Protein AF-0000000067369489 (afdb_homodimer)

Nearest PDB structures (foldseek):
  8w0r-assembly1_A  TM=9.554E-01  e=1.573E-13  Homo sapiens
  6oht-assembly1_A  TM=9.365E-01  e=2.480E-11  Homo sapiens
  7v0k-assembly1_K  TM=2.584E-01  e=8.937E-01  Homo sapiens
  7uwb-assembly1_c  TM=2.379E-01  e=9.509E+00  Citrus x limon
  8w0r-assembly1_A  TM=9.554E-01  e=1.305E-13  Homo sapiens

pLDDT: mean 96.27, std 5.73, range [51.69, 98.94]

Structure (mmCIF, N/CA/C/O backbone):
data_AF-0000000067369489-model_v1
#
loop_
_entity.id
_entity.type
_entity.pdbx_description
1 polymer 'EXPERA domain-containing protein'
#
loop_
_atom_site.group_PDB
_atom_site.id
_atom_site.type_symbol
_atom_site.label_atom_id
_atom_site.label_alt_id
_atom_site.label_comp_id
_atom_site.label_asym_id
_atom_site.label_entity_id
_atom_site.label_seq_id
_atom_site.pdbx_PDB_ins_code
_atom_site.Cartn_x
_atom_site.Cartn_y
_atom_site.Cartn_z
_atom_site.occupancy
_atom_site.B_iso_or_equiv
_atom_site.auth_seq_id
_atom_site.auth_comp_id
_atom_site.auth_asym_id
_atom_site.auth_atom_id
_atom_site.pdbx_PDB_model_num
ATOM 1 N N . MET A 1 1 ? 16.938 -27.109 -18.438 1 51.69 1 MET A N 1
ATOM 2 C CA . MET A 1 1 ? 16.797 -25.969 -17.531 1 51.69 1 MET A CA 1
ATOM 3 C C . MET A 1 1 ? 18.094 -25.688 -16.797 1 51.69 1 MET A C 1
ATOM 5 O O . MET A 1 1 ? 18.688 -26.594 -16.219 1 51.69 1 MET A O 1
ATOM 9 N N . GLY A 1 2 ? 18.812 -24.719 -17.25 1 63.5 2 GLY A N 1
ATOM 10 C CA . GLY A 1 2 ? 20.172 -24.609 -16.734 1 63.5 2 GLY A CA 1
ATOM 11 C C . GLY A 1 2 ? 20.219 -24.344 -15.242 1 63.5 2 GLY A C 1
ATOM 12 O O . GLY A 1 2 ? 19.234 -23.906 -14.656 1 63.5 2 GLY A O 1
ATOM 13 N N . ALA A 1 3 ? 21.203 -24.656 -14.492 1 87.62 3 ALA A N 1
ATOM 14 C CA . ALA A 1 3 ? 21.453 -24.562 -13.055 1 87.62 3 ALA A CA 1
ATOM 15 C C . ALA A 1 3 ? 21.484 -23.109 -12.594 1 87.62 3 ALA A C 1
ATOM 17 O O . ALA A 1 3 ? 22.062 -22.266 -13.258 1 87.62 3 ALA A O 1
ATOM 18 N N . HIS A 1 4 ? 20.547 -22.641 -11.828 1 94.88 4 HIS A N 1
ATOM 19 C CA . HIS A 1 4 ? 20.594 -21.328 -11.195 1 94.88 4 HIS A CA 1
ATOM 20 C C . HIS A 1 4 ? 20.672 -21.453 -9.68 1 94.88 4 HIS A C 1
ATOM 22 O O . HIS A 1 4 ? 20.406 -22.516 -9.117 1 94.88 4 HIS A O 1
ATOM 28 N N . PRO A 1 5 ? 21.109 -20.406 -9.023 1 96.38 5 PRO A N 1
ATOM 29 C CA . PRO A 1 5 ? 21.359 -20.484 -7.586 1 96.38 5 PRO A CA 1
ATOM 30 C C . PRO A 1 5 ? 20.141 -20.094 -6.758 1 96.38 5 PRO A C 1
ATOM 32 O O . PRO A 1 5 ? 20.234 -19.906 -5.547 1 96.38 5 PRO A O 1
ATOM 35 N N . TYR A 1 6 ? 18.984 -20.031 -7.383 1 97.69 6 TYR A N 1
ATOM 36 C CA . TYR A 1 6 ? 17.797 -19.5 -6.715 1 97.69 6 TYR A CA 1
ATOM 37 C C . TYR A 1 6 ? 16.906 -20.625 -6.191 1 97.69 6 TYR A C 1
ATOM 39 O O . TYR A 1 6 ? 17.219 -21.797 -6.375 1 97.69 6 TYR A O 1
ATOM 47 N N . VAL A 1 7 ? 15.914 -20.25 -5.395 1 96.75 7 VAL A N 1
ATOM 48 C CA . VAL A 1 7 ? 14.984 -21.172 -4.746 1 96.75 7 VAL A CA 1
ATOM 49 C C . VAL A 1 7 ? 13.562 -20.875 -5.199 1 96.75 7 VAL A C 1
ATOM 51 O O . VAL A 1 7 ? 13.156 -19.703 -5.277 1 96.75 7 VAL A O 1
ATOM 54 N N . PRO A 1 8 ? 12.797 -21.938 -5.469 1 95.5 8 PRO A N 1
ATOM 55 C CA . PRO A 1 8 ? 13.18 -23.344 -5.43 1 95.5 8 PRO A CA 1
ATOM 56 C C . PRO A 1 8 ? 14.094 -23.75 -6.582 1 95.5 8 PRO A C 1
ATOM 58 O O . PRO A 1 8 ? 14.148 -23.047 -7.598 1 95.5 8 PRO A O 1
ATOM 61 N N . ALA A 1 9 ? 14.727 -24.875 -6.402 1 94.31 9 ALA A N 1
ATOM 62 C CA . ALA A 1 9 ? 15.703 -25.328 -7.387 1 94.31 9 ALA A CA 1
ATOM 63 C C . ALA A 1 9 ? 15.047 -25.547 -8.75 1 94.31 9 ALA A C 1
ATOM 65 O O . ALA A 1 9 ? 15.695 -25.422 -9.781 1 94.31 9 ALA A O 1
ATOM 66 N N . GLY A 1 10 ? 13.75 -25.844 -8.789 1 93.81 10 GLY A N 1
ATOM 67 C CA . GLY A 1 10 ? 13.023 -26.125 -10.023 1 93.81 10 GLY A CA 1
ATOM 68 C C . GLY A 1 10 ? 12.43 -24.891 -10.664 1 93.81 10 GLY A C 1
ATOM 69 O O . GLY A 1 10 ? 11.703 -24.984 -11.648 1 93.81 10 GLY A O 1
ATOM 70 N N . LEU A 1 11 ? 12.781 -23.75 -10.062 1 94.88 11 LEU A N 1
ATOM 71 C CA . LEU A 1 11 ? 12.273 -22.5 -10.641 1 94.88 11 LEU A CA 1
ATOM 72 C C . LEU A 1 11 ? 12.664 -22.391 -12.109 1 94.88 11 LEU A C 1
ATOM 74 O O . LEU A 1 11 ? 13.828 -22.594 -12.461 1 94.88 11 LEU A O 1
ATOM 78 N N . ASP A 1 12 ? 11.664 -22.141 -12.969 1 93.88 12 ASP A N 1
ATOM 79 C CA . ASP A 1 12 ? 11.891 -22.062 -14.414 1 93.88 12 ASP A CA 1
ATOM 80 C C . ASP A 1 12 ? 12.445 -20.703 -14.805 1 93.88 12 ASP A C 1
ATOM 82 O O . ASP A 1 12 ? 11.703 -19.719 -14.867 1 93.88 12 ASP A O 1
ATOM 86 N N . LEU A 1 13 ? 13.711 -20.688 -15.102 1 96.06 13 LEU A N 1
ATOM 87 C CA . LEU A 1 13 ? 14.398 -19.469 -15.539 1 96.06 13 LEU A CA 1
ATOM 88 C C . LEU A 1 13 ? 15.148 -19.703 -16.844 1 96.06 13 LEU A C 1
ATOM 90 O O . LEU A 1 13 ? 16.375 -19.719 -16.875 1 96.06 13 LEU A O 1
ATOM 94 N N . PRO A 1 14 ? 14.344 -19.766 -17.906 1 94.31 14 PRO A N 1
ATOM 95 C CA . PRO A 1 14 ? 15 -20.031 -19.188 1 94.31 14 PRO A CA 1
ATOM 96 C C . PRO A 1 14 ? 15.992 -18.938 -19.578 1 94.31 14 PRO A C 1
ATOM 98 O O . PRO A 1 14 ? 15.664 -17.75 -19.5 1 94.31 14 PRO A O 1
ATOM 101 N N . GLY A 1 15 ? 17.172 -19.344 -19.938 1 95.44 15 GLY A N 1
ATOM 102 C CA . GLY A 1 15 ? 18.172 -18.406 -20.438 1 95.44 15 GLY A CA 1
ATOM 103 C C . GLY A 1 15 ? 18.953 -17.734 -19.328 1 95.44 15 GLY A C 1
ATOM 104 O O . GLY A 1 15 ? 19.672 -16.75 -19.578 1 95.44 15 GLY A O 1
ATOM 105 N N . TYR A 1 16 ? 18.859 -18.25 -18.172 1 97 16 TYR A N 1
ATOM 106 C CA . TYR A 1 16 ? 19.594 -17.672 -17.047 1 97 16 TYR A CA 1
ATOM 107 C C . TYR A 1 16 ? 21.078 -17.594 -17.359 1 97 16 TYR A C 1
ATOM 109 O O . TYR A 1 16 ? 21.672 -18.562 -17.828 1 97 16 TYR A O 1
ATOM 117 N N . VAL A 1 17 ? 21.672 -16.375 -17.109 1 97.38 17 VAL A N 1
ATOM 118 C CA . VAL A 1 17 ? 23.109 -16.141 -17.219 1 97.38 17 VAL A CA 1
ATOM 119 C C . VAL A 1 17 ? 23.703 -15.883 -15.836 1 97.38 17 VAL A C 1
ATOM 121 O O . VAL A 1 17 ? 23.234 -15.008 -15.102 1 97.38 17 VAL A O 1
ATOM 124 N N . PRO A 1 18 ? 24.766 -16.641 -15.453 1 96.69 18 PRO A N 1
ATOM 125 C CA . PRO A 1 18 ? 25.375 -16.5 -14.125 1 96.69 18 PRO A CA 1
ATOM 126 C C . PRO A 1 18 ? 25.984 -15.109 -13.914 1 96.69 18 PRO A C 1
ATOM 128 O O . PRO A 1 18 ? 26.344 -14.438 -14.883 1 96.69 18 PRO A O 1
ATOM 131 N N . LEU A 1 19 ? 26.141 -14.766 -12.664 1 97.38 19 LEU A N 1
ATOM 132 C CA . LEU A 1 19 ? 26.734 -13.492 -12.25 1 97.38 19 LEU A CA 1
ATOM 133 C C . LEU A 1 19 ? 28.188 -13.391 -12.711 1 97.38 19 LEU A C 1
ATOM 135 O O . LEU A 1 19 ? 28.938 -14.367 -12.648 1 97.38 19 LEU A O 1
ATOM 139 N N . ARG A 1 20 ? 28.484 -12.203 -13.125 1 97.12 20 ARG A N 1
ATOM 140 C CA . ARG A 1 20 ? 29.875 -11.883 -13.461 1 97.12 20 ARG A CA 1
ATOM 141 C C . ARG A 1 20 ? 30.578 -11.195 -12.289 1 97.12 20 ARG A C 1
ATOM 143 O O . ARG A 1 20 ? 31.734 -11.477 -12.008 1 97.12 20 ARG A O 1
ATOM 150 N N . LEU A 1 21 ? 29.828 -10.328 -11.625 1 98 21 LEU A N 1
ATOM 151 C CA . LEU A 1 21 ? 30.375 -9.586 -10.492 1 98 21 LEU A CA 1
ATOM 152 C C . LEU A 1 21 ? 30.281 -10.406 -9.203 1 98 21 LEU A C 1
ATOM 154 O O . LEU A 1 21 ? 29.297 -11.133 -9.008 1 98 21 LEU A O 1
ATOM 158 N N . THR A 1 22 ? 31.281 -10.219 -8.367 1 97.75 22 THR A N 1
ATOM 159 C CA . THR A 1 22 ? 31.203 -10.828 -7.043 1 97.75 22 THR A CA 1
ATOM 160 C C . THR A 1 22 ? 30.25 -10.055 -6.137 1 97.75 22 THR A C 1
ATOM 162 O O . THR A 1 22 ? 29.906 -8.914 -6.43 1 97.75 22 THR A O 1
ATOM 165 N N . GLN A 1 23 ? 29.844 -10.711 -5.062 1 97.12 23 GLN A N 1
ATOM 166 C CA . GLN A 1 23 ? 28.984 -10.07 -4.062 1 97.12 23 GLN A CA 1
ATOM 167 C C . GLN A 1 23 ? 29.641 -8.805 -3.52 1 97.12 23 GLN A C 1
ATOM 169 O O . GLN A 1 23 ? 28.969 -7.777 -3.35 1 97.12 23 GLN A O 1
ATOM 174 N N . LEU A 1 24 ? 30.922 -8.852 -3.262 1 97.38 24 LEU A N 1
ATOM 175 C CA . LEU A 1 24 ? 31.672 -7.723 -2.699 1 97.38 24 LEU A CA 1
ATOM 176 C C . LEU A 1 24 ? 31.719 -6.559 -3.684 1 97.38 24 LEU A C 1
ATOM 178 O O . LEU A 1 24 ? 31.656 -5.398 -3.281 1 97.38 24 LEU A O 1
ATOM 182 N N . GLU A 1 25 ? 31.891 -6.836 -4.945 1 98.38 25 GLU A N 1
ATOM 183 C CA . GLU A 1 25 ? 31.891 -5.789 -5.961 1 98.38 25 GLU A CA 1
ATOM 184 C C . GLU A 1 25 ? 30.547 -5.082 -6.031 1 98.38 25 GLU A C 1
ATOM 186 O O . GLU A 1 25 ? 30.484 -3.857 -6.156 1 98.38 25 GLU A O 1
ATOM 191 N N . ILE A 1 26 ? 29.531 -5.816 -5.922 1 98.06 26 ILE A N 1
ATOM 192 C CA . ILE A 1 26 ? 28.188 -5.27 -6 1 98.06 26 ILE A CA 1
ATOM 193 C C . ILE A 1 26 ? 27.891 -4.434 -4.754 1 98.06 26 ILE A C 1
ATOM 195 O O . ILE A 1 26 ? 27.516 -3.266 -4.859 1 98.06 26 ILE A O 1
ATOM 199 N N . LEU A 1 27 ? 28.109 -4.996 -3.598 1 97.06 27 LEU A N 1
ATOM 200 C CA . LEU A 1 27 ? 27.812 -4.32 -2.342 1 97.06 27 LEU A CA 1
ATOM 201 C C . LEU A 1 27 ? 28.719 -3.107 -2.15 1 97.06 27 LEU A C 1
ATOM 203 O O . LEU A 1 27 ? 28.281 -2.074 -1.64 1 97.06 27 LEU A O 1
ATOM 207 N N . GLY A 1 28 ? 29.938 -3.316 -2.527 1 97.88 28 GLY A N 1
ATOM 208 C CA . GLY A 1 28 ? 30.875 -2.205 -2.416 1 97.88 28 GLY A CA 1
ATOM 209 C C . GLY A 1 28 ? 30.469 -1 -3.244 1 97.88 28 GLY A C 1
ATOM 210 O O . GLY A 1 28 ? 30.547 0.137 -2.773 1 97.88 28 GLY A O 1
ATOM 211 N N . ALA A 1 29 ? 30.125 -1.234 -4.457 1 98 29 ALA A N 1
ATOM 212 C CA . ALA A 1 29 ? 29.688 -0.146 -5.328 1 98 29 ALA A CA 1
ATOM 213 C C . ALA A 1 29 ? 28.422 0.507 -4.789 1 98 29 ALA A C 1
ATOM 215 O O . ALA A 1 29 ? 28.297 1.734 -4.789 1 98 29 ALA A O 1
ATOM 216 N N . TYR A 1 30 ? 27.469 -0.286 -4.367 1 97.06 30 TYR A N 1
ATOM 217 C CA . TYR A 1 30 ? 26.203 0.238 -3.852 1 97.06 30 TYR A CA 1
ATOM 218 C C . TYR A 1 30 ? 26.438 1.047 -2.58 1 97.06 30 TYR A C 1
ATOM 220 O O . TYR A 1 30 ? 25.953 2.174 -2.459 1 97.06 30 TYR A O 1
ATOM 228 N N . LEU A 1 31 ? 27.141 0.487 -1.618 1 97.19 31 LEU A N 1
ATOM 229 C CA . LEU A 1 31 ? 27.375 1.155 -0.343 1 97.19 31 LEU A CA 1
ATOM 230 C C . LEU A 1 31 ? 28.25 2.389 -0.531 1 97.19 31 LEU A C 1
ATOM 232 O O . LEU A 1 31 ? 28.047 3.41 0.127 1 97.19 31 LEU A O 1
ATOM 236 N N . GLY A 1 32 ? 29.266 2.242 -1.409 1 98.19 32 GLY A N 1
ATOM 237 C CA . GLY A 1 32 ? 30.125 3.383 -1.691 1 98.19 32 GLY A CA 1
ATOM 238 C C . GLY A 1 32 ? 29.359 4.559 -2.287 1 98.19 32 GLY A C 1
ATOM 239 O O . GLY A 1 32 ? 29.531 5.699 -1.846 1 98.19 32 GLY A O 1
ATOM 240 N N . THR A 1 33 ? 28.547 4.301 -3.258 1 98 33 THR A N 1
ATOM 241 C CA . THR A 1 33 ? 27.75 5.355 -3.887 1 98 33 THR A CA 1
ATOM 242 C C . THR A 1 33 ? 26.75 5.938 -2.898 1 98 33 THR A C 1
ATOM 244 O O . THR A 1 33 ? 26.5 7.145 -2.895 1 98 33 THR A O 1
ATOM 247 N N . SER A 1 34 ? 26.141 5.098 -2.1 1 97.56 34 SER A N 1
ATOM 248 C CA . SER A 1 34 ? 25.203 5.555 -1.076 1 97.56 34 SER A CA 1
ATOM 249 C C . SER A 1 34 ? 25.875 6.496 -0.086 1 97.56 34 SER A C 1
ATOM 251 O O . SER A 1 34 ? 25.328 7.543 0.259 1 97.56 34 SER A O 1
ATOM 253 N N . LEU A 1 35 ? 27.062 6.09 0.354 1 98.31 35 LEU A N 1
ATOM 254 C CA . LEU A 1 35 ? 27.812 6.93 1.276 1 98.31 35 LEU A CA 1
ATOM 255 C C . LEU A 1 35 ? 28.172 8.266 0.63 1 98.31 35 LEU A C 1
ATOM 257 O O . LEU A 1 35 ? 28.125 9.305 1.287 1 98.31 35 LEU A O 1
ATOM 261 N N . PHE A 1 36 ? 28.5 8.195 -0.615 1 98.5 36 PHE A N 1
ATOM 262 C CA . PHE A 1 36 ? 28.812 9.422 -1.352 1 98.5 36 PHE A CA 1
ATOM 263 C C . PHE A 1 36 ? 27.609 10.359 -1.361 1 98.5 36 PHE A C 1
ATOM 265 O O . PHE A 1 36 ? 27.75 11.555 -1.118 1 98.5 36 PHE A O 1
ATOM 272 N N . VAL A 1 37 ? 26.406 9.844 -1.63 1 98.5 37 VAL A N 1
ATOM 273 C CA . VAL A 1 37 ? 25.188 10.648 -1.669 1 98.5 37 VAL A CA 1
ATOM 274 C C . VAL A 1 37 ? 24.922 11.25 -0.293 1 98.5 37 VAL A C 1
ATOM 276 O O . VAL A 1 37 ? 24.625 12.445 -0.182 1 98.5 37 VAL A O 1
ATOM 279 N N . LEU A 1 38 ? 25.047 10.469 0.731 1 98.56 38 LEU A N 1
ATOM 280 C CA . LEU A 1 38 ? 24.797 10.93 2.092 1 98.56 38 LEU A CA 1
ATOM 281 C C . LEU A 1 38 ? 25.75 12.055 2.473 1 98.56 38 LEU A C 1
ATOM 283 O O . LEU A 1 38 ? 25.328 13.086 3 1 98.56 38 LEU A O 1
ATOM 287 N N . VAL A 1 39 ? 27.016 11.875 2.143 1 98.44 39 VAL A N 1
ATOM 288 C CA . VAL A 1 39 ? 28.031 12.859 2.488 1 98.44 39 VAL A CA 1
ATOM 289 C C . VAL A 1 39 ? 27.828 14.133 1.667 1 98.44 39 VAL A C 1
ATOM 291 O O . VAL A 1 39 ? 27.922 15.242 2.193 1 98.44 39 VAL A O 1
ATOM 294 N N . ALA A 1 40 ? 27.531 13.984 0.416 1 98.38 40 ALA A N 1
ATOM 295 C CA . ALA A 1 40 ? 27.312 15.133 -0.457 1 98.38 40 ALA A CA 1
ATOM 296 C C . ALA A 1 40 ? 26.141 15.969 0.03 1 98.38 40 ALA A C 1
ATOM 298 O O . ALA A 1 40 ? 26.234 17.203 0.129 1 98.38 40 ALA A O 1
ATOM 299 N N . VAL A 1 41 ? 25 15.312 0.355 1 98.44 41 VAL A N 1
ATOM 300 C CA . VAL A 1 41 ? 23.812 16.031 0.804 1 98.44 41 VAL A CA 1
ATOM 301 C C . VAL A 1 41 ? 24.078 16.672 2.166 1 98.44 41 VAL A C 1
ATOM 303 O O . VAL A 1 41 ? 23.656 17.797 2.424 1 98.44 41 VAL A O 1
ATOM 306 N N . TRP A 1 42 ? 24.797 15.984 2.986 1 97.94 42 TRP A N 1
ATOM 307 C CA . TRP A 1 42 ? 25.141 16.531 4.297 1 97.94 42 TRP A CA 1
ATOM 308 C C . TRP A 1 42 ? 25.984 17.797 4.152 1 97.94 42 TRP A C 1
ATOM 310 O O . TRP A 1 42 ? 25.719 18.797 4.816 1 97.94 42 TRP A O 1
ATOM 320 N N . LEU A 1 43 ? 26.969 17.797 3.258 1 97.38 43 LEU A N 1
ATOM 321 C CA . LEU A 1 43 ? 27.844 18.938 3.057 1 97.38 43 LEU A CA 1
ATOM 322 C C . LEU A 1 43 ? 27.094 20.094 2.396 1 97.38 43 LEU A C 1
ATOM 324 O O . LEU A 1 43 ? 27.25 21.25 2.799 1 97.38 43 LEU A O 1
ATOM 328 N N . LEU A 1 44 ? 26.297 19.797 1.477 1 96.62 44 LEU A N 1
ATOM 329 C CA . LEU A 1 44 ? 25.578 20.828 0.751 1 96.62 44 LEU A CA 1
ATOM 330 C C . LEU A 1 44 ? 24.531 21.484 1.644 1 96.62 44 LEU A C 1
ATOM 332 O O . LEU A 1 44 ? 24.312 22.703 1.58 1 96.62 44 LEU A O 1
ATOM 336 N N . SER A 1 45 ? 23.844 20.656 2.453 1 95.81 45 SER A N 1
ATOM 337 C CA . SER A 1 45 ? 22.797 21.188 3.324 1 95.81 45 SER A CA 1
ATOM 338 C C . SER A 1 45 ? 23.406 22.062 4.422 1 95.81 45 SER A C 1
ATOM 340 O O . SER A 1 45 ? 22.703 22.906 4.996 1 95.81 45 SER A O 1
ATOM 342 N N . GLY A 1 46 ? 24.672 21.859 4.723 1 93.06 46 GLY A N 1
ATOM 343 C CA . GLY A 1 46 ? 25.359 22.672 5.715 1 93.06 46 GLY A CA 1
ATOM 344 C C . GLY A 1 46 ? 25.562 24.109 5.277 1 93.06 46 GLY A C 1
ATOM 345 O O . GLY A 1 46 ? 25.781 25 6.109 1 93.06 46 GLY A O 1
ATOM 346 N N . ARG A 1 47 ? 25.422 24.328 4.07 1 90.69 47 ARG A N 1
ATOM 347 C CA . ARG A 1 47 ? 25.578 25.688 3.543 1 90.69 47 ARG A CA 1
ATOM 348 C C . ARG A 1 47 ? 24.312 26.5 3.764 1 90.69 47 ARG A C 1
ATOM 350 O O . ARG A 1 47 ? 24.344 27.734 3.633 1 90.69 47 ARG A O 1
ATOM 357 N N . CYS A 1 48 ? 23.297 25.812 4.074 1 85.06 48 CYS A N 1
ATOM 358 C CA . CYS A 1 48 ? 22.031 26.484 4.352 1 85.06 48 CYS A CA 1
ATOM 359 C C . CYS A 1 48 ? 21.891 26.797 5.836 1 85.06 48 CYS A C 1
ATOM 361 O O . CYS A 1 48 ? 21.75 25.891 6.656 1 85.06 48 CYS A O 1
ATOM 363 N N . ARG A 1 49 ? 22.031 28 6.293 1 80.5 49 ARG A N 1
ATOM 364 C CA . ARG A 1 49 ? 22.141 28.438 7.684 1 80.5 49 ARG A CA 1
ATOM 365 C C . ARG A 1 49 ? 20.812 28.25 8.414 1 80.5 49 ARG A C 1
ATOM 367 O O . ARG A 1 49 ? 20.781 28.172 9.648 1 80.5 49 ARG A O 1
ATOM 374 N N . ARG A 1 50 ? 19.812 27.891 7.836 1 89.12 50 ARG A N 1
ATOM 375 C CA . ARG A 1 50 ? 18.531 27.906 8.523 1 89.12 50 ARG A CA 1
ATOM 376 C C . ARG A 1 50 ? 18.016 26.5 8.781 1 89.12 50 ARG A C 1
ATOM 378 O O . ARG A 1 50 ? 17 26.312 9.438 1 89.12 50 ARG A O 1
ATOM 385 N N . LEU A 1 51 ? 18.781 25.484 8.453 1 94.56 51 LEU A N 1
ATOM 386 C CA . LEU A 1 51 ? 18.312 24.125 8.602 1 94.56 51 LEU A CA 1
ATOM 387 C C . LEU A 1 51 ? 18.797 23.5 9.906 1 94.56 51 LEU A C 1
ATOM 389 O O . LEU A 1 51 ? 19.969 23.688 10.281 1 94.56 51 LEU A O 1
ATOM 393 N N . SER A 1 52 ? 17.953 22.891 10.641 1 95.5 52 SER A N 1
ATOM 394 C CA . SER A 1 52 ? 18.344 22.141 11.836 1 95.5 52 SER A CA 1
ATOM 395 C C . SER A 1 52 ? 19.109 20.875 11.469 1 95.5 52 SER A C 1
ATOM 397 O O . SER A 1 52 ? 19.047 20.422 10.328 1 95.5 52 SER A O 1
ATOM 399 N N . GLY A 1 53 ? 19.828 20.281 12.43 1 96.44 53 GLY A N 1
ATOM 400 C CA . GLY A 1 53 ? 20.516 19.016 12.227 1 96.44 53 GLY A CA 1
ATOM 401 C C . GLY A 1 53 ? 19.594 17.906 11.789 1 96.44 53 GLY A C 1
ATOM 402 O O . GLY A 1 53 ? 19.938 17.109 10.914 1 96.44 53 GLY A O 1
ATOM 403 N N . THR A 1 54 ? 18.406 17.891 12.414 1 97.44 54 THR A N 1
ATOM 404 C CA . THR A 1 54 ? 17.422 16.875 12.07 1 97.44 54 THR A CA 1
ATOM 405 C C . THR A 1 54 ? 16.953 17.047 10.625 1 97.44 54 THR A C 1
ATOM 407 O O . THR A 1 54 ? 16.812 16.062 9.891 1 97.44 54 THR A O 1
ATOM 410 N N . ASP A 1 55 ? 16.703 18.281 10.258 1 97.56 55 ASP A N 1
ATOM 411 C CA . ASP A 1 55 ? 16.281 18.547 8.883 1 97.56 55 ASP A CA 1
ATOM 412 C C . ASP A 1 55 ? 17.344 18.094 7.887 1 97.56 55 ASP A C 1
ATOM 414 O O . ASP A 1 55 ? 17.016 17.516 6.848 1 97.56 55 ASP A O 1
ATOM 418 N N . ARG A 1 56 ? 18.594 18.375 8.227 1 98.06 56 ARG A N 1
ATOM 419 C CA . ARG A 1 56 ? 19.688 17.984 7.344 1 98.06 56 ARG A CA 1
ATOM 420 C C . ARG A 1 56 ? 19.812 16.469 7.25 1 98.06 56 ARG A C 1
ATOM 422 O O . ARG A 1 56 ? 20.047 15.93 6.168 1 98.06 56 ARG A O 1
ATOM 429 N N . LEU A 1 57 ? 19.656 15.789 8.359 1 98.31 57 LEU A N 1
ATOM 430 C CA . LEU A 1 57 ? 19.672 14.328 8.367 1 98.31 57 LEU A CA 1
ATOM 431 C C . LEU A 1 57 ? 18.547 13.766 7.523 1 98.31 57 LEU A C 1
ATOM 433 O O . LEU A 1 57 ? 18.719 12.789 6.793 1 98.31 57 LEU A O 1
ATOM 437 N N . LEU A 1 58 ? 17.375 14.391 7.672 1 98.69 58 LEU A N 1
ATOM 438 C CA . LEU A 1 58 ? 16.219 13.953 6.898 1 98.69 58 LEU A CA 1
ATOM 439 C C . LEU A 1 58 ? 16.469 14.156 5.402 1 98.69 58 LEU A C 1
ATOM 441 O O . LEU A 1 58 ? 16.078 13.312 4.59 1 98.69 58 LEU A O 1
ATOM 445 N N . MET A 1 59 ? 17.062 15.234 5.07 1 98.69 59 MET A N 1
ATOM 446 C CA . MET A 1 59 ? 17.375 15.469 3.666 1 98.69 59 MET A CA 1
ATOM 447 C C . MET A 1 59 ? 18.297 14.375 3.135 1 98.69 59 MET A C 1
ATOM 449 O O . MET A 1 59 ? 18.141 13.914 2 1 98.69 59 MET A O 1
ATOM 453 N N . CYS A 1 60 ? 19.25 13.969 3.926 1 98.75 60 CYS A N 1
ATOM 454 C CA . CYS A 1 60 ? 20.125 12.859 3.543 1 98.75 60 CYS A CA 1
ATOM 455 C C . CYS A 1 60 ? 19.312 11.586 3.312 1 98.75 60 CYS A C 1
ATOM 457 O O . CYS A 1 60 ? 19.5 10.906 2.301 1 98.75 60 CYS A O 1
ATOM 459 N N . TRP A 1 61 ? 18.438 11.25 4.191 1 98.75 61 TRP A N 1
ATOM 460 C CA . TRP A 1 61 ? 17.625 10.047 4.09 1 98.75 61 TRP A CA 1
ATOM 461 C C . TRP A 1 61 ? 16.766 10.078 2.824 1 98.75 61 TRP A C 1
ATOM 463 O O . TRP A 1 61 ? 16.703 9.086 2.098 1 98.75 61 TRP A O 1
ATOM 473 N N . TRP A 1 62 ? 16.141 11.18 2.559 1 98.88 62 TRP A N 1
ATOM 474 C CA . TRP A 1 62 ? 15.211 11.281 1.438 1 98.88 62 TRP A CA 1
ATOM 475 C C . TRP A 1 62 ? 15.953 11.242 0.108 1 98.88 62 TRP A C 1
ATOM 477 O O . TRP A 1 62 ? 15.469 10.656 -0.865 1 98.88 62 TRP A O 1
ATOM 487 N N . ALA A 1 63 ? 17.109 11.906 0.086 1 98.81 63 ALA A N 1
ATOM 488 C CA . ALA A 1 63 ? 17.922 11.82 -1.128 1 98.81 63 ALA A CA 1
ATOM 489 C C . ALA A 1 63 ? 18.359 10.383 -1.397 1 98.81 63 ALA A C 1
ATOM 491 O O . ALA A 1 63 ? 18.234 9.898 -2.523 1 98.81 63 ALA A O 1
ATOM 492 N N . PHE A 1 64 ? 18.875 9.781 -0.349 1 98.69 64 PHE A N 1
ATOM 493 C CA . PHE A 1 64 ? 19.312 8.391 -0.44 1 98.69 64 PHE A CA 1
ATOM 494 C C . PHE A 1 64 ? 18.156 7.496 -0.886 1 98.69 64 PHE A C 1
ATOM 496 O O . PHE A 1 64 ? 18.312 6.688 -1.804 1 98.69 64 PHE A O 1
ATOM 503 N N . THR A 1 65 ? 17 7.621 -0.251 1 98.56 65 THR A N 1
ATOM 504 C CA . THR A 1 65 ? 15.82 6.812 -0.525 1 98.56 65 THR A CA 1
ATOM 505 C C . THR A 1 65 ? 15.32 7.055 -1.944 1 98.56 65 THR A C 1
ATOM 507 O O . THR A 1 65 ? 15.055 6.105 -2.686 1 98.56 65 THR A O 1
ATOM 510 N N . GLY A 1 66 ? 15.18 8.32 -2.293 1 98.69 66 GLY A N 1
ATOM 511 C CA . GLY A 1 66 ? 14.688 8.648 -3.621 1 98.69 66 GLY A CA 1
ATOM 512 C C . GLY A 1 66 ? 15.555 8.102 -4.734 1 98.69 66 GLY A C 1
ATOM 513 O O . GLY A 1 66 ? 15.055 7.496 -5.684 1 98.69 66 GLY A O 1
ATOM 514 N N . LEU A 1 67 ? 16.844 8.266 -4.59 1 98.56 67 LEU A N 1
ATOM 515 C CA . LEU A 1 67 ? 17.781 7.801 -5.613 1 98.56 67 LEU A CA 1
ATOM 516 C C . LEU A 1 67 ? 17.812 6.277 -5.652 1 98.56 67 LEU A C 1
ATOM 518 O O . LEU A 1 67 ? 17.891 5.68 -6.73 1 98.56 67 LEU A O 1
ATOM 522 N N . THR A 1 68 ? 17.797 5.656 -4.508 1 98.12 68 THR A N 1
ATOM 523 C CA . THR A 1 68 ? 17.75 4.199 -4.465 1 98.12 68 THR A CA 1
ATOM 524 C C . THR A 1 68 ? 16.516 3.672 -5.191 1 98.12 68 THR A C 1
ATOM 526 O O . THR A 1 68 ? 16.609 2.738 -5.988 1 98.12 68 THR A O 1
ATOM 529 N N . HIS A 1 69 ? 15.328 4.273 -4.953 1 98.5 69 HIS A N 1
ATOM 530 C CA . HIS A 1 69 ? 14.078 3.822 -5.555 1 98.5 69 HIS A CA 1
ATOM 531 C C . HIS A 1 69 ? 14.094 4.023 -7.066 1 98.5 69 HIS A C 1
ATOM 533 O O . HIS A 1 69 ? 13.672 3.141 -7.816 1 98.5 69 HIS A O 1
ATOM 539 N N . ILE A 1 70 ? 14.625 5.105 -7.492 1 98.5 70 ILE A N 1
ATOM 540 C CA . ILE A 1 70 ? 14.562 5.434 -8.914 1 98.5 70 ILE A CA 1
ATOM 541 C C . ILE A 1 70 ? 15.656 4.676 -9.664 1 98.5 70 ILE A C 1
ATOM 543 O O . ILE A 1 70 ? 15.391 4.027 -10.68 1 98.5 70 ILE A O 1
ATOM 547 N N . LEU A 1 71 ? 16.891 4.656 -9.141 1 97.94 71 LEU A N 1
ATOM 548 C CA . LEU A 1 71 ? 18.047 4.176 -9.898 1 97.94 71 LEU A CA 1
ATOM 549 C C . LEU A 1 71 ? 18.25 2.68 -9.695 1 97.94 71 LEU A C 1
ATOM 551 O O . LEU A 1 71 ? 18.766 1.993 -10.578 1 97.94 71 LEU A O 1
ATOM 555 N N . ILE A 1 72 ? 17.875 2.145 -8.547 1 97.38 72 ILE A N 1
ATOM 556 C CA . ILE A 1 72 ? 18.094 0.726 -8.289 1 97.38 72 ILE A CA 1
ATOM 557 C C . ILE A 1 72 ? 16.812 -0.051 -8.562 1 97.38 72 ILE A C 1
ATOM 559 O O . ILE A 1 72 ? 16.812 -1.018 -9.328 1 97.38 72 ILE A O 1
ATOM 563 N N . GLU A 1 73 ? 15.703 0.382 -8 1 97.38 73 GLU A N 1
ATOM 564 C CA . GLU A 1 73 ? 14.453 -0.366 -8.125 1 97.38 73 GLU A CA 1
ATOM 565 C C . GLU A 1 73 ? 13.797 -0.116 -9.477 1 97.38 73 GLU A C 1
ATOM 567 O O . GLU A 1 73 ? 13.117 -0.993 -10.016 1 97.38 73 GLU A O 1
ATOM 572 N N . GLY A 1 74 ? 14.023 1.053 -10.031 1 98.06 74 GLY A N 1
ATOM 573 C CA . GLY A 1 74 ? 13.516 1.354 -11.359 1 98.06 74 GLY A CA 1
ATOM 574 C C . GLY A 1 74 ? 13.922 0.333 -12.398 1 98.06 74 GLY A C 1
ATOM 575 O O . GLY A 1 74 ? 13.07 -0.277 -13.047 1 98.06 74 GLY A O 1
ATOM 576 N N . PRO A 1 75 ? 15.227 0.101 -12.508 1 97.94 75 PRO A N 1
ATOM 577 C CA . PRO A 1 75 ? 15.695 -0.882 -13.484 1 97.94 75 PRO A CA 1
ATOM 578 C C . PRO A 1 75 ? 15.102 -2.27 -13.266 1 97.94 75 PRO A C 1
ATOM 580 O O . PRO A 1 75 ? 14.805 -2.98 -14.227 1 97.94 75 PRO A O 1
ATOM 583 N N . PHE A 1 76 ? 14.945 -2.668 -12.078 1 98.06 76 PHE A N 1
ATOM 584 C CA . PHE A 1 76 ? 14.281 -3.941 -11.828 1 98.06 76 PHE A CA 1
ATOM 585 C C . PHE A 1 76 ? 12.898 -3.959 -12.469 1 98.06 76 PHE A C 1
ATOM 587 O O . PHE A 1 76 ? 12.547 -4.906 -13.172 1 98.06 76 PHE A O 1
ATOM 594 N N . VAL A 1 77 ? 12.141 -2.918 -12.195 1 98.12 77 VAL A N 1
ATOM 595 C CA . VAL A 1 77 ? 10.742 -2.861 -12.633 1 98.12 77 VAL A CA 1
ATOM 596 C C . VAL A 1 77 ? 10.68 -2.826 -14.156 1 98.12 77 VAL A C 1
ATOM 598 O O . VAL A 1 77 ? 9.859 -3.52 -14.766 1 98.12 77 VAL A O 1
ATOM 601 N N . PHE A 1 78 ? 11.562 -2.158 -14.812 1 97.19 78 PHE A N 1
ATOM 602 C CA . PHE A 1 78 ? 11.414 -1.867 -16.234 1 97.19 78 PHE A CA 1
ATOM 603 C C . PHE A 1 78 ? 12.32 -2.76 -17.062 1 97.19 78 PHE A C 1
ATOM 605 O O . PHE A 1 78 ? 12.352 -2.646 -18.297 1 97.19 78 PHE A O 1
ATOM 612 N N . THR A 1 79 ? 13.07 -3.678 -16.469 1 96.19 79 THR A N 1
ATOM 613 C CA . THR A 1 79 ? 13.922 -4.617 -17.188 1 96.19 79 THR A CA 1
ATOM 614 C C . THR A 1 79 ? 13.656 -6.047 -16.719 1 96.19 79 THR A C 1
ATOM 616 O O . THR A 1 79 ? 14.5 -6.664 -16.078 1 96.19 79 THR A O 1
ATOM 619 N N . PRO A 1 80 ? 12.578 -6.641 -17.234 1 93.94 80 PRO A N 1
ATOM 620 C CA . PRO A 1 80 ? 12.188 -7.977 -16.781 1 93.94 80 PRO A CA 1
ATOM 621 C C . PRO A 1 80 ? 13.172 -9.062 -17.203 1 93.94 80 PRO A C 1
ATOM 623 O O . PRO A 1 80 ? 13.195 -10.148 -16.625 1 93.94 80 PRO A O 1
ATOM 626 N N . ASP A 1 81 ? 14.008 -8.812 -18.188 1 95.75 81 ASP A N 1
ATOM 627 C CA . ASP A 1 81 ? 14.898 -9.836 -18.719 1 95.75 81 ASP A CA 1
ATOM 628 C C . ASP A 1 81 ? 16.312 -9.672 -18.188 1 95.75 81 ASP A C 1
ATOM 630 O O . ASP A 1 81 ? 17.281 -10.102 -18.812 1 95.75 81 ASP A O 1
ATOM 634 N N . PHE A 1 82 ? 16.438 -9.062 -16.984 1 96.94 82 PHE A N 1
ATOM 635 C CA . PHE A 1 82 ? 17.75 -8.727 -16.438 1 96.94 82 PHE A CA 1
ATOM 636 C C . PHE A 1 82 ? 18.594 -9.984 -16.234 1 96.94 82 PHE A C 1
ATOM 638 O O . PHE A 1 82 ? 19.812 -9.938 -16.312 1 96.94 82 PHE A O 1
ATOM 645 N N . PHE A 1 83 ? 18.031 -11.156 -16.016 1 97.12 83 PHE A N 1
ATOM 646 C CA . PHE A 1 83 ? 18.797 -12.344 -15.648 1 97.12 83 PHE A CA 1
ATOM 647 C C . PHE A 1 83 ? 19.234 -13.125 -16.891 1 97.12 83 PHE A C 1
ATOM 649 O O . PHE A 1 83 ? 19.984 -14.094 -16.781 1 97.12 83 PHE A O 1
ATOM 656 N N . THR A 1 84 ? 18.797 -12.695 -18.109 1 97.19 84 THR A N 1
ATOM 657 C CA . THR A 1 84 ? 19.109 -13.43 -19.328 1 97.19 84 THR A CA 1
ATOM 658 C C . THR A 1 84 ? 20.188 -12.711 -20.141 1 97.19 84 THR A C 1
ATOM 660 O O . THR A 1 84 ? 20.703 -13.25 -21.125 1 97.19 84 THR A O 1
ATOM 663 N N . LYS A 1 85 ? 20.484 -11.531 -19.75 1 96.75 85 LYS A N 1
ATOM 664 C CA . LYS A 1 85 ? 21.375 -10.695 -20.547 1 96.75 85 LYS A CA 1
ATOM 665 C C . LYS A 1 85 ? 22.797 -11.258 -20.547 1 96.75 85 LYS A C 1
ATOM 667 O O . LYS A 1 85 ? 23.375 -11.5 -19.5 1 96.75 85 LYS A O 1
ATOM 672 N N . THR A 1 86 ? 23.391 -11.422 -21.734 1 96.5 86 THR A N 1
ATOM 673 C CA . THR A 1 86 ? 24.734 -11.945 -21.891 1 96.5 86 THR A CA 1
ATOM 674 C C . THR A 1 86 ? 25.766 -10.852 -21.641 1 96.5 86 THR A C 1
ATOM 676 O O . THR A 1 86 ? 26.922 -11.141 -21.328 1 96.5 86 THR A O 1
ATOM 679 N N . ASN A 1 87 ? 25.391 -9.641 -21.812 1 96.75 87 ASN A N 1
ATOM 680 C CA . ASN A 1 87 ? 26.188 -8.477 -21.453 1 96.75 87 ASN A CA 1
ATOM 681 C C . ASN A 1 87 ? 25.469 -7.594 -20.438 1 96.75 87 ASN A C 1
ATOM 683 O O . ASN A 1 87 ? 25.047 -6.484 -20.766 1 96.75 87 ASN A O 1
ATOM 687 N N . PRO A 1 88 ? 25.422 -8.102 -19.203 1 96.94 88 PRO A N 1
ATOM 688 C CA . PRO A 1 88 ? 24.641 -7.395 -18.188 1 96.94 88 PRO A CA 1
ATOM 689 C C . PRO A 1 88 ? 25.312 -6.105 -17.719 1 96.94 88 PRO A C 1
ATOM 691 O O . PRO A 1 88 ? 26.547 -6.008 -17.734 1 96.94 88 PRO A O 1
ATOM 694 N N . ASN A 1 89 ? 24.516 -5.148 -17.406 1 97.25 89 ASN A N 1
ATOM 695 C CA . ASN A 1 89 ? 25.031 -3.967 -16.719 1 97.25 89 ASN A CA 1
ATOM 696 C C . ASN A 1 89 ? 25.016 -4.152 -15.195 1 97.25 89 ASN A C 1
ATOM 698 O O . ASN A 1 89 ? 24.656 -5.223 -14.703 1 97.25 89 ASN A O 1
ATOM 702 N N . PHE A 1 90 ? 25.469 -3.162 -14.453 1 98 90 PHE A N 1
ATOM 703 C CA . PHE A 1 90 ? 25.609 -3.236 -13.008 1 98 90 PHE A CA 1
ATOM 704 C C . PHE A 1 90 ? 24.266 -3.566 -12.352 1 98 90 PHE A C 1
ATOM 706 O O . PHE A 1 90 ? 24.203 -4.391 -11.438 1 98 90 PHE A O 1
ATOM 713 N N . PHE A 1 91 ? 23.219 -2.957 -12.758 1 98.19 91 PHE A N 1
ATOM 714 C CA . PHE A 1 91 ? 21.906 -3.109 -12.141 1 98.19 91 PHE A CA 1
ATOM 715 C C . PHE A 1 91 ? 21.359 -4.508 -12.375 1 98.19 91 PHE A C 1
ATOM 717 O O . PHE A 1 91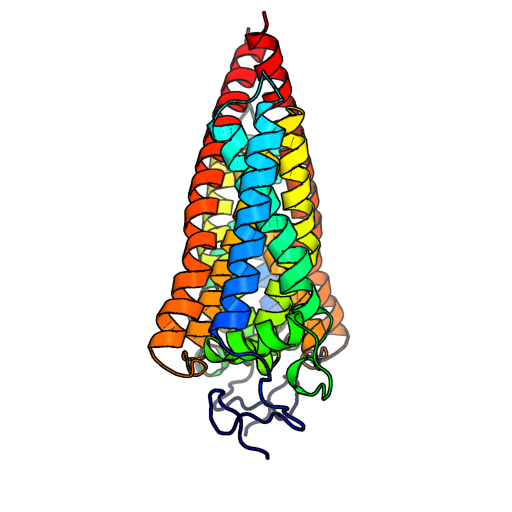 ? 20.688 -5.074 -11.508 1 98.19 91 PHE A O 1
ATOM 724 N N . ASP A 1 92 ? 21.594 -5.059 -13.547 1 98.19 92 ASP A N 1
ATOM 725 C CA . ASP A 1 92 ? 21.219 -6.445 -13.797 1 98.19 92 ASP A CA 1
ATOM 726 C C . ASP A 1 92 ? 21.844 -7.379 -12.766 1 98.19 92 ASP A C 1
ATOM 728 O O . ASP A 1 92 ? 21.188 -8.273 -12.242 1 98.19 92 ASP A O 1
ATOM 732 N N . GLU A 1 93 ? 23.141 -7.098 -12.492 1 98.44 93 GLU A N 1
ATOM 733 C CA . GLU A 1 93 ? 23.906 -7.93 -11.555 1 98.44 93 GLU A CA 1
ATOM 734 C C . GLU A 1 93 ? 23.391 -7.75 -10.125 1 98.44 93 GLU A C 1
ATOM 736 O O . GLU A 1 93 ? 23.375 -8.703 -9.352 1 98.44 93 GLU A O 1
ATOM 741 N N . VAL A 1 94 ? 22.984 -6.551 -9.812 1 98.25 94 VAL A N 1
ATOM 742 C CA . VAL A 1 94 ? 22.453 -6.262 -8.492 1 98.25 94 VAL A CA 1
ATOM 743 C C . VAL A 1 94 ? 21.219 -7.129 -8.234 1 98.25 94 VAL A C 1
ATOM 745 O O . VAL A 1 94 ? 21.094 -7.758 -7.184 1 98.25 94 VAL A O 1
ATOM 748 N N . TRP A 1 95 ? 20.359 -7.199 -9.188 1 98.19 95 TRP A N 1
ATOM 749 C CA . TRP A 1 95 ? 19.094 -7.879 -8.969 1 98.19 95 TRP A CA 1
ATOM 750 C C . TRP A 1 95 ? 19.266 -9.391 -9.047 1 98.19 95 TRP A C 1
ATOM 752 O O . TRP A 1 95 ? 18.547 -10.141 -8.375 1 98.19 95 TRP A O 1
ATOM 762 N N . LYS A 1 96 ? 20.281 -9.867 -9.867 1 98.12 96 LYS A N 1
ATOM 763 C CA . LYS A 1 96 ? 20.609 -11.289 -9.789 1 98.12 96 LYS A CA 1
ATOM 764 C C . LYS A 1 96 ? 21.125 -11.656 -8.398 1 98.12 96 LYS A C 1
ATOM 766 O O . LYS A 1 96 ? 20.766 -12.703 -7.859 1 98.12 96 LYS A O 1
ATOM 771 N N . GLU A 1 97 ? 21.953 -10.805 -7.859 1 98.19 97 GLU A N 1
ATOM 772 C CA . GLU A 1 97 ? 22.484 -11.047 -6.52 1 98.19 97 GLU A CA 1
ATOM 773 C C . GLU A 1 97 ? 21.391 -10.977 -5.465 1 98.19 97 GLU A C 1
ATOM 775 O O . GLU A 1 97 ? 21.297 -11.844 -4.598 1 98.19 97 GLU A O 1
ATOM 780 N N . TYR A 1 98 ? 20.547 -9.984 -5.551 1 97.94 98 TYR A N 1
ATOM 781 C CA . TYR A 1 98 ? 19.5 -9.781 -4.559 1 97.94 98 TYR A CA 1
ATOM 782 C C . TYR A 1 98 ? 18.484 -10.922 -4.598 1 97.94 98 TYR A C 1
ATOM 784 O O . TYR A 1 98 ? 17.891 -11.273 -3.572 1 97.94 98 TYR A O 1
ATOM 792 N N . SER A 1 99 ? 18.328 -11.508 -5.742 1 98.12 99 SER A N 1
ATOM 793 C CA . SER A 1 99 ? 17.359 -12.594 -5.934 1 98.12 99 SER A CA 1
ATOM 794 C C . SER A 1 99 ? 17.766 -13.836 -5.145 1 98.12 99 SER A C 1
ATOM 796 O O . SER A 1 99 ? 16.953 -14.742 -4.953 1 98.12 99 SER A O 1
ATOM 798 N N . LYS A 1 100 ? 19 -13.859 -4.66 1 97.94 100 LYS A N 1
ATOM 799 C CA . LYS A 1 100 ? 19.422 -14.945 -3.779 1 97.94 100 LYS A CA 1
ATOM 800 C C . LYS A 1 100 ? 18.75 -14.828 -2.41 1 97.94 100 LYS A C 1
ATOM 802 O O . LYS A 1 100 ? 18.531 -15.836 -1.737 1 97.94 100 LYS A O 1
ATOM 807 N N . GLY A 1 101 ? 18.484 -13.578 -2.064 1 97.62 101 GLY A N 1
ATOM 808 C CA . GLY A 1 101 ? 17.781 -13.336 -0.814 1 97.62 101 GLY A CA 1
ATOM 809 C C . GLY A 1 101 ? 16.266 -13.469 -0.944 1 97.62 101 GLY A C 1
ATOM 810 O O . GLY A 1 101 ? 15.594 -13.844 0.015 1 97.62 101 GLY A O 1
ATOM 811 N N . ASP A 1 102 ? 15.828 -13.203 -2.135 1 98.12 102 ASP A N 1
ATOM 812 C CA . ASP A 1 102 ? 14.406 -13.266 -2.439 1 98.12 102 ASP A CA 1
ATOM 813 C C . ASP A 1 102 ? 14.172 -13.594 -3.914 1 98.12 102 ASP A C 1
ATOM 815 O O . ASP A 1 102 ? 14.086 -12.688 -4.746 1 98.12 102 ASP A O 1
ATOM 819 N N . SER A 1 103 ? 13.953 -14.852 -4.211 1 98.19 103 SER A N 1
ATOM 820 C CA . SER A 1 103 ? 13.852 -15.336 -5.582 1 98.19 103 SER A CA 1
ATOM 821 C C . SER A 1 103 ? 12.562 -14.852 -6.242 1 98.19 103 SER A C 1
ATOM 823 O O . SER A 1 103 ? 12.398 -14.977 -7.461 1 98.19 103 SER A O 1
ATOM 825 N N . ARG A 1 104 ? 11.656 -14.242 -5.461 1 97.69 104 ARG A N 1
ATOM 826 C CA . ARG A 1 104 ? 10.453 -13.664 -6.047 1 97.69 104 ARG A CA 1
ATOM 827 C C . ARG A 1 104 ? 10.805 -12.547 -7.027 1 97.69 104 ARG A C 1
ATOM 829 O O . ARG A 1 104 ? 10.031 -12.25 -7.938 1 97.69 104 ARG A O 1
ATOM 836 N N . TYR A 1 105 ? 12.016 -11.969 -6.891 1 98.06 105 TYR A N 1
ATOM 837 C CA . TYR A 1 105 ? 12.445 -10.93 -7.816 1 98.06 105 TYR A CA 1
ATOM 838 C C . TYR A 1 105 ? 12.766 -11.516 -9.188 1 98.06 105 TYR A C 1
ATOM 840 O O . TYR A 1 105 ? 12.18 -11.109 -10.195 1 98.06 105 TYR A O 1
ATOM 848 N N . VAL A 1 106 ? 13.609 -12.523 -9.188 1 98 106 VAL A N 1
ATOM 849 C CA . VAL A 1 106 ? 13.992 -13.102 -10.469 1 98 106 VAL A CA 1
ATOM 850 C C . VAL A 1 106 ? 12.797 -13.828 -11.086 1 98 106 VAL A C 1
ATOM 852 O O . VAL A 1 106 ? 12.648 -13.875 -12.312 1 98 106 VAL A O 1
ATOM 855 N N . ALA A 1 107 ? 11.906 -14.344 -10.289 1 96.56 107 ALA A N 1
ATOM 856 C CA . ALA A 1 107 ? 10.703 -15.023 -10.766 1 96.56 107 ALA A CA 1
ATOM 857 C C . ALA A 1 107 ? 9.664 -14.023 -11.258 1 96.56 107 ALA A C 1
ATOM 859 O O . ALA A 1 107 ? 8.625 -14.414 -11.797 1 96.56 107 ALA A O 1
ATOM 860 N N . ARG A 1 108 ? 9.883 -12.695 -10.992 1 96.5 108 ARG A N 1
ATOM 861 C CA . ARG A 1 108 ? 8.969 -11.633 -11.383 1 96.5 108 ARG A CA 1
ATOM 862 C C . ARG A 1 108 ? 7.598 -11.828 -10.75 1 96.5 108 ARG A C 1
ATOM 864 O O . ARG A 1 108 ? 6.574 -11.789 -11.438 1 96.5 108 ARG A O 1
ATOM 871 N N . ASP A 1 109 ? 7.652 -12.125 -9.461 1 96.5 109 ASP A N 1
ATOM 872 C CA . ASP A 1 109 ? 6.418 -12.234 -8.695 1 96.5 109 ASP A CA 1
ATOM 873 C C . ASP A 1 109 ? 5.562 -10.984 -8.844 1 96.5 109 ASP A C 1
ATOM 875 O O . ASP A 1 109 ? 6.07 -9.859 -8.727 1 96.5 109 ASP A O 1
ATOM 879 N N . THR A 1 110 ? 4.336 -11.18 -9.047 1 96.69 110 THR A N 1
ATOM 880 C CA . THR A 1 110 ? 3.428 -10.102 -9.414 1 96.69 110 THR A CA 1
ATOM 881 C C . THR A 1 110 ? 3.354 -9.062 -8.297 1 96.69 110 THR A C 1
ATOM 883 O O . THR A 1 110 ? 3.422 -7.855 -8.555 1 96.69 110 THR A O 1
ATOM 886 N N . ALA A 1 111 ? 3.129 -9.445 -7.043 1 97.56 111 ALA A N 1
ATOM 887 C CA . ALA A 1 111 ? 3.057 -8.523 -5.914 1 97.56 111 ALA A CA 1
ATOM 888 C C . ALA A 1 111 ? 4.363 -7.754 -5.742 1 97.56 111 ALA A C 1
ATOM 890 O O . ALA A 1 111 ? 4.355 -6.547 -5.488 1 97.56 111 ALA A O 1
ATOM 891 N N . THR A 1 112 ? 5.496 -8.453 -5.922 1 98 112 THR A N 1
ATOM 892 C CA . THR A 1 112 ? 6.816 -7.848 -5.789 1 98 112 THR A CA 1
ATOM 893 C C . THR A 1 112 ? 7.035 -6.777 -6.852 1 98 112 THR A C 1
ATOM 895 O O . THR A 1 112 ? 7.438 -5.652 -6.535 1 98 112 THR A O 1
ATOM 898 N N . VAL A 1 113 ? 6.734 -7.121 -8.086 1 98.38 113 VAL A N 1
ATOM 899 C CA . VAL A 1 113 ? 6.902 -6.176 -9.188 1 98.38 113 VAL A CA 1
ATOM 900 C C . VAL A 1 113 ? 6.016 -4.953 -8.961 1 98.38 113 VAL A C 1
ATOM 902 O O . VAL A 1 113 ? 6.441 -3.82 -9.195 1 98.38 113 VAL A O 1
ATOM 905 N N . THR A 1 114 ? 4.836 -5.199 -8.492 1 98.69 114 THR A N 1
ATOM 906 C CA . THR A 1 114 ? 3.879 -4.125 -8.266 1 98.69 114 THR A CA 1
ATOM 907 C C . THR A 1 114 ? 4.383 -3.176 -7.18 1 98.69 114 THR A C 1
ATOM 909 O O . THR A 1 114 ? 4.414 -1.959 -7.379 1 98.69 114 THR A O 1
ATOM 912 N N . VAL A 1 115 ? 4.789 -3.701 -6.035 1 98.56 115 VAL A N 1
ATOM 913 C CA . VAL A 1 115 ? 5.266 -2.885 -4.922 1 98.56 115 VAL A CA 1
ATOM 914 C C . VAL A 1 115 ? 6.5 -2.096 -5.348 1 98.56 115 VAL A C 1
ATOM 916 O O . VAL A 1 115 ? 6.613 -0.901 -5.059 1 98.56 115 VAL A O 1
ATOM 919 N N . GLU A 1 116 ? 7.387 -2.742 -6.074 1 98.56 116 GLU A N 1
ATOM 920 C CA . GLU A 1 116 ? 8.594 -2.072 -6.559 1 98.56 116 GLU A CA 1
ATOM 921 C C . GLU A 1 116 ? 8.25 -0.984 -7.57 1 98.56 116 GLU A C 1
ATOM 923 O O . GLU A 1 116 ? 8.93 0.044 -7.637 1 98.56 116 GLU A O 1
ATOM 928 N N . GLY A 1 117 ? 7.281 -1.272 -8.344 1 98.62 117 GLY A N 1
ATOM 929 C CA . GLY A 1 117 ? 6.844 -0.261 -9.297 1 98.62 117 GLY A CA 1
ATOM 930 C C . GLY A 1 117 ? 6.324 0.998 -8.625 1 98.62 117 GLY A C 1
ATOM 931 O O . GLY A 1 117 ? 6.699 2.109 -9.008 1 98.62 117 GLY A O 1
ATOM 932 N N . ILE A 1 118 ? 5.438 0.834 -7.625 1 98.69 118 ILE A N 1
ATOM 933 C CA . ILE A 1 118 ? 4.918 1.967 -6.867 1 98.69 118 ILE A CA 1
ATOM 934 C C . ILE A 1 118 ? 6.074 2.727 -6.219 1 98.69 118 ILE A C 1
ATOM 936 O O . ILE A 1 118 ? 6.094 3.959 -6.227 1 98.69 118 ILE A O 1
ATOM 940 N N . THR A 1 119 ? 6.992 2.008 -5.707 1 98.56 119 THR A N 1
ATOM 941 C CA . THR A 1 119 ? 8.148 2.576 -5.023 1 98.56 119 THR A CA 1
ATOM 942 C C . THR A 1 119 ? 9 3.398 -5.988 1 98.56 119 THR A C 1
ATOM 944 O O . THR A 1 119 ? 9.336 4.547 -5.699 1 98.56 119 THR A O 1
ATOM 947 N N . ALA A 1 120 ? 9.289 2.854 -7.137 1 98.56 120 ALA A N 1
ATOM 948 C CA . ALA A 1 120 ? 10.18 3.5 -8.094 1 98.56 120 ALA A CA 1
ATOM 949 C C . ALA A 1 120 ? 9.508 4.707 -8.742 1 98.56 120 ALA A C 1
ATOM 951 O O . ALA A 1 120 ? 10.133 5.754 -8.914 1 98.56 120 ALA A O 1
ATOM 952 N N . VAL A 1 121 ? 8.234 4.586 -9.023 1 98.56 121 VAL A N 1
ATOM 953 C CA . VAL A 1 121 ? 7.57 5.566 -9.875 1 98.56 121 VAL A CA 1
ATOM 954 C C . VAL A 1 121 ? 6.977 6.68 -9.008 1 98.56 121 VAL A C 1
ATOM 956 O O . VAL A 1 121 ? 6.977 7.844 -9.406 1 98.56 121 VAL A O 1
ATOM 959 N N . LEU A 1 122 ? 6.445 6.324 -7.84 1 98.69 122 LEU A N 1
ATOM 960 C CA . LEU A 1 122 ? 5.754 7.316 -7.023 1 98.69 122 LEU A CA 1
ATOM 961 C C . LEU A 1 122 ? 6.602 7.715 -5.82 1 98.69 122 LEU A C 1
ATOM 963 O O . LEU A 1 122 ? 6.883 8.898 -5.617 1 98.69 122 LEU A O 1
ATOM 967 N N . LYS A 1 123 ? 7.09 6.801 -5.066 1 98.62 123 LYS A N 1
ATOM 968 C CA . LYS A 1 123 ? 7.793 7.102 -3.824 1 98.62 123 LYS A CA 1
ATOM 969 C C . LYS A 1 123 ? 9.156 7.734 -4.102 1 98.62 123 LYS A C 1
ATOM 971 O O . LYS A 1 123 ? 9.602 8.609 -3.355 1 98.62 123 LYS A O 1
ATOM 976 N N . GLY A 1 124 ? 9.82 7.195 -5.148 1 98.75 124 GLY A N 1
ATOM 977 C CA . GLY A 1 124 ? 11.117 7.754 -5.504 1 98.75 124 GLY A CA 1
ATOM 978 C C . GLY A 1 124 ? 11.086 9.25 -5.73 1 98.75 124 GLY A C 1
ATOM 979 O O . GLY A 1 124 ? 11.703 10.016 -4.988 1 98.75 124 GLY A O 1
ATOM 980 N N . PRO A 1 125 ? 10.336 9.672 -6.715 1 98.88 125 PRO A N 1
ATOM 981 C CA . PRO A 1 125 ? 10.234 11.102 -6.977 1 98.88 125 PRO A CA 1
ATOM 982 C C . PRO A 1 125 ? 9.711 11.891 -5.777 1 98.88 125 PRO A C 1
ATOM 984 O O . PRO A 1 125 ? 10.18 13 -5.512 1 98.88 125 PRO A O 1
ATOM 987 N N . ALA A 1 126 ? 8.781 11.352 -5.078 1 98.88 126 ALA A N 1
ATOM 988 C CA . ALA A 1 126 ? 8.234 12.039 -3.908 1 98.88 126 ALA A CA 1
ATOM 989 C C . ALA A 1 126 ? 9.297 12.227 -2.834 1 98.88 126 ALA A C 1
ATOM 991 O O . ALA A 1 126 ? 9.297 13.234 -2.119 1 98.88 126 ALA A O 1
ATOM 992 N N . SER A 1 127 ? 10.164 11.258 -2.703 1 98.94 127 SER A N 1
ATOM 993 C CA . SER A 1 127 ? 11.258 11.367 -1.744 1 98.94 127 SER A CA 1
ATOM 994 C C . SER A 1 127 ? 12.203 12.508 -2.105 1 98.94 127 SER A C 1
ATOM 996 O O . SER A 1 127 ? 12.664 13.242 -1.228 1 98.94 127 SER A O 1
ATOM 998 N N . LEU A 1 128 ? 12.492 12.625 -3.367 1 98.88 128 LEU A N 1
ATOM 999 C CA . LEU A 1 128 ? 13.344 13.727 -3.791 1 98.88 128 LEU A CA 1
ATOM 1000 C C . LEU A 1 128 ? 12.641 15.07 -3.6 1 98.88 128 LEU A C 1
ATOM 1002 O O . LEU A 1 128 ? 13.289 16.062 -3.271 1 98.88 128 LEU A O 1
ATOM 1006 N N . LEU A 1 129 ? 11.344 15.109 -3.824 1 98.88 129 LEU A N 1
ATOM 1007 C CA . LEU A 1 129 ? 10.57 16.312 -3.561 1 98.88 129 LEU A CA 1
ATOM 1008 C C . LEU A 1 129 ? 10.633 16.688 -2.084 1 98.88 129 LEU A C 1
ATOM 1010 O O . LEU A 1 129 ? 10.609 17.875 -1.738 1 98.88 129 LEU A O 1
ATOM 1014 N N . ALA A 1 130 ? 10.688 15.695 -1.219 1 98.88 130 ALA A N 1
ATOM 1015 C CA . ALA A 1 130 ? 10.789 15.953 0.215 1 98.88 130 ALA A CA 1
ATOM 1016 C C . ALA A 1 130 ? 12.07 16.719 0.546 1 98.88 130 ALA A C 1
ATOM 1018 O O . ALA A 1 130 ? 12.086 17.562 1.446 1 98.88 130 ALA A O 1
ATOM 1019 N N . VAL A 1 131 ? 13.195 16.375 -0.152 1 98.62 131 VAL A N 1
ATOM 1020 C CA . VAL A 1 131 ? 14.438 17.125 0.041 1 98.62 131 VAL A CA 1
ATOM 1021 C C . VAL A 1 131 ? 14.195 18.609 -0.224 1 98.62 131 VAL A C 1
ATOM 1023 O O . VAL A 1 131 ? 14.555 19.453 0.595 1 98.62 131 VAL A O 1
ATOM 1026 N N . TYR A 1 132 ? 13.578 18.922 -1.304 1 98.12 132 TYR A N 1
ATOM 1027 C CA . TYR A 1 132 ? 13.273 20.297 -1.672 1 98.12 132 TYR A CA 1
ATOM 1028 C C . TYR A 1 132 ? 12.336 20.938 -0.654 1 98.12 132 TYR A C 1
ATOM 1030 O O . TYR A 1 132 ? 12.531 22.094 -0.261 1 98.12 132 TYR A O 1
ATOM 1038 N N . ALA A 1 133 ? 11.289 20.203 -0.278 1 98.44 133 ALA A N 1
ATOM 1039 C CA . ALA A 1 133 ? 10.289 20.75 0.641 1 98.44 133 ALA A CA 1
ATOM 1040 C C . ALA A 1 133 ? 10.914 21.109 1.981 1 98.44 133 ALA A C 1
ATOM 1042 O O . ALA A 1 133 ? 10.562 22.141 2.578 1 98.44 133 ALA A O 1
ATOM 1043 N N . ILE A 1 134 ? 11.789 20.297 2.451 1 98.06 134 ILE A N 1
ATOM 1044 C CA . ILE A 1 134 ? 12.477 20.578 3.705 1 98.06 134 ILE A CA 1
ATOM 1045 C C . ILE A 1 134 ? 13.375 21.812 3.539 1 98.06 134 ILE A C 1
ATOM 1047 O O . ILE A 1 134 ? 13.32 22.734 4.344 1 98.06 134 ILE A O 1
ATOM 1051 N N . ALA A 1 135 ? 14.18 21.781 2.486 1 96.5 135 ALA A N 1
ATOM 1052 C CA . ALA A 1 135 ? 15.148 22.859 2.246 1 96.5 135 ALA A CA 1
ATOM 1053 C C . ALA A 1 135 ? 14.445 24.203 2.096 1 96.5 135 ALA A C 1
ATOM 1055 O O . ALA A 1 135 ? 14.977 25.234 2.518 1 96.5 135 ALA A O 1
ATOM 1056 N N . SER A 1 136 ? 13.289 24.219 1.536 1 95.44 136 SER A N 1
ATOM 1057 C CA . SER A 1 136 ? 12.586 25.453 1.226 1 95.44 136 SER A CA 1
ATOM 1058 C C . SER A 1 136 ? 11.492 25.734 2.246 1 95.44 136 SER A C 1
ATOM 1060 O O . SER A 1 136 ? 10.68 26.641 2.055 1 95.44 136 SER A O 1
ATOM 1062 N N . ARG A 1 137 ? 11.328 24.938 3.182 1 94.75 137 ARG A N 1
ATOM 1063 C CA . ARG A 1 137 ? 10.375 25.109 4.277 1 94.75 137 ARG A CA 1
ATOM 1064 C C . ARG A 1 137 ? 8.953 25.25 3.752 1 94.75 137 ARG A C 1
ATOM 1066 O O . ARG A 1 137 ? 8.234 26.188 4.137 1 94.75 137 ARG A O 1
ATOM 1073 N N . LYS A 1 138 ? 8.711 24.375 2.867 1 97.56 138 LYS A N 1
ATOM 1074 C CA . LYS A 1 138 ? 7.355 24.375 2.316 1 97.56 138 LYS A CA 1
ATOM 1075 C C . LYS A 1 138 ? 6.34 23.906 3.355 1 97.56 138 LYS A C 1
ATOM 1077 O O . LYS A 1 138 ? 6.648 23.047 4.184 1 97.56 138 LYS A O 1
ATOM 1082 N N . SER A 1 139 ? 5.133 24.453 3.27 1 97.94 139 SER A N 1
ATOM 1083 C CA . SER A 1 139 ? 4.082 24.078 4.211 1 97.94 139 SER A CA 1
ATOM 1084 C C . SER A 1 139 ? 3.697 22.609 4.059 1 97.94 139 SER A C 1
ATOM 1086 O O . SER A 1 139 ? 3.158 22 4.988 1 97.94 139 SER A O 1
ATOM 1088 N N . TYR A 1 140 ? 3.979 22 2.896 1 98.69 140 TYR A N 1
ATOM 1089 C CA . TYR A 1 140 ? 3.59 20.609 2.656 1 98.69 140 TYR A CA 1
ATOM 1090 C C . TYR A 1 140 ? 4.723 19.656 3.016 1 98.69 140 TYR A C 1
ATOM 1092 O O . TYR A 1 140 ? 4.637 18.453 2.756 1 98.69 140 TYR A O 1
ATOM 1100 N N . SER A 1 141 ? 5.793 20.125 3.643 1 98.69 141 SER A N 1
ATOM 1101 C CA . SER A 1 141 ? 6.957 19.297 3.943 1 98.69 141 SER A CA 1
ATOM 1102 C C . SER A 1 141 ? 6.582 18.109 4.832 1 98.69 141 SER A C 1
ATOM 1104 O O . SER A 1 141 ? 6.852 16.953 4.488 1 98.69 141 SER A O 1
ATOM 1106 N N . HIS A 1 142 ? 5.879 18.391 5.914 1 98.81 142 HIS A N 1
ATOM 1107 C CA . HIS A 1 142 ? 5.578 17.344 6.875 1 98.81 142 HIS A CA 1
ATOM 1108 C C . HIS A 1 142 ? 4.547 16.375 6.316 1 98.81 142 HIS A C 1
ATOM 1110 O O . HIS A 1 142 ? 4.684 15.156 6.477 1 98.81 142 HIS A O 1
ATOM 1116 N N . ILE A 1 143 ? 3.521 16.859 5.645 1 98.94 143 ILE A N 1
ATOM 1117 C CA . ILE A 1 143 ? 2.498 15.953 5.137 1 98.94 143 ILE A CA 1
ATOM 1118 C C . ILE A 1 143 ? 3.066 15.125 3.986 1 98.94 143 ILE A C 1
ATOM 1120 O O . ILE A 1 143 ? 2.701 13.961 3.814 1 98.94 143 ILE A O 1
ATOM 1124 N N . LEU A 1 144 ? 3.969 15.703 3.197 1 98.94 144 LEU A N 1
ATOM 1125 C CA . LEU A 1 144 ? 4.633 14.945 2.143 1 98.94 144 LEU A CA 1
ATOM 1126 C C . LEU A 1 144 ? 5.488 13.828 2.73 1 98.94 144 LEU A C 1
ATOM 1128 O O . LEU A 1 144 ? 5.438 12.688 2.262 1 98.94 144 LEU A O 1
ATOM 1132 N N . GLN A 1 145 ? 6.293 14.18 3.719 1 98.94 145 GLN A N 1
ATOM 1133 C CA . GLN A 1 145 ? 7.121 13.172 4.375 1 98.94 145 GLN A CA 1
ATOM 1134 C C . GLN A 1 145 ? 6.266 12.062 4.969 1 98.94 145 GLN A C 1
ATOM 1136 O O . GLN A 1 145 ? 6.598 10.883 4.844 1 98.94 145 GLN A O 1
ATOM 1141 N N . PHE A 1 146 ? 5.195 12.445 5.602 1 98.94 146 PHE A N 1
ATOM 1142 C CA . PHE A 1 146 ? 4.273 11.461 6.168 1 98.94 146 PHE A CA 1
ATOM 1143 C C . PHE A 1 146 ? 3.725 10.547 5.078 1 98.94 146 PHE A C 1
ATOM 1145 O O . PHE A 1 146 ? 3.666 9.328 5.258 1 98.94 146 PHE A O 1
ATOM 1152 N N . ALA A 1 147 ? 3.332 11.125 3.947 1 98.94 147 ALA A N 1
ATOM 1153 C CA . ALA A 1 147 ? 2.756 10.367 2.836 1 98.94 147 ALA A CA 1
ATOM 1154 C C . ALA A 1 147 ? 3.746 9.344 2.297 1 98.94 147 ALA A C 1
ATOM 1156 O O . ALA A 1 147 ? 3.391 8.18 2.082 1 98.94 147 ALA A O 1
ATOM 1157 N N . VAL A 1 148 ? 4.953 9.742 2.064 1 98.88 148 VAL A N 1
ATOM 1158 C CA . VAL A 1 148 ? 5.973 8.844 1.529 1 98.88 148 VAL A CA 1
ATOM 1159 C C . VAL A 1 148 ? 6.246 7.719 2.523 1 98.88 148 VAL A C 1
ATOM 1161 O O . VAL A 1 148 ? 6.375 6.559 2.133 1 98.88 148 VAL A O 1
ATOM 1164 N N . CYS A 1 149 ? 6.301 8.086 3.807 1 98.94 149 CYS A N 1
ATOM 1165 C CA . CYS A 1 149 ? 6.543 7.09 4.848 1 98.94 149 CYS A CA 1
ATOM 1166 C C . CYS A 1 149 ? 5.402 6.078 4.91 1 98.94 149 CYS A C 1
ATOM 1168 O O . CYS A 1 149 ? 5.641 4.879 5.051 1 98.94 149 CYS A O 1
ATOM 1170 N N . LEU A 1 150 ? 4.23 6.559 4.832 1 98.75 150 LEU A N 1
ATOM 1171 C CA . LEU A 1 150 ? 3.096 5.641 4.879 1 98.75 150 LEU A CA 1
ATOM 1172 C C . LEU A 1 150 ? 3.102 4.707 3.674 1 98.75 150 LEU A C 1
ATOM 1174 O O . LEU A 1 150 ? 2.764 3.527 3.795 1 98.75 150 LEU A O 1
ATOM 1178 N N . GLY A 1 151 ? 3.389 5.297 2.5 1 98.56 151 GLY A N 1
ATOM 1179 C CA . GLY A 1 151 ? 3.547 4.441 1.334 1 98.56 151 GLY A CA 1
ATOM 1180 C C . GLY A 1 151 ? 4.613 3.377 1.516 1 98.56 151 GLY A C 1
ATOM 1181 O O . GLY A 1 151 ? 4.418 2.225 1.121 1 98.56 151 GLY A O 1
ATOM 1182 N N . GLN A 1 152 ? 5.723 3.762 2.08 1 98.62 152 GLN A N 1
ATOM 1183 C CA . GLN A 1 152 ? 6.809 2.824 2.35 1 98.62 152 GLN A CA 1
ATOM 1184 C C . GLN A 1 152 ? 6.355 1.717 3.297 1 98.62 152 GLN A C 1
ATOM 1186 O O . GLN A 1 152 ? 6.613 0.537 3.049 1 98.62 152 GLN A O 1
ATOM 1191 N N . LEU A 1 153 ? 5.695 2.117 4.305 1 98.69 153 LEU A N 1
ATOM 1192 C CA . LEU A 1 153 ? 5.25 1.154 5.305 1 98.69 153 LEU A CA 1
ATOM 1193 C C . LEU A 1 153 ? 4.191 0.223 4.73 1 98.69 153 LEU A C 1
ATOM 1195 O O . LEU A 1 153 ? 4.207 -0.982 4.996 1 98.69 153 LEU A O 1
ATOM 1199 N N . TYR A 1 154 ? 3.244 0.738 3.982 1 98.75 154 TYR A N 1
ATOM 1200 C CA . TYR A 1 154 ? 2.25 -0.103 3.324 1 98.75 154 TYR A CA 1
ATOM 1201 C C . TYR A 1 154 ? 2.916 -1.125 2.412 1 98.75 154 TYR A C 1
ATOM 1203 O O . TYR A 1 154 ? 2.584 -2.312 2.451 1 98.75 154 TYR A O 1
ATOM 1211 N N . GLY A 1 155 ? 3.844 -0.629 1.591 1 98.5 155 GLY A N 1
ATOM 1212 C CA . GLY A 1 155 ? 4.578 -1.534 0.719 1 98.5 155 GLY A CA 1
ATOM 1213 C C . GLY A 1 155 ? 5.324 -2.617 1.476 1 98.5 155 GLY A C 1
ATOM 1214 O O . GLY A 1 155 ? 5.363 -3.77 1.039 1 98.5 155 GLY A O 1
ATOM 1215 N N . CYS A 1 156 ? 5.895 -2.266 2.596 1 98.31 156 CYS A N 1
ATOM 1216 C CA . CYS A 1 156 ? 6.613 -3.238 3.412 1 98.31 156 CYS A CA 1
ATOM 1217 C C . CYS A 1 156 ? 5.66 -4.285 3.975 1 98.31 156 CYS A C 1
ATOM 1219 O O . CYS A 1 156 ? 6 -5.469 4.043 1 98.31 156 CYS A O 1
ATOM 1221 N N . ILE A 1 157 ? 4.477 -3.879 4.371 1 98.56 157 ILE A N 1
ATOM 1222 C CA . ILE A 1 157 ? 3.494 -4.84 4.859 1 98.56 157 ILE A CA 1
ATOM 1223 C C . ILE A 1 157 ? 3.117 -5.809 3.744 1 98.56 157 ILE A C 1
ATOM 1225 O O . ILE A 1 157 ? 3.07 -7.023 3.957 1 98.56 157 ILE A O 1
ATOM 1229 N N . VAL A 1 158 ? 2.867 -5.266 2.557 1 98.62 158 VAL A N 1
ATOM 1230 C CA . VAL A 1 158 ? 2.541 -6.133 1.43 1 98.62 158 VAL A CA 1
ATOM 1231 C C . VAL A 1 158 ? 3.695 -7.102 1.171 1 98.62 158 VAL A C 1
ATOM 1233 O O . VAL A 1 158 ? 3.48 -8.305 1.008 1 98.62 158 VAL A O 1
ATOM 1236 N N . TYR A 1 159 ? 4.934 -6.586 1.161 1 98.19 159 TYR A N 1
ATOM 1237 C CA . TYR A 1 159 ? 6.137 -7.348 0.851 1 98.19 159 TYR A CA 1
ATOM 1238 C C . TYR A 1 159 ? 6.309 -8.516 1.814 1 98.19 159 TYR A C 1
ATOM 1240 O O . TYR A 1 159 ? 6.473 -9.664 1.387 1 98.19 159 TYR A O 1
ATOM 1248 N N . PHE A 1 160 ? 6.141 -8.289 3.059 1 98.06 160 PHE A N 1
ATOM 1249 C CA . PHE A 1 160 ? 6.41 -9.312 4.066 1 98.06 160 PHE A CA 1
ATOM 1250 C C . PHE A 1 160 ? 5.211 -10.242 4.23 1 98.06 160 PHE A C 1
ATOM 1252 O O . PHE A 1 160 ? 5.379 -11.438 4.469 1 98.06 160 PHE A O 1
ATOM 1259 N N . THR A 1 161 ? 4 -9.727 4.145 1 98.19 161 THR A N 1
ATOM 1260 C CA . THR A 1 161 ? 2.816 -10.562 4.301 1 98.19 161 THR A CA 1
ATOM 1261 C C . THR A 1 161 ? 2.693 -11.555 3.145 1 98.19 161 THR A C 1
ATOM 1263 O O . THR A 1 161 ? 2.359 -12.719 3.352 1 98.19 161 THR A O 1
ATOM 1266 N N . THR A 1 162 ? 2.967 -11.109 1.928 1 98.06 162 THR A N 1
ATOM 1267 C CA . THR A 1 162 ? 2.895 -12.031 0.802 1 98.06 162 THR A CA 1
ATOM 1268 C C . THR A 1 162 ? 3.977 -13.102 0.911 1 98.06 162 THR A C 1
ATOM 1270 O O . THR A 1 162 ? 3.756 -14.258 0.537 1 98.06 162 THR A O 1
ATOM 1273 N N . ALA A 1 163 ? 5.176 -12.727 1.413 1 97.5 163 ALA A N 1
ATOM 1274 C CA . ALA A 1 163 ? 6.23 -13.703 1.66 1 97.5 163 ALA A CA 1
ATOM 1275 C C . ALA A 1 163 ? 5.762 -14.781 2.639 1 97.5 163 ALA A C 1
ATOM 1277 O O . ALA A 1 163 ? 5.984 -15.969 2.418 1 97.5 163 ALA A O 1
ATOM 1278 N N . TYR A 1 164 ? 5.117 -14.344 3.643 1 97 164 TYR A N 1
ATOM 1279 C CA . TYR A 1 164 ? 4.586 -15.25 4.652 1 97 164 TYR A CA 1
ATOM 1280 C C . TYR A 1 164 ? 3.527 -16.172 4.055 1 97 164 TYR A C 1
ATOM 1282 O O . TYR A 1 164 ? 3.566 -17.391 4.258 1 97 164 TYR A O 1
ATOM 1290 N N . LEU A 1 165 ? 2.621 -15.609 3.291 1 95.62 165 LEU A N 1
ATOM 1291 C CA . LEU A 1 165 ? 1.517 -16.375 2.715 1 95.62 165 LEU A CA 1
ATOM 1292 C C . LEU A 1 165 ? 2.018 -17.328 1.645 1 95.62 165 LEU A C 1
ATOM 1294 O O . LEU A 1 165 ? 1.432 -18.406 1.438 1 95.62 165 LEU A O 1
ATOM 1298 N N . ASP A 1 166 ? 3.17 -17.016 1.051 1 93.88 166 ASP A N 1
ATOM 1299 C CA . ASP A 1 166 ? 3.738 -17.859 0.004 1 93.88 166 ASP A CA 1
ATOM 1300 C C . ASP A 1 166 ? 4.672 -18.922 0.594 1 93.88 166 ASP A C 1
ATOM 1302 O O . ASP A 1 166 ? 5.215 -19.75 -0.134 1 93.88 166 ASP A O 1
ATOM 1306 N N . GLY A 1 167 ? 4.977 -18.922 1.908 1 94.12 167 GLY A N 1
ATOM 1307 C CA . GLY A 1 167 ? 5.641 -20.016 2.584 1 94.12 167 GLY A CA 1
ATOM 1308 C C . GLY A 1 167 ? 7.141 -19.828 2.715 1 94.12 167 GLY A C 1
ATOM 1309 O O . GLY A 1 167 ? 7.871 -20.766 3.008 1 94.12 167 GLY A O 1
ATOM 1310 N N . PHE A 1 168 ? 7.707 -18.656 2.389 1 94.5 168 PHE A N 1
ATOM 1311 C CA . PHE A 1 168 ? 9.109 -18.297 2.566 1 94.5 168 PHE A CA 1
ATOM 1312 C C . PHE A 1 168 ? 10.023 -19.281 1.849 1 94.5 168 PHE A C 1
ATOM 1314 O O . PHE A 1 168 ? 11.094 -19.625 2.354 1 94.5 168 PHE A O 1
ATOM 1321 N N . ASN A 1 169 ? 9.625 -19.781 0.734 1 93.31 169 ASN A N 1
ATOM 1322 C CA . ASN A 1 169 ? 10.445 -20.688 -0.044 1 93.31 169 ASN A CA 1
ATOM 1323 C C . ASN A 1 169 ? 11.125 -19.984 -1.212 1 93.31 169 ASN A C 1
ATOM 1325 O O . ASN A 1 169 ? 10.961 -20.391 -2.367 1 93.31 169 ASN A O 1
ATOM 1329 N N . PHE A 1 170 ? 12.008 -19 -0.846 1 96.38 170 PHE A N 1
ATOM 1330 C CA . PHE A 1 170 ? 12.562 -18.219 -1.938 1 96.38 170 PHE A CA 1
ATOM 1331 C C . PHE A 1 170 ? 13.969 -17.734 -1.594 1 96.38 170 PHE A C 1
ATOM 1333 O O . PHE A 1 170 ? 14.57 -16.969 -2.355 1 96.38 170 PHE A O 1
ATOM 1340 N N . TRP A 1 171 ? 14.484 -18.094 -0.43 1 95.94 171 TRP A N 1
ATOM 1341 C CA . TRP A 1 171 ? 15.805 -17.594 -0.036 1 95.94 171 TRP A CA 1
ATOM 1342 C C . TRP A 1 171 ? 16.844 -18.703 -0.094 1 95.94 171 TRP A C 1
ATOM 1344 O O . TRP A 1 171 ? 16.562 -19.844 0.262 1 95.94 171 TRP A O 1
ATOM 1354 N N . ALA A 1 172 ? 18 -18.438 -0.589 1 96.19 172 ALA A N 1
ATOM 1355 C CA . ALA A 1 172 ? 19.016 -19.406 -0.973 1 96.19 172 ALA A CA 1
ATOM 1356 C C . ALA A 1 172 ? 19.734 -19.969 0.255 1 96.19 172 ALA A C 1
ATOM 1358 O O . ALA A 1 172 ? 20.188 -21.109 0.242 1 96.19 172 ALA A O 1
ATOM 1359 N N . SER A 1 173 ? 19.938 -19.188 1.305 1 96.81 173 SER A N 1
ATOM 1360 C CA . SER A 1 173 ? 20.609 -19.594 2.531 1 96.81 173 SER A CA 1
ATOM 1361 C C . SER A 1 173 ? 20.234 -18.703 3.703 1 96.81 173 SER A C 1
ATOM 1363 O O . SER A 1 173 ? 19.641 -17.641 3.51 1 96.81 173 SER A O 1
ATOM 1365 N N . PRO A 1 174 ? 20.547 -19.109 4.902 1 97.06 174 PRO A N 1
ATOM 1366 C CA . PRO A 1 174 ? 20.266 -18.266 6.062 1 97.06 174 PRO A CA 1
ATOM 1367 C C . PRO A 1 174 ? 20.938 -16.906 5.98 1 97.06 174 PRO A C 1
ATOM 1369 O O . PRO A 1 174 ? 20.375 -15.898 6.406 1 97.06 174 PRO A O 1
ATOM 1372 N N . PHE A 1 175 ? 22.078 -16.922 5.445 1 97.25 175 PHE A N 1
ATOM 1373 C CA . PHE A 1 175 ? 22.766 -15.641 5.277 1 97.25 175 PHE A CA 1
ATOM 1374 C C . PHE A 1 175 ? 21.938 -14.695 4.41 1 97.25 175 PHE A C 1
ATOM 1376 O O . PHE A 1 175 ? 21.734 -13.531 4.77 1 97.25 175 PHE A O 1
ATOM 1383 N N . TYR A 1 176 ? 21.469 -15.141 3.328 1 96.88 176 TYR A N 1
ATOM 1384 C CA . TYR A 1 176 ? 20.719 -14.312 2.391 1 96.88 176 TYR A CA 1
ATOM 1385 C C . TYR A 1 176 ? 19.375 -13.906 2.975 1 96.88 176 TYR A C 1
ATOM 1387 O O . TYR A 1 176 ? 18.906 -12.797 2.74 1 96.88 176 TYR A O 1
ATOM 1395 N N . PHE A 1 177 ? 18.797 -14.852 3.734 1 97.5 177 PHE A N 1
ATOM 1396 C CA . PHE A 1 177 ? 17.547 -14.523 4.398 1 97.5 177 PHE A CA 1
ATOM 1397 C C . PHE A 1 177 ? 17.734 -13.367 5.371 1 97.5 177 PHE A C 1
ATOM 1399 O O . PHE A 1 177 ? 17.031 -12.359 5.289 1 97.5 177 PHE A O 1
ATOM 1406 N N . TRP A 1 178 ? 18.688 -13.398 6.227 1 97.38 178 TRP A N 1
ATOM 1407 C CA . TRP A 1 178 ? 18.844 -12.438 7.316 1 97.38 178 TRP A CA 1
ATOM 1408 C C . TRP A 1 178 ? 19.484 -11.141 6.812 1 97.38 178 TRP A C 1
ATOM 1410 O O . TRP A 1 178 ? 19.062 -10.055 7.215 1 97.38 178 TRP A O 1
ATOM 1420 N N . ALA A 1 179 ? 20.406 -11.234 5.945 1 96.44 179 ALA A N 1
ATOM 1421 C CA . ALA A 1 179 ? 21.125 -10.047 5.488 1 96.44 179 ALA A CA 1
ATOM 1422 C C . ALA A 1 179 ? 20.344 -9.305 4.418 1 96.44 179 ALA A C 1
ATOM 1424 O O . ALA A 1 179 ? 20.203 -8.078 4.477 1 96.44 179 ALA A O 1
ATOM 1425 N N . TYR A 1 180 ? 19.812 -10.078 3.477 1 95.94 180 TYR A N 1
ATOM 1426 C CA . TYR A 1 180 ? 19.188 -9.438 2.33 1 95.94 180 TYR A CA 1
ATOM 1427 C C . TYR A 1 180 ? 17.688 -9.25 2.568 1 95.94 180 TYR A C 1
ATOM 1429 O O . TYR A 1 180 ? 17.156 -8.156 2.381 1 95.94 180 TYR A O 1
ATOM 1437 N N . PHE A 1 181 ? 17.047 -10.273 2.971 1 97.38 181 PHE A N 1
ATOM 1438 C CA . PHE A 1 181 ? 15.586 -10.227 3.09 1 97.38 181 PHE A CA 1
ATOM 1439 C C . PHE A 1 181 ? 15.172 -9.43 4.324 1 97.38 181 PHE A C 1
ATOM 1441 O O . PHE A 1 181 ? 14.312 -8.547 4.238 1 97.38 181 PHE A O 1
ATOM 1448 N N . ILE A 1 182 ? 15.75 -9.672 5.473 1 97.12 182 ILE A N 1
ATOM 1449 C CA . ILE A 1 182 ? 15.367 -9 6.707 1 97.12 182 ILE A CA 1
ATOM 1450 C C . ILE A 1 182 ? 16.203 -7.73 6.883 1 97.12 182 ILE A C 1
ATOM 1452 O O . ILE A 1 182 ? 15.648 -6.633 7 1 97.12 182 ILE A O 1
ATOM 1456 N N . GLY A 1 183 ? 17.516 -7.848 6.863 1 95.81 183 GLY A N 1
ATOM 1457 C CA . GLY A 1 183 ? 18.438 -6.758 7.168 1 95.81 183 GLY A CA 1
ATOM 1458 C C . GLY A 1 183 ? 18.281 -5.574 6.234 1 95.81 183 GLY A C 1
ATOM 1459 O O . GLY A 1 183 ? 18.109 -4.438 6.684 1 95.81 183 GLY A O 1
ATOM 1460 N N . ALA A 1 184 ? 18.297 -5.82 5 1 92.69 184 ALA A N 1
ATOM 1461 C CA . ALA A 1 184 ? 18.266 -4.75 4.004 1 92.69 184 ALA A CA 1
ATOM 1462 C C . ALA A 1 184 ? 16.922 -4.035 4.016 1 92.69 184 ALA A C 1
ATOM 1464 O O . ALA A 1 184 ? 16.812 -2.879 3.602 1 92.69 184 ALA A O 1
ATOM 1465 N N . ASN A 1 185 ? 15.906 -4.699 4.484 1 95.56 185 ASN A N 1
ATOM 1466 C CA . ASN A 1 185 ? 14.562 -4.129 4.438 1 95.56 185 ASN A CA 1
ATOM 1467 C C . ASN A 1 185 ? 14.172 -3.52 5.781 1 95.56 185 ASN A C 1
ATOM 1469 O O . ASN A 1 185 ? 13.242 -2.707 5.848 1 95.56 185 ASN A O 1
ATOM 1473 N N . SER A 1 186 ? 14.82 -3.787 6.844 1 96.06 186 SER A N 1
ATOM 1474 C CA . SER A 1 186 ? 14.453 -3.34 8.18 1 96.06 186 SER A CA 1
ATOM 1475 C C . SER A 1 186 ? 14.562 -1.823 8.305 1 96.06 186 SER A C 1
ATOM 1477 O O . SER A 1 186 ? 13.734 -1.188 8.969 1 96.06 186 SER A O 1
ATOM 1479 N N . LEU A 1 187 ? 15.562 -1.24 7.605 1 94.31 187 LEU A N 1
ATOM 1480 C CA . LEU A 1 187 ? 15.766 0.203 7.68 1 94.31 187 LEU A CA 1
ATOM 1481 C C . LEU A 1 187 ? 14.602 0.948 7.031 1 94.31 187 LEU A C 1
ATOM 1483 O O . LEU A 1 187 ? 14.25 2.049 7.461 1 94.31 187 LEU A O 1
ATOM 1487 N N . TRP A 1 188 ? 13.992 0.298 6.098 1 96.44 188 TRP A N 1
ATOM 1488 C CA . TRP A 1 188 ? 12.883 0.908 5.383 1 96.44 188 TRP A CA 1
ATOM 1489 C C . TRP A 1 188 ? 11.586 0.777 6.176 1 96.44 188 TRP A C 1
ATOM 1491 O O . TRP A 1 188 ? 10.531 1.245 5.738 1 96.44 188 TRP A O 1
ATOM 1501 N N . ILE A 1 189 ? 11.648 0.211 7.305 1 98.19 189 ILE A N 1
ATOM 1502 C CA . ILE A 1 189 ? 10.508 0.146 8.211 1 98.19 189 ILE A CA 1
ATOM 1503 C C . ILE A 1 189 ? 10.734 1.094 9.391 1 98.19 189 ILE A C 1
ATOM 1505 O O . ILE A 1 189 ? 9.883 1.939 9.68 1 98.19 189 ILE A O 1
ATOM 1509 N N . VAL A 1 190 ? 11.906 1.037 9.977 1 98.38 190 VAL A N 1
ATOM 1510 C CA . VAL A 1 190 ? 12.188 1.742 11.219 1 98.38 190 VAL A CA 1
ATOM 1511 C C . VAL A 1 190 ? 12.242 3.246 10.961 1 98.38 190 VAL A C 1
ATOM 1513 O O . VAL A 1 190 ? 11.586 4.027 11.648 1 98.38 190 VAL A O 1
ATOM 1516 N N . ILE A 1 191 ? 12.984 3.664 9.992 1 98.56 191 ILE A N 1
ATOM 1517 C CA . ILE A 1 191 ? 13.227 5.086 9.766 1 98.56 191 ILE A CA 1
ATOM 1518 C C . ILE A 1 191 ? 11.93 5.766 9.328 1 98.56 191 ILE A C 1
ATOM 1520 O O . ILE A 1 191 ? 11.539 6.793 9.891 1 98.56 191 ILE A O 1
ATOM 1524 N N . PRO A 1 192 ? 11.172 5.191 8.398 1 98.69 192 PRO A N 1
ATOM 1525 C CA . PRO A 1 192 ? 9.898 5.809 8.023 1 98.69 192 PRO A CA 1
ATOM 1526 C C . PRO A 1 192 ? 8.906 5.859 9.18 1 98.69 192 PRO A C 1
ATOM 1528 O O . PRO A 1 192 ? 8.109 6.801 9.281 1 98.69 192 PRO A O 1
ATOM 1531 N N . LEU A 1 193 ? 8.922 4.875 10.016 1 98.75 193 LEU A N 1
ATOM 1532 C CA . LEU A 1 193 ? 8.047 4.91 11.172 1 98.75 193 LEU A CA 1
ATOM 1533 C C . LEU A 1 193 ? 8.367 6.105 12.062 1 98.75 193 LEU A C 1
ATOM 1535 O O . LEU A 1 193 ? 7.461 6.793 12.547 1 98.75 193 LEU A O 1
ATOM 1539 N N . LEU A 1 194 ? 9.617 6.367 12.289 1 98.75 194 LEU A N 1
ATOM 1540 C CA . LEU A 1 194 ? 10.055 7.492 13.109 1 98.75 194 LEU A CA 1
ATOM 1541 C C . LEU A 1 194 ? 9.703 8.82 12.453 1 98.75 194 LEU A C 1
ATOM 1543 O O . LEU A 1 194 ? 9.219 9.734 13.117 1 98.75 194 LEU A O 1
ATOM 1547 N N . ILE A 1 195 ? 9.906 8.906 11.172 1 98.88 195 ILE A N 1
ATOM 1548 C CA . ILE A 1 195 ? 9.617 10.141 10.453 1 98.88 195 ILE A CA 1
ATOM 1549 C C . ILE A 1 195 ? 8.109 10.391 10.422 1 98.88 195 ILE A C 1
ATOM 1551 O O . ILE A 1 195 ? 7.66 11.516 10.609 1 98.88 195 ILE A O 1
ATOM 1555 N N . ALA A 1 196 ? 7.359 9.328 10.18 1 98.88 196 ALA A N 1
ATOM 1556 C CA . ALA A 1 196 ? 5.906 9.461 10.164 1 98.88 196 ALA A CA 1
ATOM 1557 C C . ALA A 1 196 ? 5.387 9.961 11.508 1 98.88 196 ALA A C 1
ATOM 1559 O O . ALA A 1 196 ? 4.504 10.82 11.562 1 98.88 196 ALA A O 1
ATOM 1560 N N . THR A 1 197 ? 5.93 9.422 12.555 1 98.75 197 THR A N 1
ATOM 1561 C CA . THR A 1 197 ? 5.52 9.828 13.891 1 98.75 197 THR A CA 1
ATOM 1562 C C . THR A 1 197 ? 5.848 11.297 14.133 1 98.75 197 THR A C 1
ATOM 1564 O O . THR A 1 197 ? 5.02 12.047 14.664 1 98.75 197 THR A O 1
ATOM 1567 N N . ARG A 1 198 ? 7.004 11.703 13.742 1 98.56 198 ARG A N 1
ATOM 1568 C CA . ARG A 1 198 ? 7.418 13.094 13.875 1 98.56 198 ARG A CA 1
ATOM 1569 C C . ARG A 1 198 ? 6.488 14.016 13.094 1 98.56 198 ARG A C 1
ATOM 1571 O O . ARG A 1 198 ? 6.023 15.031 13.625 1 98.56 198 ARG A O 1
ATOM 1578 N N . SER A 1 199 ? 6.242 13.656 11.852 1 98.81 199 SER A N 1
ATOM 1579 C CA . SER A 1 199 ? 5.398 14.484 11 1 98.81 199 SER A CA 1
ATOM 1580 C C . SER A 1 199 ? 3.965 14.531 11.516 1 98.81 199 SER A C 1
ATOM 1582 O O . SER A 1 199 ? 3.316 15.578 11.469 1 98.81 199 SER A O 1
ATOM 1584 N N . TRP A 1 200 ? 3.467 13.398 11.984 1 98.81 200 TRP A N 1
ATOM 1585 C CA . TRP A 1 200 ? 2.139 13.336 12.586 1 98.81 200 TRP A CA 1
ATOM 1586 C C . TRP A 1 200 ? 2.02 14.32 13.75 1 98.81 200 TRP A C 1
ATOM 1588 O O . TRP A 1 200 ? 1.059 15.086 13.82 1 98.81 200 TRP A O 1
ATOM 1598 N N . LYS A 1 201 ? 2.975 14.328 14.625 1 98.75 201 LYS A N 1
ATOM 1599 C CA . LYS A 1 201 ? 2.955 15.188 15.805 1 98.75 201 LYS A CA 1
ATOM 1600 C C . LYS A 1 201 ? 3.041 16.656 15.406 1 98.75 201 LYS A C 1
ATOM 1602 O O . LYS A 1 201 ? 2.33 17.5 15.961 1 98.75 201 LYS A O 1
ATOM 1607 N N . LYS A 1 202 ? 3.883 16.984 14.469 1 98.19 202 LYS A N 1
ATOM 1608 C CA . LYS A 1 202 ? 4.043 18.359 14.016 1 98.19 202 LYS A CA 1
ATOM 1609 C C . LYS A 1 202 ? 2.758 18.875 13.375 1 98.19 202 LYS A C 1
ATOM 1611 O O . LYS A 1 202 ? 2.371 20.031 13.586 1 98.19 202 LYS A O 1
ATOM 1616 N N . ILE A 1 203 ? 2.143 18.047 12.617 1 98.62 203 ILE A N 1
ATOM 1617 C CA . ILE A 1 203 ? 0.912 18.438 11.938 1 98.62 203 ILE A CA 1
ATOM 1618 C C . ILE A 1 203 ? -0.204 18.641 12.953 1 98.62 203 ILE A C 1
ATOM 1620 O O . ILE A 1 203 ? -0.922 19.641 12.906 1 98.62 203 ILE A O 1
ATOM 1624 N N . CYS A 1 204 ? -0.341 17.688 13.891 1 98.62 204 CYS A N 1
ATOM 1625 C CA . CYS A 1 204 ? -1.365 17.812 14.922 1 98.62 204 CYS A CA 1
ATOM 1626 C C . CYS A 1 204 ? -1.177 19.094 15.727 1 98.62 204 CYS A C 1
ATOM 1628 O O . CYS A 1 204 ? -2.148 19.766 16.047 1 98.62 204 CYS A O 1
ATOM 1630 N N . ALA A 1 205 ? 0.06 19.406 16.047 1 98 205 ALA A N 1
ATOM 1631 C CA . ALA A 1 205 ? 0.359 20.625 16.797 1 98 205 ALA A CA 1
ATOM 1632 C C . ALA A 1 205 ? -0.027 21.875 15.992 1 98 205 ALA A C 1
ATOM 1634 O O . ALA A 1 205 ? -0.583 22.812 16.547 1 98 205 ALA A O 1
ATOM 1635 N N . ALA A 1 206 ? 0.292 21.875 14.75 1 97.5 206 ALA A N 1
ATOM 1636 C CA . ALA A 1 206 ? -0.037 23.016 13.898 1 97.5 206 ALA A CA 1
ATOM 1637 C C . ALA A 1 206 ? -1.548 23.203 13.797 1 97.5 206 ALA A C 1
ATOM 1639 O O . ALA A 1 206 ? -2.043 24.328 13.836 1 97.5 206 ALA A O 1
ATOM 1640 N N . VAL A 1 207 ? -2.273 22.109 13.609 1 97.31 207 VAL A N 1
ATOM 1641 C CA . VAL A 1 207 ? -3.727 22.156 13.508 1 97.31 207 VAL A CA 1
ATOM 1642 C C . VAL A 1 207 ? -4.32 22.656 14.82 1 97.31 207 VAL A C 1
ATOM 1644 O O . VAL A 1 207 ? -5.234 23.484 14.82 1 97.31 207 VAL A O 1
ATOM 1647 N N . HIS A 1 208 ? -3.775 22.172 15.906 1 95.75 208 HIS A N 1
ATOM 1648 C CA . HIS A 1 208 ? -4.234 22.594 17.219 1 95.75 208 HIS A CA 1
ATOM 1649 C C . HIS A 1 208 ? -4.031 24.094 17.406 1 95.75 208 HIS A C 1
ATOM 1651 O O . HIS A 1 208 ? -4.914 24.781 17.922 1 95.75 208 HIS A O 1
ATOM 1657 N N . GLN A 1 209 ? -2.932 24.578 17.016 1 93.62 209 GLN A N 1
ATOM 1658 C CA . GLN A 1 209 ? -2.611 26 17.156 1 93.62 209 GLN A CA 1
ATOM 1659 C C . GLN A 1 209 ? -3.51 26.859 16.266 1 93.62 209 GLN A C 1
ATOM 1661 O O . GLN A 1 209 ? -3.922 27.953 16.656 1 93.62 209 GLN A O 1
ATOM 1666 N N . SER A 1 210 ? -3.715 26.359 15.117 1 91.88 210 SER A N 1
ATOM 1667 C CA . SER A 1 210 ? -4.535 27.125 14.172 1 91.88 210 SER A CA 1
ATOM 1668 C C . SER A 1 210 ? -5.973 27.25 14.672 1 91.88 210 SER A C 1
ATOM 1670 O O . SER A 1 210 ? -6.652 28.234 14.375 1 91.88 210 SER A O 1
ATOM 1672 N N . GLU A 1 211 ? -6.547 26.281 15.367 1 88.06 211 GLU A N 1
ATOM 1673 C CA . GLU A 1 211 ? -7.902 26.297 15.906 1 88.06 211 GLU A CA 1
ATOM 1674 C C . GLU A 1 211 ? -8.008 27.25 17.094 1 88.06 211 GLU A C 1
ATOM 1676 O O . GLU A 1 211 ? -9.055 27.875 17.312 1 88.06 211 GLU A O 1
ATOM 1681 N N . LYS A 1 212 ? -6.965 27.438 17.812 1 84.44 212 LYS A N 1
ATOM 1682 C CA . LYS A 1 212 ? -6.949 28.375 18.922 1 84.44 212 LYS A CA 1
ATOM 1683 C C . LYS A 1 212 ? -6.984 29.828 18.438 1 84.44 212 LYS A C 1
ATOM 1685 O O . LYS A 1 212 ? -7.621 30.688 19.062 1 84.44 212 LYS A O 1
ATOM 1690 N N . VAL A 1 213 ? -6.355 30.094 17.422 1 77.19 213 VAL A N 1
ATOM 1691 C CA . VAL A 1 213 ? -6.293 31.453 16.891 1 77.19 213 VAL A CA 1
ATOM 1692 C C . VAL A 1 213 ? -7.66 31.844 16.328 1 77.19 213 VAL A C 1
ATOM 1694 O O . VAL A 1 213 ? -8.078 33 16.453 1 77.19 213 VAL A O 1
ATOM 1697 N N . LYS A 1 214 ? -8.43 30.953 15.82 1 75.69 214 LYS A N 1
ATOM 1698 C CA . LYS A 1 214 ? -9.742 31.234 15.242 1 75.69 214 LYS A CA 1
ATOM 1699 C C . LYS A 1 214 ? -10.766 31.531 16.328 1 75.69 214 LYS A C 1
ATOM 1701 O O . LYS A 1 214 ? -11.727 32.281 16.094 1 75.69 214 LYS A O 1
ATOM 1706 N N . THR A 1 215 ? -10.672 30.984 17.422 1 69.69 215 THR A N 1
ATOM 1707 C CA . THR A 1 215 ? -11.625 31.219 18.5 1 69.69 215 THR A CA 1
ATOM 1708 C C . THR A 1 215 ? -11.273 32.5 19.266 1 69.69 215 THR A C 1
ATOM 1710 O O . THR A 1 215 ? -12.086 33 20.047 1 69.69 215 THR A O 1
ATOM 1713 N N . LYS A 1 216 ? -10.125 33.219 18.953 1 62.62 216 LYS A N 1
ATOM 1714 C CA . LYS A 1 216 ? -9.805 34.5 19.547 1 62.62 216 LYS A CA 1
ATOM 1715 C C . LYS A 1 216 ? -10.234 35.656 18.641 1 62.62 216 LYS A C 1
ATOM 1717 O O . LYS A 1 216 ? -10.148 35.562 17.422 1 62.62 216 LYS A O 1
ATOM 1722 N N . MET B 1 1 ? -13.141 -32.719 -10.633 1 52.88 1 MET B N 1
ATOM 1723 C CA . MET B 1 1 ? -13.148 -31.297 -10.281 1 52.88 1 MET B CA 1
ATOM 1724 C C . MET B 1 1 ? -14.508 -30.672 -10.555 1 52.88 1 MET B C 1
ATOM 1726 O O . MET B 1 1 ? -15.062 -30.812 -11.648 1 52.88 1 MET B O 1
ATOM 1730 N N . GLY B 1 2 ? -15.281 -30.5 -9.523 1 63.09 2 GLY B N 1
ATOM 1731 C CA . GLY B 1 2 ? -16.672 -30.141 -9.797 1 63.09 2 GLY B CA 1
ATOM 1732 C C . GLY B 1 2 ? -16.812 -28.828 -10.531 1 63.09 2 GLY B C 1
ATOM 1733 O O . GLY B 1 2 ? -15.906 -28 -10.516 1 63.09 2 GLY B O 1
ATOM 1734 N N . ALA B 1 3 ? -17.812 -28.531 -11.289 1 87.81 3 ALA B N 1
ATOM 1735 C CA . ALA B 1 3 ? -18.125 -27.375 -12.133 1 87.81 3 ALA B CA 1
ATOM 1736 C C . ALA B 1 3 ? -18.328 -26.125 -11.289 1 87.81 3 ALA B C 1
ATOM 1738 O O . ALA B 1 3 ? -18.953 -26.172 -10.227 1 87.81 3 ALA B O 1
ATOM 1739 N N . HIS B 1 4 ? -17.484 -25.141 -11.367 1 94.81 4 HIS B N 1
ATOM 1740 C CA . HIS B 1 4 ? -17.672 -23.844 -10.734 1 94.81 4 HIS B CA 1
ATOM 1741 C C . HIS B 1 4 ? -17.812 -22.734 -11.781 1 94.81 4 HIS B C 1
ATOM 1743 O O . HIS B 1 4 ? -17.469 -22.922 -12.945 1 94.81 4 HIS B O 1
ATOM 1749 N N . PRO B 1 5 ? -18.391 -21.625 -11.391 1 96.38 5 PRO B N 1
ATOM 1750 C CA . PRO B 1 5 ? -18.703 -20.562 -12.352 1 96.38 5 PRO B CA 1
ATOM 1751 C C . PRO B 1 5 ? -17.547 -19.562 -12.508 1 96.38 5 PRO B C 1
ATOM 1753 O O . PRO B 1 5 ? -17.734 -18.5 -13.109 1 96.38 5 PRO B O 1
ATOM 1756 N N . TYR B 1 6 ? -16.375 -19.891 -12.023 1 97.69 6 TYR B N 1
ATOM 1757 C CA . TYR B 1 6 ? -15.289 -18.922 -11.961 1 97.69 6 TYR B CA 1
ATOM 1758 C C . TYR B 1 6 ? -14.328 -19.109 -13.125 1 97.69 6 TYR B C 1
ATOM 1760 O O . TYR B 1 6 ? -14.508 -20.016 -13.945 1 97.69 6 TYR B O 1
ATOM 1768 N N . VAL B 1 7 ? -13.406 -18.172 -13.297 1 96.75 7 VAL B N 1
ATOM 1769 C CA . VAL B 1 7 ? -12.43 -18.141 -14.375 1 96.75 7 VAL B CA 1
ATOM 1770 C C . VAL B 1 7 ? -11.016 -18.172 -13.805 1 96.75 7 VAL B C 1
ATOM 1772 O O . VAL B 1 7 ? -10.727 -17.469 -12.828 1 96.75 7 VAL B O 1
ATOM 1775 N N . PRO B 1 8 ? -10.141 -18.953 -14.422 1 95.44 8 PRO B N 1
ATOM 1776 C CA . PRO B 1 8 ? -10.391 -19.844 -15.57 1 95.44 8 PRO B CA 1
ATOM 1777 C C . PRO B 1 8 ? -11.219 -21.062 -15.203 1 95.44 8 PRO B C 1
ATOM 1779 O O . PRO B 1 8 ? -11.289 -21.438 -14.023 1 95.44 8 PRO B O 1
ATOM 1782 N N . ALA B 1 9 ? -11.742 -21.688 -16.219 1 94.38 9 ALA B N 1
ATOM 1783 C CA . ALA B 1 9 ? -12.625 -22.828 -16.016 1 94.38 9 ALA B CA 1
ATOM 1784 C C . ALA B 1 9 ? -11.891 -23.969 -15.312 1 94.38 9 ALA B C 1
ATOM 1786 O O . ALA B 1 9 ? -12.5 -24.766 -14.594 1 94.38 9 ALA B O 1
ATOM 1787 N N . GLY B 1 10 ? -10.57 -24.062 -15.453 1 93.81 10 GLY B N 1
ATOM 1788 C CA . GLY B 1 10 ? -9.758 -25.125 -14.883 1 93.81 10 GLY B CA 1
ATOM 1789 C C . GLY B 1 10 ? -9.258 -24.812 -13.492 1 93.81 10 GLY B C 1
ATOM 1790 O O . GLY B 1 10 ? -8.469 -25.578 -12.922 1 93.81 10 GLY B O 1
ATOM 1791 N N . LEU B 1 11 ? -9.742 -23.672 -12.992 1 94.81 11 LEU B N 1
ATOM 1792 C CA . LEU B 1 11 ? -9.328 -23.312 -11.641 1 94.81 11 LEU B CA 1
ATOM 1793 C C . LEU B 1 11 ? -9.656 -24.422 -10.656 1 94.81 11 LEU B C 1
ATOM 1795 O O . LEU B 1 11 ? -10.781 -24.938 -10.641 1 94.81 11 LEU B O 1
ATOM 1799 N N . ASP B 1 12 ? -8.641 -24.859 -9.867 1 93.88 12 ASP B N 1
ATOM 1800 C CA . ASP B 1 12 ? -8.805 -25.953 -8.922 1 93.88 12 ASP B CA 1
ATOM 1801 C C . ASP B 1 12 ? -9.477 -25.469 -7.633 1 93.88 12 ASP B C 1
ATOM 1803 O O . ASP B 1 12 ? -8.828 -24.859 -6.785 1 93.88 12 ASP B O 1
ATOM 1807 N N . LEU B 1 13 ? -10.719 -25.812 -7.5 1 96.06 13 LEU B N 1
ATOM 1808 C CA . LEU B 1 13 ? -11.5 -25.484 -6.312 1 96.06 13 LEU B CA 1
ATOM 1809 C C . LEU B 1 13 ? -12.156 -26.719 -5.723 1 96.06 13 LEU B C 1
ATOM 1811 O O . LEU B 1 13 ? -13.383 -26.859 -5.77 1 96.06 13 LEU B O 1
ATOM 1815 N N . PRO B 1 14 ? -11.312 -27.516 -5.078 1 94.31 14 PRO B N 1
ATOM 1816 C CA . PRO B 1 14 ? -11.883 -28.75 -4.527 1 94.31 14 PRO B CA 1
ATOM 1817 C C . PRO B 1 14 ? -12.953 -28.484 -3.467 1 94.31 14 PRO B C 1
ATOM 1819 O O . PRO B 1 14 ? -12.742 -27.672 -2.566 1 94.31 14 PRO B O 1
ATOM 1822 N N . GLY B 1 15 ? -14.078 -29.141 -3.623 1 95.44 15 GLY B N 1
ATOM 1823 C CA . GLY B 1 15 ? -15.133 -29.047 -2.627 1 95.44 15 GLY B CA 1
ATOM 1824 C C . GLY B 1 15 ? -16.031 -27.844 -2.812 1 95.44 15 GLY B C 1
ATOM 1825 O O . GLY B 1 15 ? -16.812 -27.5 -1.927 1 95.44 15 GLY B O 1
ATOM 1826 N N . TYR B 1 16 ? -15.93 -27.25 -3.938 1 97 16 TYR B N 1
ATOM 1827 C CA . TYR B 1 16 ? -16.766 -26.078 -4.215 1 97 16 TYR B CA 1
ATOM 1828 C C . TYR B 1 16 ? -18.234 -26.406 -4.023 1 97 16 TYR B C 1
ATOM 1830 O O . TYR B 1 16 ? -18.719 -27.422 -4.516 1 97 16 TYR B O 1
ATOM 1838 N N . VAL B 1 17 ? -18.969 -25.516 -3.262 1 97.44 17 VAL B N 1
ATOM 1839 C CA . VAL B 1 17 ? -20.406 -25.594 -3.064 1 97.44 17 VAL B CA 1
ATOM 1840 C C . VAL B 1 17 ? -21.094 -24.422 -3.752 1 97.44 17 VAL B C 1
ATOM 1842 O O . VAL B 1 17 ? -20.75 -23.266 -3.496 1 97.44 17 VAL B O 1
ATOM 1845 N N . PRO B 1 18 ? -22.078 -24.688 -4.629 1 96.69 18 PRO B N 1
ATOM 1846 C CA . PRO B 1 18 ? -22.766 -23.625 -5.359 1 96.69 18 PRO B CA 1
ATOM 1847 C C . PRO B 1 18 ? -23.516 -22.672 -4.438 1 96.69 18 PRO B C 1
ATOM 1849 O O . PRO B 1 18 ? -23.891 -23.047 -3.328 1 96.69 18 PRO B O 1
ATOM 1852 N N . LEU B 1 19 ? -23.766 -21.484 -4.949 1 97.38 19 LEU B N 1
ATOM 1853 C CA . LEU B 1 19 ? -24.484 -20.438 -4.234 1 97.38 19 LEU B CA 1
ATOM 1854 C C . LEU B 1 19 ? -25.906 -20.875 -3.936 1 97.38 19 LEU B C 1
ATOM 1856 O O . LEU B 1 19 ? -26.562 -21.5 -4.777 1 97.38 19 LEU B O 1
ATOM 1860 N N . ARG B 1 20 ? -26.312 -20.5 -2.758 1 97.12 20 ARG B N 1
ATOM 1861 C CA . ARG B 1 20 ? -27.703 -20.703 -2.361 1 97.12 20 ARG B CA 1
ATOM 1862 C C . ARG B 1 20 ? -28.516 -19.438 -2.582 1 97.12 20 ARG B C 1
ATOM 1864 O O . ARG B 1 20 ? -29.656 -19.5 -3.031 1 97.12 20 ARG B O 1
ATOM 1871 N N . LEU B 1 21 ? -27.906 -18.312 -2.293 1 98 21 LEU B N 1
ATOM 1872 C CA . LEU B 1 21 ? -28.562 -17.016 -2.445 1 98 21 LEU B CA 1
ATOM 1873 C C . LEU B 1 21 ? -28.438 -16.516 -3.877 1 98 21 LEU B C 1
ATOM 1875 O O . LEU B 1 21 ? -27.406 -16.719 -4.523 1 98 21 LEU B O 1
ATOM 1879 N N . THR B 1 22 ? -29.5 -15.852 -4.301 1 97.75 22 THR B N 1
ATOM 1880 C CA . THR B 1 22 ? -29.438 -15.188 -5.598 1 97.75 22 THR B CA 1
ATOM 1881 C C . THR B 1 22 ? -28.609 -13.906 -5.516 1 97.75 22 THR B C 1
ATOM 1883 O O . THR B 1 22 ? -28.359 -13.391 -4.426 1 97.75 22 THR B O 1
ATOM 1886 N N . GLN B 1 23 ? -28.188 -13.438 -6.68 1 97.12 23 GLN B N 1
ATOM 1887 C CA . GLN B 1 23 ? -27.453 -12.172 -6.766 1 97.12 23 GLN B CA 1
ATOM 1888 C C . GLN B 1 23 ? -28.25 -11.031 -6.141 1 97.12 23 GLN B C 1
ATOM 1890 O O . GLN B 1 23 ? -27.703 -10.211 -5.414 1 97.12 23 GLN B O 1
ATOM 1895 N N . LEU B 1 24 ? -29.531 -10.984 -6.402 1 97.38 24 LEU B N 1
ATOM 1896 C CA . LEU B 1 24 ? -30.406 -9.922 -5.906 1 97.38 24 LEU B CA 1
ATOM 1897 C C . LEU B 1 24 ? -30.531 -9.984 -4.387 1 97.38 24 LEU B C 1
ATOM 1899 O O . LEU B 1 24 ? -30.594 -8.945 -3.727 1 97.38 24 LEU B O 1
ATOM 1903 N N . GLU B 1 25 ? -30.609 -11.148 -3.826 1 98.38 25 GLU B N 1
ATOM 1904 C CA . GLU B 1 25 ? -30.672 -11.297 -2.375 1 98.38 25 GLU B CA 1
ATOM 1905 C C . GLU B 1 25 ? -29.391 -10.781 -1.718 1 98.38 25 GLU B C 1
ATOM 1907 O O . GLU B 1 25 ? -29.438 -10.117 -0.68 1 98.38 25 GLU B O 1
ATOM 1912 N N . ILE B 1 26 ? -28.312 -11.055 -2.314 1 98.06 26 ILE B N 1
ATOM 1913 C CA . ILE B 1 26 ? -27.031 -10.648 -1.773 1 98.06 26 ILE B CA 1
ATOM 1914 C C . ILE B 1 26 ? -26.875 -9.133 -1.882 1 98.06 26 ILE B C 1
ATOM 1916 O O . ILE B 1 26 ? -26.609 -8.453 -0.886 1 98.06 26 ILE B O 1
ATOM 1920 N N . LEU B 1 27 ? -27.094 -8.594 -3.057 1 97 27 LEU B N 1
ATOM 1921 C CA . LEU B 1 27 ? -26.922 -7.164 -3.295 1 97 27 LEU B CA 1
ATOM 1922 C C . LEU B 1 27 ? -27.953 -6.359 -2.508 1 97 27 LEU B C 1
ATOM 1924 O O . LEU B 1 27 ? -27.641 -5.281 -1.994 1 97 27 LEU B O 1
ATOM 1928 N N . GLY B 1 28 ? -29.109 -6.902 -2.482 1 97.81 28 GLY B N 1
ATOM 1929 C CA . GLY B 1 28 ? -30.156 -6.223 -1.728 1 97.81 28 GLY B CA 1
ATOM 1930 C C . GLY B 1 28 ? -29.828 -6.086 -0.252 1 97.81 28 GLY B C 1
ATOM 1931 O O . GLY B 1 28 ? -30.031 -5.023 0.339 1 97.81 28 GLY B O 1
ATOM 1932 N N . ALA B 1 29 ? -29.422 -7.141 0.335 1 98 29 ALA B N 1
ATOM 1933 C CA . ALA B 1 29 ? -29.047 -7.105 1.747 1 98 29 ALA B CA 1
ATOM 1934 C C . ALA B 1 29 ? -27.875 -6.16 1.982 1 98 29 ALA B C 1
ATOM 1936 O O . ALA B 1 29 ? -27.875 -5.391 2.947 1 98 29 ALA B O 1
ATOM 1937 N N . TYR B 1 30 ? -26.875 -6.23 1.143 1 97 30 TYR B N 1
ATOM 1938 C CA . TYR B 1 30 ? -25.703 -5.383 1.29 1 97 30 TYR B CA 1
ATOM 1939 C C . TYR B 1 30 ? -26.062 -3.914 1.117 1 97 30 TYR B C 1
ATOM 1941 O O . TYR B 1 30 ? -25.688 -3.076 1.943 1 97 30 TYR B O 1
ATOM 1949 N N . LEU B 1 31 ? -26.75 -3.566 0.052 1 97.12 31 LEU B N 1
ATOM 1950 C CA . LEU B 1 31 ? -27.109 -2.182 -0.233 1 97.12 31 LEU B CA 1
ATOM 1951 C C . LEU B 1 31 ? -28.094 -1.65 0.803 1 97.12 31 LEU B C 1
ATOM 1953 O O . LEU B 1 31 ? -28.016 -0.486 1.201 1 97.12 31 LEU B O 1
ATOM 1957 N N . GLY B 1 32 ? -29.031 -2.529 1.176 1 98.12 32 GLY B N 1
ATOM 1958 C CA . GLY B 1 32 ? -29.984 -2.127 2.201 1 98.12 32 GLY B CA 1
ATOM 1959 C C . GLY B 1 32 ? -29.328 -1.792 3.525 1 98.12 32 GLY B C 1
ATOM 1960 O O . GLY B 1 32 ? -29.625 -0.761 4.129 1 98.12 32 GLY B O 1
ATOM 1961 N N . THR B 1 33 ? -28.438 -2.625 3.98 1 98 33 THR B N 1
ATOM 1962 C CA . THR B 1 33 ? -27.734 -2.389 5.234 1 98 33 THR B CA 1
ATOM 1963 C C . THR B 1 33 ? -26.828 -1.161 5.121 1 98 33 THR B C 1
ATOM 1965 O O . THR B 1 33 ? -26.703 -0.387 6.074 1 98 33 THR B O 1
ATOM 1968 N N . SER B 1 34 ? -26.188 -1.001 3.988 1 97.56 34 SER B N 1
ATOM 1969 C CA . SER B 1 34 ? -25.344 0.17 3.754 1 97.56 34 SER B CA 1
ATOM 1970 C C . SER B 1 34 ? -26.156 1.458 3.838 1 97.56 34 SER B C 1
ATOM 1972 O O . SER B 1 34 ? -25.719 2.428 4.465 1 97.56 34 SER B O 1
ATOM 1974 N N . LEU B 1 35 ? -27.312 1.431 3.195 1 98.31 35 LEU B N 1
ATOM 1975 C CA . LEU B 1 35 ? -28.188 2.594 3.236 1 98.31 35 LEU B CA 1
ATOM 1976 C C . LEU B 1 35 ? -28.641 2.881 4.664 1 98.31 35 LEU B C 1
ATOM 1978 O O . LEU B 1 35 ? -28.734 4.043 5.07 1 98.31 35 LEU B O 1
ATOM 1982 N N . PHE B 1 36 ? -28.906 1.837 5.375 1 98.5 36 PHE B N 1
ATOM 1983 C CA . PHE B 1 36 ? -29.297 1.986 6.77 1 98.5 36 PHE B CA 1
ATOM 1984 C C . PHE B 1 36 ? -28.203 2.676 7.57 1 98.5 36 PHE B C 1
ATOM 1986 O O . PHE B 1 36 ? -28.469 3.59 8.352 1 98.5 36 PHE B O 1
ATOM 1993 N N . VAL B 1 37 ? -26.938 2.27 7.398 1 98.5 37 VAL B N 1
ATOM 1994 C CA . VAL B 1 37 ? -25.812 2.848 8.109 1 98.5 37 VAL B CA 1
ATOM 1995 C C . VAL B 1 37 ? -25.672 4.32 7.738 1 98.5 37 VAL B C 1
ATOM 1997 O O . VAL B 1 37 ? -25.5 5.176 8.617 1 98.5 37 VAL B O 1
ATOM 2000 N N . LEU B 1 38 ? -25.766 4.633 6.484 1 98.5 38 LEU B N 1
ATOM 2001 C CA . LEU B 1 38 ? -25.609 6.004 6.008 1 98.5 38 LEU B CA 1
ATOM 2002 C C . LEU B 1 38 ? -26.688 6.902 6.602 1 98.5 38 LEU B C 1
ATOM 2004 O O . LEU B 1 38 ? -26.391 7.992 7.102 1 98.5 38 LEU B O 1
ATOM 2008 N N . VAL B 1 39 ? -27.922 6.402 6.598 1 98.44 39 VAL B N 1
ATOM 2009 C CA . VAL B 1 39 ? -29.047 7.184 7.102 1 98.44 39 VAL B CA 1
ATOM 2010 C C . VAL B 1 39 ? -28.922 7.348 8.617 1 98.44 39 VAL B C 1
ATOM 2012 O O . VAL B 1 39 ? -29.156 8.438 9.148 1 98.44 39 VAL B O 1
ATOM 2015 N N . ALA B 1 40 ? -28.562 6.316 9.297 1 98.38 40 ALA B N 1
ATOM 2016 C CA . ALA B 1 40 ? -28.406 6.367 10.75 1 98.38 40 ALA B CA 1
ATOM 2017 C C . ALA B 1 40 ? -27.344 7.379 11.156 1 98.38 40 ALA B C 1
ATOM 2019 O O . ALA B 1 40 ? -27.562 8.203 12.047 1 98.38 40 ALA B O 1
ATOM 2020 N N . VAL B 1 41 ? -26.172 7.344 10.5 1 98.38 41 VAL B N 1
ATOM 2021 C CA . VAL B 1 41 ? -25.078 8.25 10.836 1 98.38 41 VAL B CA 1
ATOM 2022 C C . VAL B 1 41 ? -25.469 9.68 10.469 1 98.38 41 VAL B C 1
ATOM 2024 O O . VAL B 1 41 ? -25.172 10.625 11.211 1 98.38 41 VAL B O 1
ATOM 2027 N N . TRP B 1 42 ? -26.156 9.828 9.383 1 97.88 42 TRP B N 1
ATOM 2028 C CA . TRP B 1 42 ? -26.609 11.156 8.977 1 97.88 42 TRP B CA 1
ATOM 2029 C C . TRP B 1 42 ? -27.562 11.742 10.008 1 97.88 42 TRP B C 1
ATOM 2031 O O . TRP B 1 42 ? -27.438 12.906 10.398 1 97.88 42 TRP B O 1
ATOM 2041 N N . LEU B 1 43 ? -28.5 10.945 10.516 1 97.38 43 LEU B N 1
ATOM 2042 C CA . LEU B 1 43 ? -29.484 11.414 11.492 1 97.38 43 LEU B CA 1
ATOM 2043 C C . LEU B 1 43 ? -28.828 11.68 12.844 1 97.38 43 LEU B C 1
ATOM 2045 O O . LEU B 1 43 ? -29.109 12.695 13.484 1 97.38 43 LEU B O 1
ATOM 2049 N N . LEU B 1 44 ? -27.969 10.859 13.234 1 96.62 44 LEU B N 1
ATOM 2050 C CA . LEU B 1 44 ? -27.312 11.008 14.531 1 96.62 44 LEU B CA 1
ATOM 2051 C C . LEU B 1 44 ? -26.375 12.211 14.531 1 96.62 44 LEU B C 1
ATOM 2053 O O . LEU B 1 44 ? -26.281 12.93 15.523 1 96.62 44 LEU B O 1
ATOM 2057 N N . SER B 1 45 ? -25.641 12.391 13.406 1 95.81 45 SER B N 1
ATOM 2058 C CA . SER B 1 45 ? -24.703 13.508 13.328 1 95.81 45 SER B CA 1
ATOM 2059 C C . SER B 1 45 ? -25.422 14.844 13.297 1 95.81 45 SER B C 1
ATOM 2061 O O . SER B 1 45 ? -24.844 15.883 13.625 1 95.81 45 SER B O 1
ATOM 2063 N N . GLY B 1 46 ? -26.688 14.828 12.883 1 93.06 46 GLY B N 1
ATOM 2064 C CA . GLY B 1 46 ? -27.5 16.031 12.859 1 93.06 46 GLY B CA 1
ATOM 2065 C C . GLY B 1 46 ? -27.828 16.562 14.242 1 93.06 46 GLY B C 1
ATOM 2066 O O . GLY B 1 46 ? -28.172 17.734 14.398 1 93.06 46 GLY B O 1
ATOM 2067 N N . ARG B 1 47 ? -27.641 15.781 15.18 1 90.75 47 ARG B N 1
ATOM 2068 C CA . ARG B 1 47 ? -27.922 16.188 16.547 1 90.75 47 ARG B CA 1
ATOM 2069 C C . ARG B 1 47 ? -26.766 17 17.125 1 90.75 47 ARG B C 1
ATOM 2071 O O . ARG B 1 47 ? -26.906 17.656 18.156 1 90.75 47 ARG B O 1
ATOM 2078 N N . CYS B 1 48 ? -25.688 16.906 16.453 1 85.19 48 CYS B N 1
ATOM 2079 C CA . CYS B 1 48 ? -24.516 17.672 16.875 1 85.19 48 CYS B CA 1
ATOM 2080 C C . CYS B 1 48 ? -24.484 19.047 16.188 1 85.19 48 CYS B C 1
ATOM 2082 O O . CYS B 1 48 ? -24.328 19.125 14.969 1 85.19 48 CYS B O 1
ATOM 2084 N N . ARG B 1 49 ? -24.734 20.156 16.844 1 80.44 49 ARG B N 1
ATOM 2085 C CA . ARG B 1 49 ? -24.938 21.484 16.297 1 80.44 49 ARG B CA 1
ATOM 2086 C C . ARG B 1 49 ? -23.625 22.062 15.766 1 80.44 49 ARG B C 1
ATOM 2088 O O . ARG B 1 49 ? -23.625 22.984 14.945 1 80.44 49 ARG B O 1
ATOM 2095 N N . ARG B 1 50 ? -22.578 21.453 15.883 1 89.06 50 ARG B N 1
ATOM 2096 C CA . ARG B 1 50 ? -21.328 22.125 15.547 1 89.06 50 ARG B CA 1
ATOM 2097 C C . ARG B 1 50 ? -20.688 21.5 14.305 1 89.06 50 ARG B C 1
ATOM 2099 O O . ARG B 1 50 ? -19.688 22 13.797 1 89.06 50 ARG B O 1
ATOM 2106 N N . LEU B 1 51 ? -21.359 20.547 13.68 1 94.56 51 LEU B N 1
ATOM 2107 C CA . LEU B 1 51 ? -20.75 19.859 12.539 1 94.56 51 LEU B CA 1
ATOM 2108 C C . LEU B 1 51 ? -21.25 20.453 11.227 1 94.56 51 LEU B C 1
ATOM 2110 O O . LEU B 1 51 ? -22.438 20.734 11.078 1 94.56 51 LEU B O 1
ATOM 2114 N N . SER B 1 52 ? -20.375 20.734 10.328 1 95.5 52 SER B N 1
ATOM 2115 C CA . SER B 1 52 ? -20.734 21.156 8.984 1 95.5 52 SER B CA 1
ATOM 2116 C C . SER B 1 52 ? -21.359 20.016 8.188 1 95.5 52 SER B C 1
ATOM 2118 O O . SER B 1 52 ? -21.203 18.844 8.547 1 95.5 52 SER B O 1
ATOM 2120 N N . GLY B 1 53 ? -22.078 20.312 7.102 1 96.44 53 GLY B N 1
ATOM 2121 C CA . GLY B 1 53 ? -22.625 19.312 6.211 1 96.44 53 GLY B CA 1
ATOM 2122 C C . GLY B 1 53 ? -21.562 18.375 5.652 1 96.44 53 GLY B C 1
ATOM 2123 O O . GLY B 1 53 ? -21.797 17.156 5.555 1 96.44 53 GLY B O 1
ATOM 2124 N N . THR B 1 54 ? -20.422 18.953 5.305 1 97.44 54 THR B N 1
ATOM 2125 C CA . THR B 1 54 ? -19.328 18.156 4.77 1 97.44 54 THR B CA 1
ATOM 2126 C C . THR B 1 54 ? -18.812 17.188 5.82 1 97.44 54 THR B C 1
ATOM 2128 O O . THR B 1 54 ? -18.562 16.016 5.516 1 97.44 54 THR B O 1
ATOM 2131 N N . ASP B 1 55 ? -18.672 17.688 7.031 1 97.56 55 ASP B N 1
ATOM 2132 C CA . ASP B 1 55 ? -18.203 16.812 8.109 1 97.56 55 ASP B CA 1
ATOM 2133 C C . ASP B 1 55 ? -19.172 15.656 8.328 1 97.56 55 ASP B C 1
ATOM 2135 O O . ASP B 1 55 ? -18.75 14.523 8.539 1 97.56 55 ASP B O 1
ATOM 2139 N N . ARG B 1 56 ? -20.453 15.984 8.281 1 98.06 56 ARG B N 1
ATOM 2140 C CA . ARG B 1 56 ? -21.453 14.953 8.484 1 98.06 56 ARG B CA 1
ATOM 2141 C C . ARG B 1 56 ? -21.438 13.93 7.352 1 98.06 56 ARG B C 1
ATOM 2143 O O . ARG B 1 56 ? -21.562 12.727 7.59 1 98.06 56 ARG B O 1
ATOM 2150 N N . LEU B 1 57 ? -21.266 14.383 6.137 1 98.25 57 LEU B N 1
ATOM 2151 C CA . LEU B 1 57 ? -21.156 13.484 4.992 1 98.25 57 LEU B CA 1
ATOM 2152 C C . LEU B 1 57 ? -19.922 12.586 5.137 1 98.25 57 LEU B C 1
ATOM 2154 O O . LEU B 1 57 ? -19.969 11.398 4.812 1 98.25 57 LEU B O 1
ATOM 2158 N N . LEU B 1 58 ? -18.844 13.203 5.574 1 98.75 58 LEU B N 1
ATOM 2159 C CA . LEU B 1 58 ? -17.609 12.445 5.773 1 98.75 58 LEU B CA 1
ATOM 2160 C C . LEU B 1 58 ? -17.797 11.383 6.852 1 98.75 58 LEU B C 1
ATOM 2162 O O . LEU B 1 58 ? -17.297 10.266 6.719 1 98.75 58 LEU B O 1
ATOM 2166 N N . MET B 1 59 ? -18.484 11.734 7.879 1 98.69 59 MET B N 1
ATOM 2167 C CA . MET B 1 59 ? -18.75 10.742 8.914 1 98.69 59 MET B CA 1
ATOM 2168 C C . MET B 1 59 ? -19.547 9.562 8.352 1 98.69 59 MET B C 1
ATOM 2170 O O . MET B 1 59 ? -19.281 8.414 8.711 1 98.69 59 MET B O 1
ATOM 2174 N N . CYS B 1 60 ? -20.484 9.844 7.496 1 98.75 60 CYS B N 1
ATOM 2175 C CA . CYS B 1 60 ? -21.219 8.773 6.832 1 98.75 60 CYS B CA 1
ATOM 2176 C C . CYS B 1 60 ? -20.281 7.887 6.02 1 98.75 60 CYS B C 1
ATOM 2178 O O . CYS B 1 60 ? -20.344 6.66 6.113 1 98.75 60 CYS B O 1
ATOM 2180 N N . TRP B 1 61 ? -19.438 8.445 5.246 1 98.75 61 TRP B N 1
ATOM 2181 C CA . TRP B 1 61 ? -18.5 7.703 4.41 1 98.75 61 TRP B CA 1
ATOM 2182 C C . TRP B 1 61 ? -17.594 6.816 5.262 1 98.75 61 TRP B C 1
ATOM 2184 O O . TRP B 1 61 ? -17.391 5.641 4.945 1 98.75 61 TRP B O 1
ATOM 2194 N N . TRP B 1 62 ? -17.062 7.355 6.316 1 98.88 62 TRP B N 1
ATOM 2195 C CA . TRP B 1 62 ? -16.094 6.637 7.141 1 98.88 62 TRP B CA 1
ATOM 2196 C C . TRP B 1 62 ? -16.766 5.504 7.906 1 98.88 62 TRP B C 1
ATOM 2198 O O . TRP B 1 62 ? -16.188 4.434 8.086 1 98.88 62 TRP B O 1
ATOM 2208 N N . ALA B 1 63 ? -17.969 5.777 8.383 1 98.81 63 ALA B N 1
ATOM 2209 C CA . ALA B 1 63 ? -18.719 4.699 9.039 1 98.81 63 ALA B CA 1
ATOM 2210 C C . ALA B 1 63 ? -19 3.561 8.062 1 98.81 63 ALA B C 1
ATOM 2212 O O . ALA B 1 63 ? -18.781 2.391 8.391 1 98.81 63 ALA B O 1
ATOM 2213 N N . PHE B 1 64 ? -19.5 3.957 6.91 1 98.69 64 PHE B N 1
ATOM 2214 C CA . PHE B 1 64 ? -19.797 2.984 5.859 1 98.69 64 PHE B CA 1
ATOM 2215 C C . PHE B 1 64 ? -18.547 2.197 5.492 1 98.69 64 PHE B C 1
ATOM 2217 O O . PHE B 1 64 ? -18.578 0.967 5.43 1 98.69 64 PHE B O 1
ATOM 2224 N N . THR B 1 65 ? -17.438 2.881 5.258 1 98.56 65 THR B N 1
ATOM 2225 C CA . THR B 1 65 ? -16.172 2.283 4.852 1 98.56 65 THR B CA 1
ATOM 2226 C C . THR B 1 65 ? -15.625 1.373 5.945 1 98.56 65 THR B C 1
ATOM 2228 O O . THR B 1 65 ? -15.234 0.235 5.68 1 98.56 65 THR B O 1
ATOM 2231 N N . GLY B 1 66 ? -15.594 1.898 7.16 1 98.69 66 GLY B N 1
ATOM 2232 C CA . GLY B 1 66 ? -15.078 1.112 8.266 1 98.69 66 GLY B CA 1
ATOM 2233 C C . GLY B 1 66 ? -15.836 -0.181 8.492 1 98.69 66 GLY B C 1
ATOM 2234 O O . GLY B 1 66 ? -15.234 -1.246 8.633 1 98.69 66 GLY B O 1
ATOM 2235 N N . LEU B 1 67 ? -17.141 -0.096 8.469 1 98.56 67 LEU B N 1
ATOM 2236 C CA . LEU B 1 67 ? -17.969 -1.273 8.695 1 98.56 67 LEU B CA 1
ATOM 2237 C C . LEU B 1 67 ? -17.859 -2.246 7.527 1 98.56 67 LEU B C 1
ATOM 2239 O O . LEU B 1 67 ? -17.812 -3.463 7.727 1 98.56 67 LEU B O 1
ATOM 2243 N N . THR B 1 68 ? -17.828 -1.737 6.336 1 98.12 68 THR B N 1
ATOM 2244 C CA . THR B 1 68 ? -17.641 -2.596 5.168 1 98.12 68 THR B CA 1
ATOM 2245 C C . THR B 1 68 ? -16.328 -3.367 5.27 1 98.12 68 THR B C 1
ATOM 2247 O O . THR B 1 68 ? -16.297 -4.574 5.031 1 98.12 68 THR B O 1
ATOM 2250 N N . HIS B 1 69 ? -15.219 -2.684 5.641 1 98.5 69 HIS B N 1
ATOM 2251 C CA . HIS B 1 69 ? -13.906 -3.309 5.723 1 98.5 69 HIS B CA 1
ATOM 2252 C C . HIS B 1 69 ? -13.867 -4.367 6.82 1 98.5 69 HIS B C 1
ATOM 2254 O O . HIS B 1 69 ? -13.328 -5.457 6.617 1 98.5 69 HIS B O 1
ATOM 2260 N N . ILE B 1 70 ? -14.477 -4.102 7.906 1 98.5 70 ILE B N 1
ATOM 2261 C CA . ILE B 1 70 ? -14.383 -5 9.047 1 98.5 70 ILE B CA 1
ATOM 2262 C C . ILE B 1 70 ? -15.367 -6.16 8.875 1 98.5 70 ILE B C 1
ATOM 2264 O O . ILE B 1 70 ? -14.992 -7.324 9.008 1 98.5 70 ILE B O 1
ATOM 2268 N N . LEU B 1 71 ? -16.609 -5.879 8.477 1 97.94 71 LEU B N 1
ATOM 2269 C CA . LEU B 1 71 ? -17.672 -6.879 8.516 1 97.94 71 LEU B CA 1
ATOM 2270 C C . LEU B 1 71 ? -17.75 -7.66 7.211 1 97.94 71 LEU B C 1
ATOM 2272 O O . LEU B 1 71 ? -18.156 -8.82 7.195 1 97.94 71 LEU B O 1
ATOM 2276 N N . ILE B 1 72 ? -17.391 -7.055 6.094 1 97.31 72 ILE B N 1
ATOM 2277 C CA . ILE B 1 72 ? -17.484 -7.75 4.812 1 97.31 72 ILE B CA 1
ATOM 2278 C C . ILE B 1 72 ? -16.109 -8.312 4.434 1 97.31 72 ILE B C 1
ATOM 2280 O O . ILE B 1 72 ? -15.984 -9.508 4.148 1 97.31 72 ILE B O 1
ATOM 2284 N N . GLU B 1 73 ? -15.078 -7.5 4.48 1 97.38 73 GLU B N 1
ATOM 2285 C CA . GLU B 1 73 ? -13.758 -7.938 4.031 1 97.38 73 GLU B CA 1
ATOM 2286 C C . GLU B 1 73 ? -13.062 -8.781 5.094 1 97.38 73 GLU B C 1
ATOM 2288 O O . GLU B 1 73 ? -12.281 -9.68 4.773 1 97.38 73 GLU B O 1
ATOM 2293 N N . GLY B 1 74 ? -13.375 -8.523 6.34 1 98.06 74 GLY B N 1
ATOM 2294 C CA . GLY B 1 74 ? -12.828 -9.328 7.426 1 98.06 74 GLY B CA 1
ATOM 2295 C C . GLY B 1 74 ? -13.086 -10.812 7.254 1 98.06 74 GLY B C 1
ATOM 2296 O O . GLY B 1 74 ? -12.148 -11.609 7.219 1 98.06 74 GLY B O 1
ATOM 2297 N N . PRO B 1 75 ? -14.352 -11.156 7.07 1 97.88 75 PRO B N 1
ATOM 2298 C CA . PRO B 1 75 ? -14.672 -12.578 6.891 1 97.88 75 PRO B CA 1
ATOM 2299 C C . PRO B 1 75 ? -13.953 -13.195 5.695 1 97.88 75 PRO B C 1
ATOM 2301 O O . PRO B 1 75 ? -13.547 -14.359 5.75 1 97.88 75 PRO B O 1
ATOM 2304 N N . PHE B 1 76 ? -13.82 -12.492 4.656 1 98.06 76 PHE B N 1
ATOM 2305 C CA . PHE B 1 76 ? -13.047 -13.016 3.539 1 98.06 76 PHE B CA 1
ATOM 2306 C C . PHE B 1 76 ? -11.641 -13.383 3.98 1 98.06 76 PHE B C 1
ATOM 2308 O O . PHE B 1 76 ? -11.156 -14.477 3.686 1 98.06 76 PHE B O 1
ATOM 2315 N N . VAL B 1 77 ? -11.008 -12.461 4.656 1 98.06 77 VAL B N 1
ATOM 2316 C CA . VAL B 1 77 ? -9.609 -12.625 5.035 1 98.06 77 VAL B CA 1
ATOM 2317 C C . VAL B 1 77 ? -9.477 -13.789 6.016 1 98.06 77 VAL B C 1
ATOM 2319 O O . VAL B 1 77 ? -8.562 -14.609 5.891 1 98.06 77 VAL B O 1
ATOM 2322 N N . PHE B 1 78 ? -10.383 -13.977 6.91 1 97.06 78 PHE B N 1
ATOM 2323 C CA . PHE B 1 78 ? -10.188 -14.891 8.031 1 97.06 78 PHE B CA 1
ATOM 2324 C C . PHE B 1 78 ? -10.969 -16.188 7.812 1 97.06 78 PHE B C 1
ATOM 2326 O O . PHE B 1 78 ? -10.953 -17.078 8.664 1 97.06 78 PHE B O 1
ATOM 2333 N N . THR B 1 79 ? -11.648 -16.359 6.695 1 96 79 THR B N 1
ATOM 2334 C CA . THR B 1 79 ? -12.367 -17.578 6.371 1 96 79 THR B CA 1
ATOM 2335 C C . THR B 1 79 ? -11.992 -18.078 4.98 1 96 79 THR B C 1
ATOM 2337 O O . THR B 1 79 ? -12.805 -18.031 4.055 1 96 79 THR B O 1
ATOM 2340 N N . PRO B 1 80 ? -10.852 -18.75 4.871 1 93.69 80 PRO B N 1
ATOM 2341 C CA . PRO B 1 80 ? -10.359 -19.172 3.561 1 93.69 80 PRO B CA 1
ATOM 2342 C C . PRO B 1 80 ? -11.211 -20.266 2.936 1 93.69 80 PRO B C 1
ATOM 2344 O O . PRO B 1 80 ? -11.156 -20.484 1.723 1 93.69 80 PRO B O 1
ATOM 2347 N N . ASP B 1 81 ? -12.023 -20.969 3.701 1 95.69 81 ASP B N 1
ATOM 2348 C CA . ASP B 1 81 ? -12.789 -22.094 3.195 1 95.69 81 ASP B CA 1
ATOM 2349 C C . ASP B 1 81 ? -14.234 -21.703 2.918 1 95.69 81 ASP B C 1
ATOM 2351 O O . ASP B 1 81 ? -15.125 -22.562 2.926 1 95.69 81 ASP B O 1
ATOM 2355 N N . PHE B 1 82 ? -14.477 -20.406 2.635 1 96.81 82 PHE B N 1
ATOM 2356 C CA . PHE B 1 82 ? -15.836 -19.906 2.494 1 96.81 82 PHE B CA 1
ATOM 2357 C C . PHE B 1 82 ? -16.562 -20.609 1.348 1 96.81 82 PHE B C 1
ATOM 2359 O O . PHE B 1 82 ? -17.781 -20.766 1.377 1 96.81 82 PHE B O 1
ATOM 2366 N N . PHE B 1 83 ? -15.898 -21.094 0.315 1 97.12 83 PHE B N 1
ATOM 2367 C CA . PHE B 1 83 ? -16.562 -21.609 -0.878 1 97.12 83 PHE B CA 1
ATOM 2368 C C . PHE B 1 83 ? -16.844 -23.109 -0.735 1 97.12 83 PHE B C 1
ATOM 2370 O O . PHE B 1 83 ? -17.516 -23.703 -1.586 1 97.12 83 PHE B O 1
ATOM 2377 N N . THR B 1 84 ? -16.391 -23.766 0.379 1 97.12 84 THR B N 1
ATOM 2378 C CA . THR B 1 84 ? -16.578 -25.203 0.551 1 97.12 84 THR B CA 1
ATOM 2379 C C . THR B 1 84 ? -17.672 -25.5 1.575 1 97.12 84 THR B C 1
ATOM 2381 O O . THR B 1 84 ? -18.094 -26.641 1.738 1 97.12 84 THR B O 1
ATOM 2384 N N . LYS B 1 85 ? -18.094 -24.484 2.236 1 96.75 85 LYS B N 1
ATOM 2385 C CA . LYS B 1 85 ? -19.031 -24.688 3.344 1 96.75 85 LYS B CA 1
ATOM 2386 C C . LYS B 1 85 ? -20.391 -25.172 2.842 1 96.75 85 LYS B C 1
ATOM 2388 O O . LYS B 1 85 ? -20.984 -24.547 1.96 1 96.75 85 LYS B O 1
ATOM 2393 N N . THR B 1 86 ? -20.922 -26.25 3.408 1 96.56 86 THR B N 1
ATOM 2394 C CA . THR B 1 86 ? -22.203 -26.828 3.021 1 96.56 86 THR B CA 1
ATOM 2395 C C . THR B 1 86 ? -23.359 -26.062 3.688 1 96.56 86 THR B C 1
ATOM 2397 O O . THR B 1 86 ? -24.484 -26.125 3.221 1 96.56 86 THR B O 1
ATOM 2400 N N . ASN B 1 87 ? -23.062 -25.422 4.77 1 96.81 87 ASN B N 1
ATOM 2401 C CA . ASN B 1 87 ? -24 -24.5 5.422 1 96.81 87 ASN B CA 1
ATOM 2402 C C . ASN B 1 87 ? -23.422 -23.094 5.523 1 96.81 87 ASN B C 1
ATOM 2404 O O . ASN B 1 87 ? -23.078 -22.641 6.613 1 96.81 87 ASN B O 1
ATOM 2408 N N . PRO B 1 88 ? -23.375 -22.438 4.363 1 96.88 88 PRO B N 1
ATOM 2409 C CA . PRO B 1 88 ? -22.719 -21.125 4.316 1 96.88 88 PRO B CA 1
ATOM 2410 C C . PRO B 1 88 ? -23.531 -20.031 5 1 96.88 88 PRO B C 1
ATOM 2412 O O . PRO B 1 88 ? -24.766 -20.094 5.027 1 96.88 88 PRO B O 1
ATOM 2415 N N . ASN B 1 89 ? -22.859 -19.125 5.586 1 97.19 89 ASN B N 1
ATOM 2416 C CA . ASN B 1 89 ? -23.516 -17.906 6.055 1 97.19 89 ASN B CA 1
ATOM 2417 C C . ASN B 1 89 ? -23.562 -16.828 4.969 1 97.19 89 ASN B C 1
ATOM 2419 O O . ASN B 1 89 ? -23.109 -17.062 3.842 1 97.19 89 ASN B O 1
ATOM 2423 N N . PHE B 1 90 ? -24.125 -15.68 5.258 1 97.94 90 PHE B N 1
ATOM 2424 C CA . PHE B 1 90 ? -24.328 -14.602 4.293 1 97.94 90 PHE B CA 1
ATOM 2425 C C . PHE B 1 90 ? -23 -14.164 3.691 1 97.94 90 PHE B C 1
ATOM 2427 O O . PHE B 1 90 ? -22.906 -13.953 2.482 1 97.94 90 PHE B O 1
ATOM 2434 N N . PHE B 1 91 ? -22 -14 4.473 1 98.19 91 PHE B N 1
ATOM 2435 C CA . PHE B 1 91 ? -20.703 -13.477 4.031 1 98.19 91 PHE B CA 1
ATOM 2436 C C . PHE B 1 91 ? -20 -14.477 3.109 1 98.19 91 PHE B C 1
ATOM 2438 O O . PHE B 1 91 ? -19.328 -14.078 2.162 1 98.19 91 PHE B O 1
ATOM 2445 N N . ASP B 1 92 ? -20.125 -15.75 3.391 1 98.19 92 ASP B N 1
ATOM 2446 C CA . ASP B 1 92 ? -19.625 -16.766 2.479 1 98.19 92 ASP B CA 1
ATOM 2447 C C . ASP B 1 92 ? -20.203 -16.594 1.078 1 98.19 92 ASP B C 1
ATOM 2449 O O . ASP B 1 92 ? -19.469 -16.672 0.085 1 98.19 92 ASP B O 1
ATOM 2453 N N . GLU B 1 93 ? -21.531 -16.328 1.068 1 98.38 93 GLU B N 1
ATOM 2454 C CA . GLU B 1 93 ? -22.25 -16.188 -0.199 1 98.38 93 GLU B CA 1
ATOM 2455 C C . GLU B 1 93 ? -21.828 -14.914 -0.924 1 98.38 93 GLU B C 1
ATOM 2457 O O . GLU B 1 93 ? -21.75 -14.891 -2.154 1 98.38 93 GLU B O 1
ATOM 2462 N N . VAL B 1 94 ? -21.562 -13.891 -0.16 1 98.25 94 VAL B N 1
ATOM 2463 C CA . VAL B 1 94 ? -21.109 -12.625 -0.733 1 98.25 94 VAL B CA 1
ATOM 2464 C C . VAL B 1 94 ? -19.812 -12.844 -1.511 1 98.25 94 VAL B C 1
ATOM 2466 O O . VAL B 1 94 ? -19.688 -12.398 -2.654 1 98.25 94 VAL B O 1
ATOM 2469 N N . TRP B 1 95 ? -18.906 -13.539 -0.934 1 98.19 95 TRP B N 1
ATOM 2470 C CA . TRP B 1 95 ? -17.594 -13.672 -1.543 1 98.19 95 TRP B CA 1
ATOM 2471 C C . TRP B 1 95 ? -17.609 -14.68 -2.686 1 98.19 95 TRP B C 1
ATOM 2473 O O . TRP B 1 95 ? -16.859 -14.539 -3.658 1 98.19 95 TRP B O 1
ATOM 2483 N N . LYS B 1 96 ? -18.531 -15.711 -2.605 1 98.12 96 LYS B N 1
ATOM 2484 C CA . LYS B 1 96 ? -18.734 -16.562 -3.779 1 98.12 96 LYS B CA 1
ATOM 2485 C C . LYS B 1 96 ? -19.266 -15.75 -4.953 1 98.12 96 LYS B C 1
ATOM 2487 O O . LYS B 1 96 ? -18.844 -15.938 -6.094 1 98.12 96 LYS B O 1
ATOM 2492 N N . GLU B 1 97 ? -20.219 -14.883 -4.656 1 98.19 97 GLU B N 1
ATOM 2493 C CA . GLU B 1 97 ? -20.781 -14.039 -5.699 1 98.19 97 GLU B CA 1
ATOM 2494 C C . GLU B 1 97 ? -19.75 -13.055 -6.246 1 98.19 97 GLU B C 1
ATOM 2496 O O . GLU B 1 97 ? -19.609 -12.906 -7.461 1 98.19 97 GLU B O 1
ATOM 2501 N N . TYR B 1 98 ? -19.016 -12.43 -5.367 1 97.94 98 TYR B N 1
ATOM 2502 C CA . TYR B 1 98 ? -18.031 -11.43 -5.781 1 97.94 98 TYR B CA 1
ATOM 2503 C C . TYR B 1 98 ? -16.906 -12.062 -6.602 1 97.94 98 TYR B C 1
ATOM 2505 O O . TYR B 1 98 ? -16.344 -11.422 -7.488 1 97.94 98 TYR B O 1
ATOM 2513 N N . SER B 1 99 ? -16.641 -13.305 -6.344 1 98.12 99 SER B N 1
ATOM 2514 C CA . SER B 1 99 ? -15.57 -14.023 -7.027 1 98.12 99 SER B CA 1
ATOM 2515 C C . SER B 1 99 ? -15.883 -14.211 -8.508 1 98.12 99 SER B C 1
ATOM 2517 O O . SER B 1 99 ? -15 -14.547 -9.297 1 98.12 99 SER B O 1
ATOM 2519 N N . LYS B 1 100 ? -17.125 -13.969 -8.891 1 97.94 100 LYS B N 1
ATOM 2520 C CA . LYS B 1 100 ? -17.484 -13.992 -10.305 1 97.94 100 LYS B CA 1
ATOM 2521 C C . LYS B 1 100 ? -16.906 -12.789 -11.039 1 97.94 100 LYS B C 1
ATOM 2523 O O . LYS B 1 100 ? -16.609 -12.859 -12.234 1 97.94 100 LYS B O 1
ATOM 2528 N N . GLY B 1 101 ? -16.766 -11.719 -10.258 1 97.69 101 GLY B N 1
ATOM 2529 C CA . GLY B 1 101 ? -16.156 -10.523 -10.82 1 97.69 101 GLY B CA 1
ATOM 2530 C C . GLY B 1 101 ? -14.633 -10.562 -10.766 1 97.69 101 GLY B C 1
ATOM 2531 O O . GLY B 1 101 ? -13.969 -9.969 -11.617 1 97.69 101 GLY B O 1
ATOM 2532 N N . ASP B 1 102 ? -14.164 -11.281 -9.805 1 98.19 102 ASP B N 1
ATOM 2533 C CA . ASP B 1 102 ? -12.727 -11.422 -9.594 1 98.19 102 ASP B CA 1
ATOM 2534 C C . ASP B 1 102 ? -12.398 -12.758 -8.922 1 98.19 102 ASP B C 1
ATOM 2536 O O . ASP B 1 102 ? -12.367 -12.844 -7.695 1 98.19 102 ASP B O 1
ATOM 2540 N N . SER B 1 103 ? -12.047 -13.742 -9.719 1 98.12 103 SER B N 1
ATOM 2541 C CA . SER B 1 103 ? -11.828 -15.102 -9.242 1 98.12 103 SER B CA 1
ATOM 2542 C C . SER B 1 103 ? -10.57 -15.203 -8.391 1 98.12 103 SER B C 1
ATOM 2544 O O . SER B 1 103 ? -10.336 -16.219 -7.727 1 98.12 103 SER B O 1
ATOM 2546 N N . ARG B 1 104 ? -9.766 -14.125 -8.352 1 97.69 104 ARG B N 1
ATOM 2547 C CA . ARG B 1 104 ? -8.602 -14.109 -7.48 1 97.69 104 ARG B CA 1
ATOM 2548 C C . ARG B 1 104 ? -9.008 -14.219 -6.016 1 97.69 104 ARG B C 1
ATOM 2550 O O . ARG B 1 104 ? -8.227 -14.664 -5.18 1 97.69 104 ARG B O 1
ATOM 2557 N N . TYR B 1 105 ? -10.273 -13.867 -5.715 1 98.06 105 TYR B N 1
ATOM 2558 C CA . TYR B 1 105 ? -10.758 -13.992 -4.344 1 98.06 105 TYR B CA 1
ATOM 2559 C C . TYR B 1 105 ? -10.953 -15.461 -3.967 1 98.06 105 TYR B C 1
ATOM 2561 O O . TYR B 1 105 ? -10.375 -15.938 -2.988 1 98.06 105 TYR B O 1
ATOM 2569 N N . VAL B 1 106 ? -11.695 -16.156 -4.805 1 98 106 VAL B N 1
ATOM 2570 C CA . VAL B 1 106 ? -11.961 -17.562 -4.48 1 98 106 VAL B CA 1
ATOM 2571 C C . VAL B 1 106 ? -10.672 -18.375 -4.602 1 98 106 VAL B C 1
ATOM 2573 O O . VAL B 1 106 ? -10.477 -19.344 -3.871 1 98 106 VAL B O 1
ATOM 2576 N N . ALA B 1 107 ? -9.766 -17.984 -5.441 1 96.56 107 ALA B N 1
ATOM 2577 C CA . ALA B 1 107 ? -8.484 -18.656 -5.621 1 96.56 107 ALA B CA 1
ATOM 2578 C C . ALA B 1 107 ? -7.527 -18.312 -4.48 1 96.56 107 ALA B C 1
ATOM 2580 O O . ALA B 1 107 ? -6.43 -18.875 -4.398 1 96.56 107 ALA B O 1
ATOM 2581 N N . ARG B 1 108 ? -7.898 -17.312 -3.609 1 96.44 108 ARG B N 1
ATOM 2582 C CA . ARG B 1 108 ? -7.078 -16.875 -2.488 1 96.44 108 ARG B CA 1
ATOM 2583 C C . ARG B 1 108 ? -5.723 -16.359 -2.969 1 96.44 108 ARG B C 1
ATOM 2585 O O . ARG B 1 108 ? -4.68 -16.781 -2.459 1 96.44 108 ARG B O 1
ATOM 2592 N N . ASP B 1 109 ? -5.801 -15.555 -4.004 1 96.44 109 ASP B N 1
ATOM 2593 C CA . ASP B 1 109 ? -4.594 -14.914 -4.512 1 96.44 109 ASP B CA 1
ATOM 2594 C C . ASP B 1 109 ? -3.859 -14.172 -3.398 1 96.44 109 ASP B C 1
ATOM 2596 O O . ASP B 1 109 ? -4.477 -13.438 -2.619 1 96.44 109 ASP B O 1
ATOM 2600 N N . THR B 1 110 ? -2.613 -14.336 -3.375 1 96.62 110 THR B N 1
ATOM 2601 C CA . THR B 1 110 ? -1.797 -13.859 -2.262 1 96.62 110 THR B CA 1
ATOM 2602 C C . THR B 1 110 ? -1.873 -12.344 -2.143 1 96.62 110 THR B C 1
ATOM 2604 O O . THR B 1 110 ? -2.039 -11.805 -1.045 1 96.62 110 THR B O 1
ATOM 2607 N N . ALA B 1 111 ? -1.671 -11.578 -3.211 1 97.56 111 ALA B N 1
ATOM 2608 C CA . ALA B 1 111 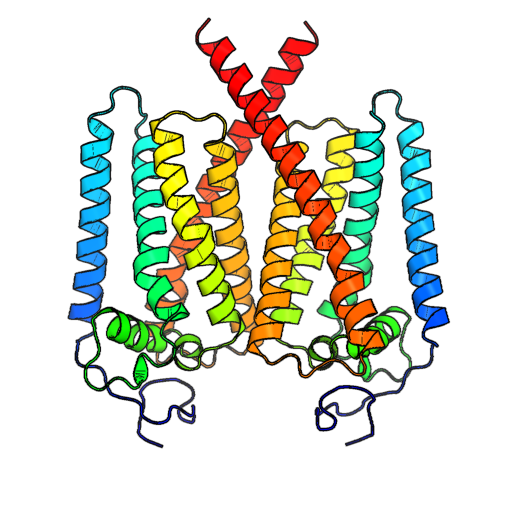? -1.741 -10.117 -3.193 1 97.56 111 ALA B CA 1
ATOM 2609 C C . ALA B 1 111 ? -3.125 -9.641 -2.762 1 97.56 111 ALA B C 1
ATOM 2611 O O . ALA B 1 111 ? -3.246 -8.695 -1.978 1 97.56 111 ALA B O 1
ATOM 2612 N N . THR B 1 112 ? -4.176 -10.312 -3.248 1 98 112 THR B N 1
ATOM 2613 C CA . THR B 1 112 ? -5.555 -9.969 -2.924 1 98 112 THR B CA 1
ATOM 2614 C C . THR B 1 112 ? -5.828 -10.156 -1.435 1 98 112 THR B C 1
ATOM 2616 O O . THR B 1 112 ? -6.352 -9.258 -0.773 1 98 112 THR B O 1
ATOM 2619 N N . VAL B 1 113 ? -5.434 -11.305 -0.919 1 98.31 113 VAL B N 1
ATOM 2620 C CA . VAL B 1 113 ? -5.641 -11.602 0.495 1 98.31 113 VAL B CA 1
ATOM 2621 C C . VAL B 1 113 ? -4.887 -10.586 1.351 1 98.31 113 VAL B C 1
ATOM 2623 O O . VAL B 1 113 ? -5.41 -10.109 2.361 1 98.31 113 VAL B O 1
ATOM 2626 N N . THR B 1 114 ? -3.719 -10.258 0.922 1 98.69 114 THR B N 1
ATOM 2627 C CA . THR B 1 114 ? -2.881 -9.328 1.664 1 98.69 114 THR B CA 1
ATOM 2628 C C . THR B 1 114 ? -3.523 -7.941 1.708 1 98.69 114 THR B C 1
ATOM 2630 O O . THR B 1 114 ? -3.662 -7.348 2.779 1 98.69 114 THR B O 1
ATOM 2633 N N . VAL B 1 115 ? -3.926 -7.414 0.568 1 98.56 115 VAL B N 1
ATOM 2634 C CA . VAL B 1 115 ? -4.527 -6.086 0.491 1 98.56 115 VAL B CA 1
ATOM 2635 C C . VAL B 1 115 ? -5.812 -6.051 1.315 1 98.56 115 VAL B C 1
ATOM 2637 O O . VAL B 1 115 ? -6.051 -5.102 2.064 1 98.56 115 VAL B O 1
ATOM 2640 N N . GLU B 1 116 ? -6.605 -7.105 1.217 1 98.56 116 GLU B N 1
ATOM 2641 C CA . GLU B 1 116 ? -7.844 -7.184 1.985 1 98.56 116 GLU B CA 1
ATOM 2642 C C . GLU B 1 116 ? -7.559 -7.273 3.482 1 98.56 116 GLU B C 1
ATOM 2644 O O . GLU B 1 116 ? -8.328 -6.754 4.297 1 98.56 116 GLU B O 1
ATOM 2649 N N . GLY B 1 117 ? -6.527 -7.961 3.785 1 98.62 117 GLY B N 1
ATOM 2650 C CA . GLY B 1 117 ? -6.141 -8.039 5.184 1 98.62 117 GLY B CA 1
ATOM 2651 C C . GLY B 1 117 ? -5.777 -6.691 5.777 1 98.62 117 GLY B C 1
ATOM 2652 O O . GLY B 1 117 ? -6.238 -6.34 6.867 1 98.62 117 GLY B O 1
ATOM 2653 N N . ILE B 1 118 ? -4.93 -5.922 5.07 1 98.69 118 ILE B N 1
ATOM 2654 C CA . ILE B 1 118 ? -4.562 -4.582 5.504 1 98.69 118 ILE B CA 1
ATOM 2655 C C . ILE B 1 118 ? -5.816 -3.723 5.645 1 98.69 118 ILE B C 1
ATOM 2657 O O . ILE B 1 118 ? -5.957 -2.971 6.613 1 98.69 118 ILE B O 1
ATOM 2661 N N . THR B 1 119 ? -6.676 -3.852 4.719 1 98.56 119 THR B N 1
ATOM 2662 C CA . THR B 1 119 ? -7.914 -3.078 4.688 1 98.56 119 THR B CA 1
ATOM 2663 C C . THR B 1 119 ? -8.789 -3.41 5.891 1 98.56 119 THR B C 1
ATOM 2665 O O . THR B 1 119 ? -9.25 -2.51 6.594 1 98.56 119 THR B O 1
ATOM 2668 N N . ALA B 1 120 ? -8.977 -4.676 6.168 1 98.56 120 ALA B N 1
ATOM 2669 C CA . ALA B 1 120 ? -9.883 -5.109 7.227 1 98.56 120 ALA B CA 1
ATOM 2670 C C . ALA B 1 120 ? -9.297 -4.816 8.609 1 98.56 120 ALA B C 1
ATOM 2672 O O . ALA B 1 120 ? -10.008 -4.355 9.508 1 98.56 120 ALA B O 1
ATOM 2673 N N . VAL B 1 121 ? -8.008 -4.984 8.742 1 98.56 121 VAL B N 1
ATOM 2674 C CA . VAL B 1 121 ? -7.395 -4.984 10.062 1 98.56 121 VAL B CA 1
ATOM 2675 C C . VAL B 1 121 ? -6.953 -3.566 10.43 1 98.56 121 VAL B C 1
ATOM 2677 O O . VAL B 1 121 ? -7.051 -3.158 11.586 1 98.56 121 VAL B O 1
ATOM 2680 N N . LEU B 1 122 ? -6.445 -2.818 9.453 1 98.69 122 LEU B N 1
ATOM 2681 C CA . LEU B 1 122 ? -5.895 -1.501 9.758 1 98.69 122 LEU B CA 1
ATOM 2682 C C . LEU B 1 122 ? -6.836 -0.398 9.289 1 98.69 122 LEU B C 1
ATOM 2684 O O . LEU B 1 122 ? -7.242 0.457 10.078 1 98.69 122 LEU B O 1
ATOM 2688 N N . LYS B 1 123 ? -7.266 -0.417 8.07 1 98.62 123 LYS B N 1
ATOM 2689 C CA . LYS B 1 123 ? -8.055 0.673 7.504 1 98.62 123 LYS B CA 1
ATOM 2690 C C . LYS B 1 123 ? -9.453 0.711 8.109 1 98.62 123 LYS B C 1
ATOM 2692 O O . LYS B 1 123 ? -10.023 1.787 8.305 1 98.62 123 LYS B O 1
ATOM 2697 N N . GLY B 1 124 ? -10.016 -0.504 8.312 1 98.75 124 GLY B N 1
ATOM 2698 C CA . GLY B 1 124 ? -11.344 -0.565 8.906 1 98.75 124 GLY B CA 1
ATOM 2699 C C . GLY B 1 124 ? -11.438 0.183 10.219 1 98.75 124 GLY B C 1
ATOM 2700 O O . GLY B 1 124 ? -12.164 1.174 10.32 1 98.75 124 GLY B O 1
ATOM 2701 N N . PRO B 1 125 ? -10.688 -0.259 11.188 1 98.88 125 PRO B N 1
ATOM 2702 C CA .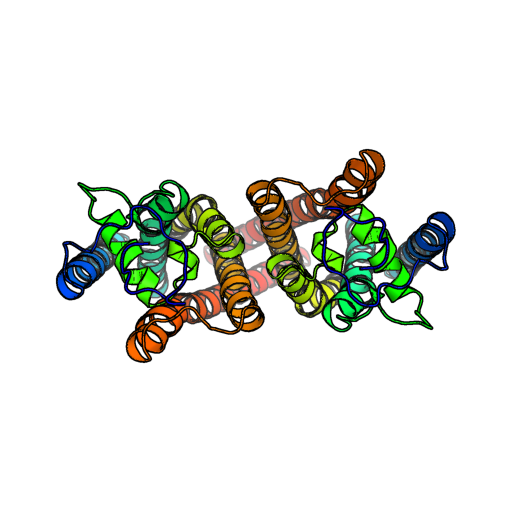 PRO B 1 125 ? -10.719 0.432 12.477 1 98.88 125 PRO B CA 1
ATOM 2703 C C . PRO B 1 125 ? -10.336 1.906 12.367 1 98.88 125 PRO B C 1
ATOM 2705 O O . PRO B 1 125 ? -10.922 2.752 13.055 1 98.88 125 PRO B O 1
ATOM 2708 N N . ALA B 1 126 ? -9.391 2.215 11.555 1 98.88 126 ALA B N 1
ATOM 2709 C CA . ALA B 1 126 ? -8.969 3.605 11.391 1 98.88 126 ALA B CA 1
ATOM 2710 C C . ALA B 1 126 ? -10.094 4.457 10.812 1 98.88 126 ALA B C 1
ATOM 2712 O O . ALA B 1 126 ? -10.227 5.633 11.156 1 98.88 126 ALA B O 1
ATOM 2713 N N . SER B 1 127 ? -10.875 3.877 9.938 1 98.94 127 SER B N 1
ATOM 2714 C CA . SER B 1 127 ? -12.016 4.582 9.375 1 98.94 127 SER B CA 1
ATOM 2715 C C . SER B 1 127 ? -13.047 4.914 10.445 1 98.94 127 SER B C 1
ATOM 2717 O O . SER B 1 127 ? -13.617 6.008 10.453 1 98.94 127 SER B O 1
ATOM 2719 N N . LEU B 1 128 ? -13.281 3.975 11.312 1 98.88 128 LEU B N 1
ATOM 2720 C CA . LEU B 1 128 ? -14.219 4.238 12.398 1 98.88 128 LEU B CA 1
ATOM 2721 C C . LEU B 1 128 ? -13.664 5.285 13.359 1 98.88 128 LEU B C 1
ATOM 2723 O O . LEU B 1 128 ? -14.414 6.098 13.906 1 98.88 128 LEU B O 1
ATOM 2727 N N . LEU B 1 129 ? -12.367 5.266 13.594 1 98.88 129 LEU B N 1
ATOM 2728 C CA . LEU B 1 129 ? -11.727 6.293 14.406 1 98.88 129 LEU B CA 1
ATOM 2729 C C . LEU B 1 129 ? -11.891 7.668 13.773 1 98.88 129 LEU B C 1
ATOM 2731 O O . LEU B 1 129 ? -12 8.672 14.484 1 98.88 129 LEU B O 1
ATOM 2735 N N . ALA B 1 130 ? -11.898 7.723 12.453 1 98.88 130 ALA B N 1
ATOM 2736 C CA . ALA B 1 130 ? -12.094 8.992 11.758 1 98.88 130 ALA B CA 1
ATOM 2737 C C . ALA B 1 130 ? -13.453 9.594 12.078 1 98.88 130 ALA B C 1
ATOM 2739 O O . ALA B 1 130 ? -13.594 10.812 12.18 1 98.88 130 ALA B O 1
ATOM 2740 N N . VAL B 1 131 ? -14.5 8.734 12.195 1 98.69 131 VAL B N 1
ATOM 2741 C CA . VAL B 1 131 ? -15.812 9.219 12.594 1 98.69 131 VAL B CA 1
ATOM 2742 C C . VAL B 1 131 ? -15.711 9.961 13.93 1 98.69 131 VAL B C 1
ATOM 2744 O O . VAL B 1 131 ? -16.188 11.086 14.062 1 98.69 131 VAL B O 1
ATOM 2747 N N . TYR B 1 132 ? -15.078 9.367 14.883 1 98.19 132 TYR B N 1
ATOM 2748 C CA . TYR B 1 132 ? -14.891 9.961 16.203 1 98.19 132 TYR B CA 1
ATOM 2749 C C . TYR B 1 132 ? -14.07 11.242 16.109 1 98.19 132 TYR B C 1
ATOM 2751 O O . TYR B 1 132 ? -14.398 12.242 16.766 1 98.19 132 TYR B O 1
ATOM 2759 N N . ALA B 1 133 ? -12.977 11.188 15.359 1 98.5 133 ALA B N 1
ATOM 2760 C CA . ALA B 1 133 ? -12.07 12.328 15.25 1 98.5 133 ALA B CA 1
ATOM 2761 C C . ALA B 1 133 ? -12.797 13.547 14.68 1 98.5 133 ALA B C 1
ATOM 2763 O O . ALA B 1 133 ? -12.57 14.672 15.117 1 98.5 133 ALA B O 1
ATOM 2764 N N . ILE B 1 134 ? -13.602 13.328 13.703 1 98.06 134 ILE B N 1
ATOM 2765 C CA . ILE B 1 134 ? -14.367 14.414 13.109 1 98.06 134 ILE B CA 1
ATOM 2766 C C . ILE B 1 134 ? -15.375 14.953 14.125 1 98.06 134 ILE B C 1
ATOM 2768 O O . ILE B 1 134 ? -15.445 16.156 14.359 1 98.06 134 ILE B O 1
ATOM 2772 N N . ALA B 1 135 ? -16.125 14.047 14.734 1 96.56 135 ALA B N 1
ATOM 2773 C CA . ALA B 1 135 ? -17.188 14.422 15.672 1 96.56 135 ALA B CA 1
ATOM 2774 C C . ALA B 1 135 ? -16.609 15.203 16.859 1 96.56 135 ALA B C 1
ATOM 2776 O O . ALA B 1 135 ? -17.25 16.125 17.375 1 96.56 135 ALA B O 1
ATOM 2777 N N . SER B 1 136 ? -15.438 14.875 17.266 1 95.5 136 SER B N 1
ATOM 2778 C CA . SER B 1 136 ? -14.844 15.469 18.453 1 95.5 136 SER B CA 1
ATOM 2779 C C . SER B 1 136 ? -13.828 16.547 18.094 1 95.5 136 SER B C 1
ATOM 2781 O O . SER B 1 136 ? -13.102 17.031 18.969 1 95.5 136 SER B O 1
ATOM 2783 N N . ARG B 1 137 ? -13.633 16.797 16.891 1 94.81 137 ARG B N 1
ATOM 2784 C CA . ARG B 1 137 ? -12.766 17.859 16.391 1 94.81 137 ARG B CA 1
ATOM 2785 C C . ARG B 1 137 ? -11.336 17.672 16.906 1 94.81 137 ARG B C 1
ATOM 2787 O O . ARG B 1 137 ? -10.734 18.609 17.422 1 94.81 137 ARG B O 1
ATOM 2794 N N . LYS B 1 138 ? -10.961 16.469 16.781 1 97.56 138 LYS B N 1
ATOM 2795 C CA . LYS B 1 138 ? -9.594 16.156 17.188 1 97.56 138 LYS B CA 1
ATOM 2796 C C . LYS B 1 138 ? -8.586 16.781 16.234 1 97.56 138 LYS B C 1
ATOM 2798 O O . LYS B 1 138 ? -8.836 16.875 15.023 1 97.56 138 LYS B O 1
ATOM 2803 N N . SER B 1 139 ? -7.434 17.172 16.766 1 97.94 139 SER B N 1
ATOM 2804 C CA . SER B 1 139 ? -6.391 17.781 15.945 1 97.94 139 SER B CA 1
ATOM 2805 C C . SER B 1 139 ? -5.863 16.797 14.906 1 97.94 139 SER B C 1
ATOM 2807 O O . SER B 1 139 ? -5.316 17.203 13.883 1 97.94 139 SER B O 1
ATOM 2809 N N . TYR B 1 140 ? -6.023 15.477 15.133 1 98.69 140 TYR B N 1
ATOM 2810 C CA . TYR B 1 140 ? -5.488 14.477 14.219 1 98.69 140 TYR B CA 1
ATOM 2811 C C . TYR B 1 140 ? -6.539 14.055 13.195 1 98.69 140 TYR B C 1
ATOM 2813 O O . TYR B 1 140 ? -6.324 13.117 12.422 1 98.69 140 TYR B O 1
ATOM 2821 N N . SER B 1 141 ? -7.68 14.734 13.117 1 98.69 141 SER B N 1
ATOM 2822 C CA . SER B 1 141 ? -8.773 14.344 12.234 1 98.69 141 SER B CA 1
ATOM 2823 C C . SER B 1 141 ? -8.328 14.352 10.773 1 98.69 141 SER B C 1
ATOM 2825 O O . SER B 1 141 ? -8.469 13.344 10.078 1 98.69 141 SER B O 1
ATOM 2827 N N . HIS B 1 142 ? -7.707 15.43 10.352 1 98.75 142 HIS B N 1
ATOM 2828 C CA . HIS B 1 142 ? -7.348 15.562 8.945 1 98.75 142 HIS B CA 1
ATOM 2829 C C . HIS B 1 142 ? -6.203 14.625 8.578 1 98.75 142 HIS B C 1
ATOM 2831 O O . HIS B 1 142 ? -6.227 13.984 7.52 1 98.75 142 HIS B O 1
ATOM 2837 N N . ILE B 1 143 ? -5.199 14.5 9.43 1 98.94 143 ILE B N 1
ATOM 2838 C CA . ILE B 1 143 ? -4.07 13.648 9.086 1 98.94 143 ILE B CA 1
ATOM 2839 C C . ILE B 1 143 ? -4.496 12.18 9.125 1 98.94 143 ILE B C 1
ATOM 2841 O O . ILE B 1 143 ? -4.012 11.359 8.344 1 98.94 143 ILE B O 1
ATOM 2845 N N . LEU B 1 144 ? -5.414 11.836 10.023 1 98.94 144 LEU B N 1
ATOM 2846 C CA . LEU B 1 144 ? -5.953 10.477 10.062 1 98.94 144 LEU B CA 1
ATOM 2847 C C . LEU B 1 144 ? -6.719 10.164 8.781 1 98.94 144 LEU B C 1
ATOM 2849 O O . LEU B 1 144 ? -6.531 9.102 8.188 1 98.94 144 LEU B O 1
ATOM 2853 N N . GLN B 1 145 ? -7.602 11.07 8.398 1 98.94 145 GLN B N 1
ATOM 2854 C CA . GLN B 1 145 ? -8.359 10.875 7.168 1 98.94 145 GLN B CA 1
ATOM 2855 C C . GLN B 1 145 ? -7.43 10.742 5.965 1 98.94 145 GLN B C 1
ATOM 2857 O O . GLN B 1 145 ? -7.637 9.883 5.109 1 98.94 145 GLN B O 1
ATOM 2862 N N . PHE B 1 146 ? -6.43 11.578 5.918 1 98.94 146 PHE B N 1
ATOM 2863 C CA . PHE B 1 146 ? -5.441 11.5 4.848 1 98.94 146 PHE B CA 1
ATOM 2864 C C . PHE B 1 146 ? -4.754 10.141 4.836 1 98.94 146 PHE B C 1
ATOM 2866 O O . PHE B 1 146 ? -4.586 9.539 3.775 1 98.94 146 PHE B O 1
ATOM 2873 N N . ALA B 1 147 ? -4.371 9.648 6.02 1 98.94 147 ALA B N 1
ATOM 2874 C CA . ALA B 1 147 ? -3.672 8.375 6.148 1 98.94 147 ALA B CA 1
ATOM 2875 C C . ALA B 1 147 ? -4.531 7.223 5.637 1 98.94 147 ALA B C 1
ATOM 2877 O O . ALA B 1 147 ? -4.055 6.371 4.883 1 98.94 147 ALA B O 1
ATOM 2878 N N . VAL B 1 148 ? -5.758 7.172 6.031 1 98.88 148 VAL B N 1
ATOM 2879 C CA . VAL B 1 148 ? -6.66 6.102 5.617 1 98.88 148 VAL B CA 1
ATOM 2880 C C . VAL B 1 148 ? -6.867 6.156 4.105 1 98.88 148 VAL B C 1
ATOM 2882 O O . VAL B 1 148 ? -6.863 5.121 3.436 1 98.88 148 VAL B O 1
ATOM 2885 N N . CYS B 1 149 ? -7.023 7.375 3.588 1 98.94 149 CYS B N 1
ATOM 2886 C CA . CYS B 1 149 ? -7.219 7.551 2.154 1 98.94 149 CYS B CA 1
ATOM 2887 C C . CYS B 1 149 ? -5.992 7.094 1.375 1 98.94 149 CYS B C 1
ATOM 2889 O O . CYS B 1 149 ? -6.117 6.438 0.339 1 98.94 149 CYS B O 1
ATOM 2891 N N . LEU B 1 150 ? -4.863 7.441 1.844 1 98.75 150 LEU B N 1
ATOM 2892 C CA . LEU B 1 150 ? -3.646 7.023 1.151 1 98.75 150 LEU B CA 1
ATOM 2893 C C . LEU B 1 150 ? -3.506 5.508 1.171 1 98.75 150 LEU B C 1
ATOM 2895 O O . LEU B 1 150 ? -3.061 4.906 0.189 1 98.75 150 LEU B O 1
ATOM 2899 N N . GLY B 1 151 ? -3.797 4.922 2.359 1 98.62 151 GLY B N 1
ATOM 2900 C CA . GLY B 1 151 ? -3.816 3.469 2.41 1 98.62 151 GLY B CA 1
ATOM 2901 C C . GLY B 1 151 ? -4.781 2.852 1.417 1 98.62 151 GLY B C 1
ATOM 2902 O O . GLY B 1 151 ? -4.461 1.854 0.767 1 98.62 151 GLY B O 1
ATOM 2903 N N . GLN B 1 152 ? -5.949 3.424 1.314 1 98.62 152 GLN B N 1
ATOM 2904 C CA . GLN B 1 152 ? -6.949 2.951 0.364 1 98.62 152 GLN B CA 1
ATOM 2905 C C . GLN B 1 152 ? -6.438 3.053 -1.07 1 98.62 152 GLN B C 1
ATOM 2907 O O . GLN B 1 152 ? -6.57 2.107 -1.851 1 98.62 152 GLN B O 1
ATOM 2912 N N . LEU B 1 153 ? -5.867 4.152 -1.357 1 98.69 153 LEU B N 1
ATOM 2913 C CA . LEU B 1 153 ? -5.383 4.387 -2.713 1 98.69 153 LEU B CA 1
ATOM 2914 C C . LEU B 1 153 ? -4.207 3.469 -3.039 1 98.69 153 LEU B C 1
ATOM 2916 O O . LEU B 1 153 ? -4.125 2.934 -4.145 1 98.69 153 LEU B O 1
ATOM 2920 N N . TYR B 1 154 ? -3.285 3.291 -2.123 1 98.75 154 TYR B N 1
ATOM 2921 C CA . TYR B 1 154 ? -2.186 2.355 -2.33 1 98.75 154 TYR B CA 1
ATOM 2922 C C . TYR B 1 154 ? -2.709 0.948 -2.592 1 98.75 154 TYR B C 1
ATOM 2924 O O . TYR B 1 154 ? -2.264 0.279 -3.529 1 98.75 154 TYR B O 1
ATOM 2932 N N . GLY B 1 155 ? -3.643 0.523 -1.738 1 98.5 155 GLY B N 1
ATOM 2933 C CA . GLY B 1 155 ? -4.242 -0.786 -1.938 1 98.5 155 GLY B CA 1
ATOM 2934 C C . GLY B 1 155 ? -4.918 -0.934 -3.289 1 98.5 155 GLY B C 1
ATOM 2935 O O . GLY B 1 155 ? -4.828 -1.988 -3.922 1 98.5 155 GLY B O 1
ATOM 2936 N N . CYS B 1 156 ? -5.574 0.1 -3.736 1 98.31 156 CYS B N 1
ATOM 2937 C CA . CYS B 1 156 ? -6.23 0.069 -5.035 1 98.31 156 CYS B CA 1
ATOM 2938 C C . CYS B 1 156 ? -5.211 -0.042 -6.164 1 98.31 156 CYS B C 1
ATOM 2940 O O . CYS B 1 156 ? -5.441 -0.747 -7.148 1 98.31 156 CYS B O 1
ATOM 2942 N N . ILE B 1 157 ? -4.09 0.633 -6.039 1 98.56 157 ILE B N 1
ATOM 2943 C CA . ILE B 1 157 ? -3.043 0.52 -7.051 1 98.56 157 ILE B CA 1
ATOM 2944 C C . ILE B 1 157 ? -2.523 -0.915 -7.098 1 98.56 157 ILE B C 1
ATOM 2946 O O . ILE B 1 157 ? -2.369 -1.491 -8.18 1 98.56 157 ILE B O 1
ATOM 2950 N N . VAL B 1 158 ? -2.271 -1.484 -5.918 1 98.62 158 VAL B N 1
ATOM 2951 C CA . VAL B 1 158 ? -1.812 -2.869 -5.883 1 98.62 158 VAL B CA 1
ATOM 2952 C C . VAL B 1 158 ? -2.854 -3.777 -6.531 1 98.62 158 VAL B C 1
ATOM 2954 O O . VAL B 1 158 ? -2.516 -4.625 -7.359 1 98.62 158 VAL B O 1
ATOM 2957 N N . TYR B 1 159 ? -4.129 -3.592 -6.18 1 98.19 159 TYR B N 1
ATOM 2958 C CA . TYR B 1 159 ? -5.238 -4.418 -6.641 1 98.19 159 TYR B CA 1
ATOM 2959 C C . TYR B 1 159 ? -5.336 -4.398 -8.164 1 98.19 159 TYR B C 1
ATOM 2961 O O . TYR B 1 159 ? -5.359 -5.453 -8.805 1 98.19 159 TYR B O 1
ATOM 2969 N N . PHE B 1 160 ? -5.254 -3.266 -8.75 1 98.12 160 PHE B N 1
ATOM 2970 C CA . PHE B 1 160 ? -5.469 -3.131 -10.188 1 98.12 160 PHE B CA 1
ATOM 2971 C C . PHE B 1 160 ? -4.195 -3.461 -10.961 1 98.12 160 PHE B C 1
ATOM 2973 O O . PHE B 1 160 ? -4.254 -4.027 -12.055 1 98.12 160 PHE B O 1
ATOM 2980 N N . THR B 1 161 ? -3.037 -3.098 -10.445 1 98.19 161 THR B N 1
ATOM 2981 C CA . THR B 1 161 ? -1.784 -3.375 -11.141 1 98.19 161 THR B CA 1
ATOM 2982 C C . THR B 1 161 ? -1.514 -4.875 -11.188 1 98.19 161 THR B C 1
ATOM 2984 O O . THR B 1 161 ? -1.078 -5.402 -12.219 1 98.19 161 THR B O 1
ATOM 2987 N N . THR B 1 162 ? -1.773 -5.578 -10.094 1 98.06 162 THR B N 1
ATOM 2988 C CA . THR B 1 162 ? -1.561 -7.02 -10.109 1 98.06 162 THR B CA 1
ATOM 2989 C C . THR B 1 162 ? -2.537 -7.699 -11.062 1 98.06 162 THR B C 1
ATOM 2991 O O . THR B 1 162 ? -2.189 -8.68 -11.727 1 98.06 162 THR B O 1
ATOM 2994 N N . ALA B 1 163 ? -3.789 -7.191 -11.141 1 97.5 163 ALA B N 1
ATOM 2995 C CA . ALA B 1 163 ? -4.75 -7.707 -12.109 1 97.5 163 ALA B CA 1
ATOM 2996 C C . ALA B 1 163 ? -4.227 -7.559 -13.539 1 97.5 163 ALA B C 1
ATOM 2998 O O . ALA B 1 163 ? -4.328 -8.484 -14.344 1 97.5 163 ALA B O 1
ATOM 2999 N N . TYR B 1 164 ? -3.674 -6.441 -13.789 1 97 164 TYR B N 1
ATOM 3000 C CA . TYR B 1 164 ? -3.107 -6.164 -15.102 1 97 164 TYR B CA 1
ATOM 3001 C C . TYR B 1 164 ? -1.938 -7.094 -15.398 1 97 164 TYR B C 1
ATOM 3003 O O . TYR B 1 164 ? -1.867 -7.691 -16.469 1 97 164 TYR B O 1
ATOM 3011 N N . LEU B 1 165 ? -1.059 -7.262 -14.438 1 95.69 165 LEU B N 1
ATOM 3012 C CA . LEU B 1 165 ? 0.138 -8.078 -14.625 1 95.69 165 LEU B CA 1
ATOM 3013 C C . LEU B 1 165 ? -0.221 -9.555 -14.734 1 95.69 165 LEU B C 1
ATOM 3015 O O . LEU B 1 165 ? 0.473 -10.32 -15.406 1 95.69 165 LEU B O 1
ATOM 3019 N N . ASP B 1 166 ? -1.37 -9.922 -14.172 1 93.88 166 ASP B N 1
ATOM 3020 C CA . ASP B 1 166 ? -1.81 -11.32 -14.203 1 93.88 166 ASP B CA 1
ATOM 3021 C C . ASP B 1 166 ? -2.658 -11.594 -15.438 1 93.88 166 ASP B C 1
ATOM 3023 O O . ASP B 1 166 ? -3.084 -12.734 -15.664 1 93.88 166 ASP B O 1
ATOM 3027 N N . GLY B 1 167 ? -3.014 -10.609 -16.266 1 94.12 167 GLY B N 1
ATOM 3028 C CA . GLY B 1 167 ? -3.598 -10.828 -17.578 1 94.12 167 GLY B CA 1
ATOM 3029 C C . GLY B 1 167 ? -5.113 -10.75 -17.578 1 94.12 167 GLY B C 1
ATOM 3030 O O . GLY B 1 167 ? -5.762 -11.18 -18.531 1 94.12 167 GLY B O 1
ATOM 3031 N N . PHE B 1 168 ? -5.781 -10.336 -16.5 1 94.5 168 PHE B N 1
ATOM 3032 C CA . PHE B 1 168 ? -7.219 -10.109 -16.406 1 94.5 168 PHE B CA 1
ATOM 3033 C C . PHE B 1 168 ? -8 -11.367 -16.766 1 94.5 168 PHE B C 1
ATOM 3035 O O . PHE B 1 168 ? -9.055 -11.281 -17.391 1 94.5 168 PHE B O 1
ATOM 3042 N N . ASN B 1 169 ? -7.5 -12.5 -16.438 1 93.25 169 ASN B N 1
ATOM 3043 C CA . ASN B 1 169 ? -8.195 -13.758 -16.719 1 93.25 169 ASN B CA 1
ATOM 3044 C C . ASN B 1 169 ? -8.883 -14.297 -15.469 1 93.25 169 ASN B C 1
ATOM 3046 O O . ASN B 1 169 ? -8.625 -15.422 -15.047 1 93.25 169 ASN B O 1
ATOM 3050 N N . PHE B 1 170 ? -9.883 -13.484 -14.969 1 96.31 170 PHE B N 1
ATOM 3051 C CA . PHE B 1 170 ? -10.461 -13.906 -13.695 1 96.31 170 PHE B CA 1
ATOM 3052 C C . PHE B 1 170 ? -11.914 -13.477 -13.594 1 96.31 170 PHE B C 1
ATOM 30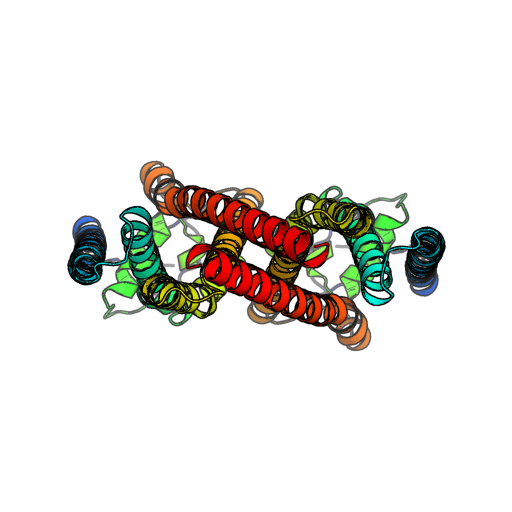54 O O . PHE B 1 170 ? -12.562 -13.68 -12.562 1 96.31 170 PHE B O 1
ATOM 3061 N N . TRP B 1 171 ? -12.445 -12.828 -14.609 1 95.94 171 TRP B N 1
ATOM 3062 C CA . TRP B 1 171 ? -13.82 -12.336 -14.523 1 95.94 171 TRP B CA 1
ATOM 3063 C C . TRP B 1 171 ? -14.75 -13.164 -15.406 1 95.94 171 TRP B C 1
ATOM 3065 O O . TRP B 1 171 ? -14.367 -13.57 -16.516 1 95.94 171 TRP B O 1
ATOM 3075 N N . ALA B 1 172 ? -15.906 -13.5 -14.945 1 96.25 172 ALA B N 1
ATOM 3076 C CA . ALA B 1 172 ? -16.797 -14.5 -15.523 1 96.25 172 ALA B CA 1
ATOM 3077 C C . ALA B 1 172 ? -17.516 -13.961 -16.766 1 96.25 172 ALA B C 1
ATOM 3079 O O . ALA B 1 172 ? -17.859 -14.719 -17.672 1 96.25 172 ALA B O 1
ATOM 3080 N N . SER B 1 173 ? -17.844 -12.672 -16.812 1 96.88 173 SER B N 1
ATOM 3081 C CA . SER B 1 173 ? -18.531 -12.039 -17.922 1 96.88 173 SER B CA 1
ATOM 3082 C C . SER B 1 173 ? -18.297 -10.531 -17.938 1 96.88 173 SER B C 1
ATOM 3084 O O . SER B 1 173 ? -17.797 -9.969 -16.953 1 96.88 173 SER B O 1
ATOM 3086 N N . PRO B 1 174 ? -18.625 -9.883 -19.016 1 97.12 174 PRO B N 1
ATOM 3087 C CA . PRO B 1 174 ? -18.469 -8.422 -19.062 1 97.12 174 PRO B CA 1
ATOM 3088 C C . PRO B 1 174 ? -19.281 -7.711 -17.969 1 97.12 174 PRO B C 1
ATOM 3090 O O . PRO B 1 174 ? -18.828 -6.699 -17.422 1 97.12 174 PRO B O 1
ATOM 3093 N N . PHE B 1 175 ? -20.375 -8.25 -17.688 1 97.25 175 PHE B N 1
ATOM 3094 C CA . PHE B 1 175 ? -21.172 -7.66 -16.625 1 97.25 175 PHE B CA 1
ATOM 3095 C C . PHE B 1 175 ? -20.406 -7.676 -15.305 1 97.25 175 PHE B C 1
ATOM 3097 O O . PHE B 1 175 ? -20.328 -6.66 -14.617 1 97.25 175 PHE B O 1
ATOM 3104 N N . TYR B 1 176 ? -19.828 -8.758 -14.969 1 96.94 176 TYR B N 1
ATOM 3105 C CA . TYR B 1 176 ? -19.125 -8.906 -13.703 1 96.94 176 TYR B CA 1
ATOM 3106 C C . TYR B 1 176 ? -17.844 -8.07 -13.695 1 96.94 176 TYR B C 1
ATOM 3108 O O . TYR B 1 176 ? -17.469 -7.527 -12.656 1 96.94 176 TYR B O 1
ATOM 3116 N N . PHE B 1 177 ? -17.234 -8 -14.875 1 97.5 177 PHE B N 1
ATOM 3117 C CA . PHE B 1 177 ? -16.047 -7.16 -14.984 1 97.5 177 PHE B CA 1
ATOM 3118 C C . PHE B 1 177 ? -16.391 -5.703 -14.688 1 97.5 177 PHE 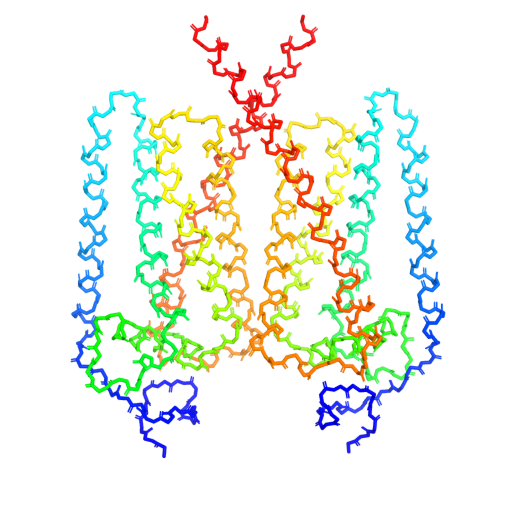B C 1
ATOM 3120 O O . PHE B 1 177 ? -15.766 -5.082 -13.82 1 97.5 177 PHE B O 1
ATOM 3127 N N . TRP B 1 178 ? -17.375 -5.148 -15.289 1 97.44 178 TRP B N 1
ATOM 3128 C CA . TRP B 1 178 ? -17.688 -3.725 -15.219 1 97.44 178 TRP B CA 1
ATOM 3129 C C . TRP B 1 178 ? -18.406 -3.379 -13.922 1 97.44 178 TRP B C 1
ATOM 3131 O O . TRP B 1 178 ? -18.125 -2.352 -13.305 1 97.44 178 TRP B O 1
ATOM 3141 N N . ALA B 1 179 ? -19.281 -4.203 -13.492 1 96.44 179 ALA B N 1
ATOM 3142 C CA . ALA B 1 179 ? -20.094 -3.9 -12.312 1 96.44 179 ALA B CA 1
ATOM 3143 C C . ALA B 1 179 ? -19.312 -4.203 -11.031 1 96.44 179 ALA B C 1
ATOM 3145 O O . ALA B 1 179 ? -19.297 -3.391 -10.102 1 96.44 179 ALA B O 1
ATOM 3146 N N . TYR B 1 180 ? -18.688 -5.367 -11.031 1 96 180 TYR B N 1
ATOM 3147 C CA . TYR B 1 180 ? -18.062 -5.812 -9.781 1 96 180 TYR B CA 1
ATOM 3148 C C . TYR B 1 180 ? -16.609 -5.367 -9.719 1 96 180 TYR B C 1
ATOM 3150 O O . TYR B 1 180 ? -16.172 -4.789 -8.711 1 96 180 TYR B O 1
ATOM 3158 N N . PHE B 1 181 ? -15.891 -5.613 -10.734 1 97.5 181 PHE B N 1
ATOM 3159 C CA . PHE B 1 181 ? -14.461 -5.352 -10.711 1 97.5 181 PHE B CA 1
ATOM 3160 C C . PHE B 1 181 ? -14.18 -3.857 -10.836 1 97.5 181 PHE B C 1
ATOM 3162 O O . PHE B 1 181 ? -13.406 -3.297 -10.055 1 97.5 181 PHE B O 1
ATOM 3169 N N . ILE B 1 182 ? -14.781 -3.168 -11.773 1 97.19 182 ILE B N 1
ATOM 3170 C CA . ILE B 1 182 ? -14.516 -1.75 -11.992 1 97.19 182 ILE B CA 1
ATOM 3171 C C . ILE B 1 182 ? -15.477 -0.909 -11.148 1 97.19 182 ILE B C 1
ATOM 3173 O O . ILE B 1 182 ? -15.039 -0.089 -10.336 1 97.19 182 ILE B O 1
ATOM 3177 N N . GLY B 1 183 ? -16.781 -1.12 -11.289 1 95.88 183 GLY B N 1
ATOM 3178 C CA . GLY B 1 183 ? -17.797 -0.297 -10.672 1 95.88 183 GLY B CA 1
ATOM 3179 C C . GLY B 1 183 ? -17.719 -0.283 -9.156 1 95.88 183 GLY B C 1
ATOM 3180 O O . GLY B 1 183 ? -17.688 0.784 -8.539 1 95.88 183 GLY B O 1
ATOM 3181 N N . ALA B 1 184 ? -17.656 -1.4 -8.586 1 92.75 184 ALA B N 1
ATOM 3182 C CA . ALA B 1 184 ? -17.672 -1.517 -7.125 1 92.75 184 ALA B CA 1
ATOM 3183 C C . ALA B 1 184 ? -16.406 -0.943 -6.512 1 92.75 184 ALA B C 1
ATOM 3185 O O . ALA B 1 184 ? -16.391 -0.553 -5.34 1 92.75 184 ALA B O 1
ATOM 3186 N N . ASN B 1 185 ? -15.359 -0.882 -7.273 1 95.69 185 ASN B N 1
ATOM 3187 C CA . ASN B 1 185 ? -14.078 -0.434 -6.734 1 95.69 185 ASN B CA 1
ATOM 3188 C C . ASN B 1 185 ? -13.812 1.029 -7.074 1 95.69 185 ASN B C 1
ATOM 3190 O O . ASN B 1 185 ? -12.977 1.676 -6.438 1 95.69 185 ASN B O 1
ATOM 3194 N N . SER B 1 186 ? -14.484 1.629 -7.984 1 96.25 186 SER B N 1
ATOM 3195 C CA . SER B 1 186 ? -14.227 2.988 -8.445 1 96.25 186 SER B CA 1
ATOM 3196 C C . SER B 1 186 ? -14.492 4.008 -7.344 1 96.25 186 SER B C 1
ATOM 3198 O O . SER B 1 186 ? -13.766 4.996 -7.219 1 96.25 186 SER B O 1
ATOM 3200 N N . LEU B 1 187 ? -15.516 3.719 -6.5 1 94.56 187 LEU B N 1
ATOM 3201 C CA . LEU B 1 187 ? -15.867 4.641 -5.422 1 94.56 187 LEU B CA 1
ATOM 3202 C C . LEU B 1 187 ? -14.742 4.711 -4.387 1 94.56 187 LEU B C 1
ATOM 3204 O O . LEU B 1 187 ? -14.523 5.758 -3.779 1 94.56 187 LEU B O 1
ATOM 3208 N N . TRP B 1 188 ? -14.023 3.635 -4.285 1 96.62 188 TRP B N 1
ATOM 3209 C CA . TRP B 1 188 ? -12.938 3.566 -3.312 1 96.62 188 TRP B CA 1
ATOM 3210 C C . TRP B 1 188 ? -11.68 4.227 -3.854 1 96.62 188 TRP B C 1
ATOM 3212 O O . TRP B 1 188 ? -10.648 4.277 -3.17 1 96.62 188 TRP B O 1
ATOM 3222 N N . ILE B 1 189 ? -11.734 4.75 -5.004 1 98.25 189 ILE B N 1
ATOM 3223 C CA . ILE B 1 189 ? -10.648 5.531 -5.57 1 98.25 189 ILE B CA 1
ATOM 3224 C C . ILE B 1 189 ? -11.016 7.012 -5.57 1 98.25 189 ILE B C 1
ATOM 3226 O O . ILE B 1 189 ? -10.266 7.848 -5.055 1 98.25 189 ILE B O 1
ATOM 3230 N N . VAL B 1 190 ? -12.211 7.32 -6.027 1 98.44 190 VAL B N 1
ATOM 3231 C CA . VAL B 1 190 ? -12.625 8.695 -6.262 1 98.44 190 VAL B CA 1
ATOM 3232 C C . VAL B 1 190 ? -12.812 9.414 -4.926 1 98.44 190 VAL B C 1
ATOM 3234 O O . VAL B 1 190 ? -12.258 10.5 -4.715 1 98.44 190 VAL B O 1
ATOM 3237 N N . ILE B 1 191 ? -13.539 8.844 -4.035 1 98.62 191 ILE B N 1
ATOM 3238 C CA . ILE B 1 191 ? -13.906 9.516 -2.795 1 98.62 191 ILE B CA 1
ATOM 3239 C C . ILE B 1 191 ? -12.664 9.719 -1.928 1 98.62 191 ILE B C 1
ATOM 3241 O O . ILE B 1 191 ? -12.406 10.828 -1.456 1 98.62 191 ILE B O 1
ATOM 3245 N N . PRO B 1 192 ? -11.812 8.703 -1.76 1 98.75 192 PRO B N 1
ATOM 3246 C CA . PRO B 1 192 ? -10.586 8.914 -0.986 1 98.75 192 PRO B CA 1
ATOM 3247 C C . PRO B 1 192 ? -9.656 9.953 -1.622 1 98.75 192 PRO B C 1
ATOM 3249 O O . PRO B 1 192 ? -8.969 10.688 -0.913 1 98.75 192 PRO B O 1
ATOM 3252 N N . LEU B 1 193 ? -9.617 9.992 -2.916 1 98.75 193 LEU B N 1
ATOM 3253 C CA . LEU B 1 193 ? -8.797 11.008 -3.568 1 98.75 193 LEU B CA 1
ATOM 3254 C C . LEU B 1 193 ? -9.281 12.406 -3.203 1 98.75 193 LEU B C 1
ATOM 3256 O O . LEU B 1 193 ? -8.469 13.289 -2.922 1 98.75 193 LEU B O 1
ATOM 3260 N N . LEU B 1 194 ? -10.562 12.617 -3.207 1 98.75 194 LEU B N 1
ATOM 3261 C CA . LEU B 1 194 ? -11.141 13.906 -2.857 1 98.75 194 LEU B CA 1
ATOM 3262 C C . LEU B 1 194 ? -10.883 14.242 -1.393 1 98.75 194 LEU B C 1
ATOM 3264 O O . LEU B 1 194 ? -10.523 15.375 -1.066 1 98.75 194 LEU B O 1
ATOM 3268 N N . ILE B 1 195 ? -11.031 13.273 -0.529 1 98.88 195 ILE B N 1
ATOM 3269 C CA . ILE B 1 195 ? -10.836 13.5 0.898 1 98.88 195 ILE B CA 1
ATOM 3270 C C . ILE B 1 195 ? -9.359 13.781 1.176 1 98.88 195 ILE B C 1
ATOM 3272 O O . ILE B 1 195 ? -9.023 14.672 1.963 1 98.88 195 ILE B O 1
ATOM 3276 N N . ALA B 1 196 ? -8.5 13.016 0.536 1 98.88 196 ALA B N 1
ATO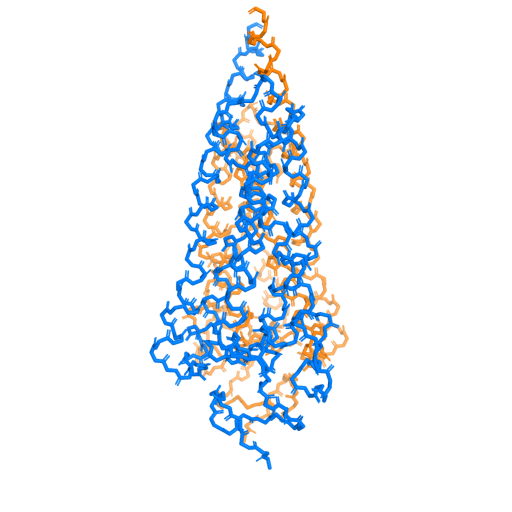M 3277 C CA . ALA B 1 196 ? -7.062 13.227 0.711 1 98.88 196 ALA B CA 1
ATOM 3278 C C . ALA B 1 196 ? -6.66 14.633 0.289 1 98.88 196 ALA B C 1
ATOM 3280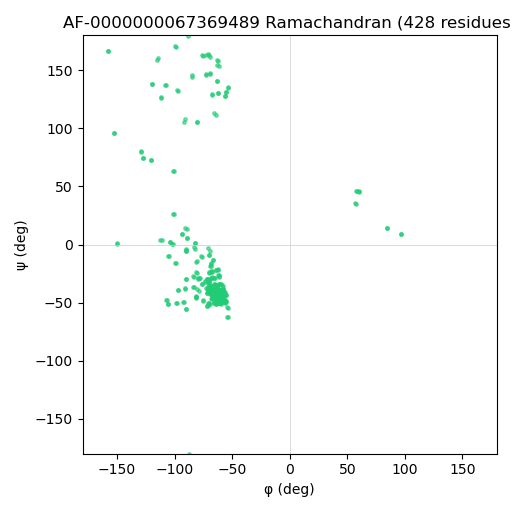 O O . ALA B 1 196 ? -5.867 15.289 0.969 1 98.88 196 ALA B O 1
ATOM 3281 N N . THR B 1 197 ? -7.199 15.07 -0.811 1 98.75 197 THR B N 1
ATOM 3282 C CA . THR B 1 197 ? -6.895 16.406 -1.307 1 98.75 197 THR B CA 1
ATOM 3283 C C . THR B 1 197 ? -7.371 17.469 -0.322 1 98.75 197 THR B C 1
ATOM 3285 O O . THR B 1 197 ? -6.648 18.422 -0.031 1 98.75 197 THR B O 1
ATOM 3288 N N . ARG B 1 198 ? -8.547 17.297 0.179 1 98.56 198 ARG B N 1
ATOM 3289 C CA . ARG B 1 198 ? -9.094 18.219 1.166 1 98.56 198 ARG B CA 1
ATOM 3290 C C . ARG B 1 198 ? -8.227 18.266 2.416 1 98.56 198 ARG B C 1
ATOM 3292 O O . ARG B 1 198 ? -7.887 19.359 2.9 1 98.56 198 ARG B O 1
ATOM 3299 N N . SER B 1 199 ? -7.883 17.109 2.92 1 98.81 199 SER B N 1
ATOM 3300 C CA . SER B 1 199 ? -7.082 17.031 4.137 1 98.81 199 SER B CA 1
ATOM 3301 C C . SER B 1 199 ? -5.688 17.609 3.92 1 98.81 199 SER B C 1
ATOM 3303 O O . SER B 1 199 ? -5.141 18.266 4.801 1 98.81 199 SER B O 1
ATOM 3305 N N . TRP B 1 200 ? -5.105 17.312 2.766 1 98.81 200 TRP B N 1
ATOM 3306 C CA . TRP B 1 200 ? -3.809 17.875 2.408 1 98.81 200 TRP B CA 1
ATOM 3307 C C . TRP B 1 200 ? -3.84 19.406 2.457 1 98.81 200 TRP B C 1
ATOM 3309 O O . TRP B 1 200 ? -2.963 20.031 3.059 1 98.81 200 TRP B O 1
ATOM 3319 N N . LYS B 1 201 ? -4.832 20 1.875 1 98.75 201 LYS B N 1
ATOM 3320 C CA . LYS B 1 201 ? -4.953 21.453 1.817 1 98.75 201 LYS B CA 1
ATOM 3321 C C . LYS B 1 201 ? -5.164 22.047 3.209 1 98.75 201 LYS B C 1
ATOM 3323 O O . LYS B 1 201 ? -4.566 23.062 3.553 1 98.75 201 LYS B O 1
ATOM 3328 N N . LYS B 1 202 ? -5.984 21.422 4.008 1 98.19 202 LYS B N 1
ATOM 3329 C CA . LYS B 1 202 ? -6.254 21.906 5.363 1 98.19 202 LYS B CA 1
ATOM 3330 C C . LYS B 1 202 ? -5 21.859 6.227 1 98.19 202 LYS B C 1
ATOM 3332 O O . LYS B 1 202 ? -4.738 22.766 7.012 1 98.19 202 LYS B O 1
ATOM 3337 N N . ILE B 1 203 ? -4.273 20.812 6.07 1 98.62 203 ILE B N 1
ATOM 3338 C CA . ILE B 1 203 ? -3.055 20.625 6.852 1 98.62 203 ILE B CA 1
ATOM 3339 C C . ILE B 1 203 ? -2.014 21.656 6.43 1 98.62 203 ILE B C 1
ATOM 3341 O O . ILE B 1 203 ? -1.396 22.312 7.273 1 98.62 203 ILE B O 1
ATOM 3345 N N . CYS B 1 204 ? -1.828 21.828 5.121 1 98.62 204 CYS B N 1
ATOM 3346 C CA . CYS B 1 204 ? -0.873 22.812 4.621 1 98.62 204 CYS B CA 1
ATOM 3347 C C . CYS B 1 204 ? -1.227 24.203 5.105 1 98.62 204 CYS B C 1
ATOM 3349 O O . CYS B 1 204 ? -0.344 24.969 5.488 1 98.62 204 CYS B O 1
ATOM 3351 N N . ALA B 1 205 ? -2.5 24.516 5.094 1 98 205 ALA B N 1
ATOM 3352 C CA . ALA B 1 205 ? -2.955 25.828 5.562 1 98 205 ALA B CA 1
ATOM 3353 C C . ALA B 1 205 ? -2.656 26.016 7.051 1 98 205 ALA B C 1
ATOM 3355 O O . ALA B 1 205 ? -2.225 27.078 7.473 1 98 205 ALA B O 1
ATOM 3356 N N . ALA B 1 206 ? -2.914 25.016 7.812 1 97.5 206 ALA B N 1
ATOM 3357 C CA . ALA B 1 206 ? -2.66 25.078 9.25 1 97.5 206 ALA B CA 1
ATOM 3358 C C . ALA B 1 206 ? -1.173 25.266 9.531 1 97.5 206 ALA B C 1
ATOM 3360 O O . ALA B 1 206 ? -0.796 26.047 10.414 1 97.5 206 ALA B O 1
ATOM 3361 N N . VAL B 1 207 ? -0.335 24.531 8.828 1 97.38 207 VAL B N 1
ATOM 3362 C CA . VAL B 1 207 ? 1.108 24.625 9.008 1 97.38 207 VAL B CA 1
ATOM 3363 C C . VAL B 1 207 ? 1.586 26.016 8.602 1 97.38 207 VAL B C 1
ATOM 3365 O O . VAL B 1 207 ? 2.41 26.625 9.297 1 97.38 207 VAL B O 1
ATOM 3368 N N . HIS B 1 208 ? 1.044 26.5 7.52 1 95.75 208 HIS B N 1
ATOM 3369 C CA . HIS B 1 208 ? 1.395 27.844 7.059 1 95.75 208 HIS B CA 1
ATOM 3370 C C . HIS B 1 208 ? 1.032 28.891 8.094 1 95.75 208 HIS B C 1
ATOM 3372 O O . HIS B 1 208 ? 1.814 29.812 8.352 1 95.75 208 HIS B O 1
ATOM 3378 N N . GLN B 1 209 ? -0.092 28.781 8.672 1 93.69 209 GLN B N 1
ATOM 3379 C CA . GLN B 1 209 ? -0.561 29.734 9.672 1 93.69 209 GLN B CA 1
ATOM 3380 C C . GLN B 1 209 ? 0.29 29.656 10.938 1 93.69 209 GLN B C 1
ATOM 3382 O O . GLN B 1 209 ? 0.569 30.672 11.57 1 93.69 209 GLN B O 1
ATOM 3387 N N . SER B 1 210 ? 0.59 28.469 11.281 1 92 210 SER B N 1
ATOM 3388 C CA . SER B 1 210 ? 1.375 28.297 12.492 1 92 210 SER B CA 1
ATOM 3389 C C . SER B 1 210 ? 2.766 28.906 12.352 1 92 210 SER B C 1
ATOM 3391 O O . SER B 1 210 ? 3.359 29.344 13.336 1 92 210 SER B O 1
ATOM 3393 N N . GLU B 1 211 ? 3.404 28.906 11.195 1 88.19 211 GLU B N 1
ATOM 3394 C CA . GLU B 1 211 ? 4.727 29.469 10.945 1 88.19 211 GLU B CA 1
ATOM 3395 C C . GLU B 1 211 ? 4.676 31 10.961 1 88.19 211 GLU B C 1
ATOM 3397 O O . GLU B 1 211 ? 5.645 31.656 11.352 1 88.19 211 GLU B O 1
ATOM 3402 N N . LYS B 1 212 ? 3.594 31.562 10.609 1 84.56 212 LYS B N 1
ATOM 3403 C CA . LYS B 1 212 ? 3.434 33 10.641 1 84.56 212 LYS B CA 1
ATOM 3404 C C . LYS B 1 212 ? 3.352 33.531 12.07 1 84.56 212 LYS B C 1
ATOM 3406 O O . LYS B 1 212 ? 3.867 34.594 12.383 1 84.56 212 LYS B O 1
ATOM 3411 N N . VAL B 1 213 ? 2.76 32.844 12.891 1 77.19 213 VAL B N 1
ATOM 3412 C CA . VAL B 1 213 ? 2.592 33.25 14.281 1 77.19 213 VAL B CA 1
ATOM 3413 C C . VAL B 1 213 ? 3.938 33.188 15 1 77.19 213 VAL B C 1
ATOM 3415 O O . VAL B 1 213 ? 4.227 34.031 15.852 1 77.19 213 VAL B O 1
ATOM 3418 N N . LYS B 1 214 ? 4.793 32.312 14.656 1 75.94 214 LYS B N 1
ATOM 3419 C CA . LYS B 1 214 ? 6.094 32.188 15.305 1 75.94 214 LYS B CA 1
ATOM 3420 C C . LYS B 1 214 ? 7.035 33.312 14.906 1 75.94 214 LYS B C 1
ATOM 3422 O O . LYS B 1 214 ? 7.93 33.688 15.672 1 75.94 214 LYS B O 1
ATOM 3427 N N . THR B 1 215 ? 6.957 33.812 13.797 1 69.69 215 THR B N 1
ATOM 3428 C CA . THR B 1 215 ? 7.828 34.875 13.352 1 69.69 215 THR B CA 1
ATOM 3429 C C . THR B 1 215 ? 7.316 36.219 13.844 1 69.69 215 THR B C 1
ATOM 3431 O O . THR B 1 215 ? 8.039 37.219 13.797 1 69.69 215 THR B O 1
ATOM 3434 N N . LYS B 1 216 ? 6.133 36.312 14.57 1 62.94 216 LYS B N 1
ATOM 3435 C CA . LYS B 1 216 ? 5.652 37.562 15.18 1 62.94 216 LYS B CA 1
ATOM 3436 C C . LYS B 1 216 ? 6 37.594 16.672 1 62.94 216 LYS B C 1
ATOM 3438 O O . LYS B 1 216 ? 5.984 36.562 17.344 1 62.94 216 LYS B O 1
#

Sequence (432 aa):
MGAHPYVPAGLDLPGYVPLRLTQLEILGAYLGTSLFVLVAVWLLSGRCRRLSGTDRLLMCWWAFTGLTHILIEGPFVFTPDFFTKTNPNFFDEVWKEYSKGDSRYVARDTATVTVEGITAVLKGPASLLAVYAIASRKSYSHILQFAVCLGQLYGCIVYFTTAYLDGFNFWASPFYFWAYFIGANSLWIVIPLLIATRSWKKICAAVHQSEKVKTKMGAHPYVPAGLDLPGYVPLRLTQLEILGAYLGTSLFVLVAVWLLSGRCRRLSGTDRLLMCWWAFTGLTHILIEGPFVFTPDFFTKTNPNFFDEVWKEYSKGDSRYVARDTATVTVEGITAVLKGPASLLAVYAIASRKSYSHILQFAVCLGQLYGCIVYFTTAYLDGFNFWASPFYFWAYFIGANSLWIVIPLLIATRSWKKICAAVHQSEKVKTK

Secondary structure (DSSP, 8-state):
----SSSSTT---TT-----S-HHHHHHHHHHHHHHHHHHHHHHHTT-TT--HHHHHHHHHHHHHHHIIIIIIHHHHH-TTTTT-SS--HHHHHHHHHTTT-TTTTTT-HHHHHHHHHIIIIIHHHHHHHHHHHHTT-TTHHHHHHHHHHHHHHHHHHHHHHHHHTTS---SSHHIIIIIIIIHHHHHHHHHHHHHHHHHHHHHHHHHHHHHHHH-/----SSSSTT---TT-----S-HHHHHHHHHHHHHHHHHHHHHHHTT-TT--HHHHHHHHHHHHHHHIIIIIIHHHHH-TTTTT-SS--HHHHHHHHHTTT-TTTTTT-HHHHHHHHHIIIIIHHHHHHHHHHHHTT-TTHHHHHHHHHHHHHHHHHHHHHHHHHTTS---SSHHIIIIIIIIHHHHHHHHHHHHHHHHHHHHHHHHHHHHHHHH-

Solvent-accessible surface area (backbone atoms only — not comparable to full-atom values): 22224 Å² total; per-residue (Å²): 130,78,91,67,80,40,30,48,80,80,60,88,54,84,61,64,47,81,79,84,70,53,71,64,59,49,51,46,54,52,52,50,52,50,50,49,51,36,52,50,42,45,58,58,47,63,70,44,86,83,59,51,73,65,55,39,51,48,34,21,51,24,45,50,50,11,48,46,22,38,67,55,37,29,50,56,56,76,37,85,60,39,50,45,43,89,79,61,53,72,66,31,47,48,50,56,57,50,14,28,18,36,16,49,60,75,69,57,32,54,61,57,45,40,48,39,38,49,37,18,69,50,42,7,57,50,24,42,47,36,32,53,23,57,77,65,64,40,51,52,26,45,60,49,47,27,50,48,22,50,51,43,43,51,44,49,49,49,55,53,49,37,39,58,75,66,64,68,65,20,42,56,44,72,64,28,33,49,51,48,49,46,50,64,45,47,59,57,45,55,53,32,51,54,47,26,51,53,26,51,52,53,49,25,50,20,37,46,52,43,56,53,58,69,78,100,128,77,91,66,80,40,28,50,79,80,59,86,54,83,63,63,46,81,77,85,70,52,70,64,58,50,50,47,53,51,53,50,51,51,49,49,50,36,50,50,43,45,58,58,46,63,71,44,86,82,60,50,72,66,55,38,51,47,34,21,51,23,44,50,49,12,48,45,23,39,68,56,37,29,51,56,56,78,37,84,61,39,50,46,42,90,80,60,55,72,66,31,49,46,50,57,56,50,13,29,18,36,17,49,58,74,68,58,32,53,60,58,45,41,46,39,37,49,37,19,67,50,41,7,57,49,24,43,48,38,31,52,23,56,76,64,65,39,51,52,27,45,60,50,44,27,50,47,23,50,52,42,43,52,42,49,49,51,55,52,49,36,39,59,74,66,63,68,63,20,42,56,44,72,65,29,33,49,51,50,50,46,50,64,46,46,59,59,45,54,55,30,51,54,50,27,52,52,26,51,52,54,48,26,51,18,37,45,53,41,56,54,56,68,77,101

Organism: Triticum aestivum (NCBI:txid4565)

Radius of gyration: 24.14 Å; Cα contacts (8 Å, |Δi|>4): 567; chains: 2; bounding box: 63×69×41 Å

InterPro domains:
  IPR007905 Emopamil-binding protein [PTHR14207] (3-215)
  IPR033118 EXPERA domain [PF05241] (90-199)
  IPR033118 EXPERA domain [PS51751] (54-196)

Foldseek 3Di:
DDAALKFPRPQDDPQFDDAPDDPCRLVVVLVVVLVVLLVVLLVVLVVQVPADPVLSNLLSVLSSQLCCLAVQLVCLLVPLNLRNDPDHDSSSNNQSVLQLLPVCSNSVPPLVSVLSVCSNPPLNVLSNVLSVCSSVVPPCNLVSLLVSLVSLQVSVCSVVVVCVVVPVRIHSDPVSNCCRVPVVSVCSNVVSVVSNVVSVVVVVVVVVVVVVVVVD/DDAALKFPRPQDDPQFDDAPDDPCRLVVVLVVVLVVLLVVLLVVLVVQVPADPVLSNLLSVLSSQLCCLAVQLVCLLVPLCLRNDPDHD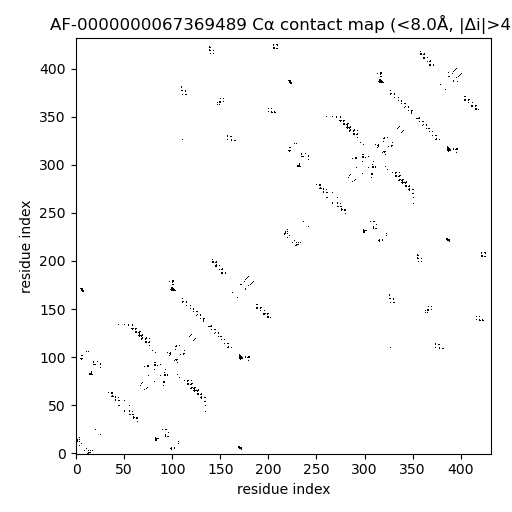SSSNNQSVLQLLPVCSNSVPPLVSVLSVCSNPPLNVLSNVLSVCSSVVPPCNLVSLLVSLVSLQVSVCSVVVVCVVVPVRIHSDPCSNCCRVPVVSVCSNVVSVVSNVVSVVVVVVVVVVVVVVVVD